Protein AF-A0A924Z6I5-F1 (afdb_monomer_lite)

Secondary structure (DSSP, 8-state):
-EETTEEEEEEEEEE---EEEEEEEE-SSS---EEEEEETT-EEEE--SSSS--EEEEEEEEES--EEE-TTTSSSSTTSS-------HHHHHTTSS--SS-------EEE---EEEEEEE-TTS-EEEEEEESS-EEETTEEEEEEEEESSTTSPPEEEEEE--TTSSSHHHHHHHHHHH-HHHHHHHHHHHHHHHS-TT-TTHHHHHHHHHHHHHHHHHTSS-PPPPHHHHHTTPPPP-SHHHHHHHHHHHHS-GGGHHHHHHHHHHHHHHHHHHHHHHHHHHTTPPPPPSSHHHHHHHHHHHHHHHHHTT---SEEEEEEEEE--EEEEEEEEE-TTHHHHHHHHHHHHHHHHHHHH---EEEEEEEEEPTTS-EEEEEEEEESS--HHHHHHHHHHHHHHHSPPP----

Structure (mmCIF, N/CA/C/O backbone):
data_AF-A0A924Z6I5-F1
#
_entry.id   AF-A0A924Z6I5-F1
#
loop_
_atom_site.group_PDB
_atom_site.id
_atom_site.type_symbol
_atom_site.label_atom_id
_atom_site.label_alt_id
_atom_site.label_comp_id
_atom_site.label_asym_id
_atom_site.label_entity_id
_atom_site.label_seq_id
_atom_site.pdbx_PDB_ins_code
_atom_site.Cartn_x
_atom_site.Cartn_y
_atom_site.Cartn_z
_atom_site.occupancy
_atom_site.B_iso_or_equiv
_atom_site.auth_seq_id
_atom_site.auth_comp_id
_atom_site.auth_asym_id
_atom_site.auth_atom_id
_atom_site.pdbx_PDB_model_num
ATOM 1 N N . ALA A 1 1 ? 23.685 -7.128 -33.670 1.00 73.44 1 ALA A N 1
ATOM 2 C CA . ALA A 1 1 ? 23.838 -7.241 -35.139 1.00 73.44 1 ALA A CA 1
ATOM 3 C C . ALA A 1 1 ? 24.584 -6.020 -35.681 1.00 73.44 1 ALA A C 1
ATOM 5 O O . ALA A 1 1 ? 24.521 -4.968 -35.058 1.00 73.44 1 ALA A O 1
ATOM 6 N N . PHE A 1 2 ? 25.297 -6.132 -36.806 1.00 72.56 2 PHE A N 1
ATOM 7 C CA . PHE A 1 2 ? 25.977 -4.995 -37.443 1.00 72.56 2 PHE A CA 1
ATOM 8 C C . PHE A 1 2 ? 25.561 -4.915 -38.911 1.00 72.56 2 PHE A C 1
ATOM 10 O O . PHE A 1 2 ? 25.704 -5.891 -39.642 1.00 72.56 2 PHE A O 1
ATOM 17 N N . HIS A 1 3 ? 25.015 -3.779 -39.340 1.00 77.31 3 HIS A N 1
ATOM 18 C CA . HIS A 1 3 ? 24.508 -3.602 -40.700 1.00 77.31 3 HIS A CA 1
ATOM 19 C C . HIS A 1 3 ? 24.790 -2.180 -41.191 1.00 77.31 3 HIS A C 1
ATOM 21 O O . HIS A 1 3 ? 24.483 -1.218 -40.497 1.00 77.31 3 HIS A O 1
ATOM 27 N N . ARG A 1 4 ? 25.393 -2.030 -42.380 1.00 79.81 4 ARG A N 1
ATOM 28 C CA . ARG A 1 4 ? 25.682 -0.723 -43.020 1.00 79.81 4 ARG A CA 1
ATOM 29 C C . ARG A 1 4 ? 26.360 0.313 -42.098 1.00 79.81 4 ARG A C 1
ATOM 31 O O . ARG A 1 4 ? 26.013 1.490 -42.103 1.00 79.81 4 ARG A O 1
ATOM 38 N N . GLY A 1 5 ? 27.340 -0.113 -41.297 1.00 73.12 5 GLY A N 1
ATOM 39 C CA . GLY A 1 5 ? 28.074 0.783 -40.387 1.00 73.12 5 GLY A CA 1
ATOM 40 C C . GLY A 1 5 ? 27.320 1.147 -39.102 1.00 73.12 5 GLY A C 1
ATOM 41 O O . GLY A 1 5 ? 27.759 2.024 -38.357 1.00 73.12 5 GLY A O 1
ATOM 42 N N . VAL A 1 6 ? 26.197 0.479 -38.847 1.00 79.69 6 VAL A N 1
ATOM 43 C CA . VAL A 1 6 ? 25.349 0.668 -37.678 1.00 79.69 6 VAL A CA 1
ATOM 44 C C . VAL A 1 6 ? 25.400 -0.586 -36.820 1.00 79.69 6 VAL A C 1
ATOM 46 O O . VAL A 1 6 ? 25.155 -1.698 -37.295 1.00 79.69 6 VAL A O 1
ATOM 49 N N . ALA A 1 7 ? 25.725 -0.399 -35.548 1.00 80.81 7 ALA A N 1
ATOM 50 C CA . ALA A 1 7 ? 25.665 -1.453 -34.560 1.00 80.81 7 ALA A CA 1
ATOM 51 C C . ALA A 1 7 ? 24.296 -1.423 -33.877 1.00 80.81 7 ALA A C 1
ATOM 53 O O . ALA A 1 7 ? 23.889 -0.399 -33.331 1.00 80.81 7 ALA A O 1
ATOM 54 N N . ILE A 1 8 ? 23.588 -2.545 -33.950 1.00 80.94 8 ILE A N 1
ATOM 55 C CA . ILE A 1 8 ? 22.276 -2.749 -33.346 1.00 80.94 8 ILE A CA 1
ATOM 56 C C . ILE A 1 8 ? 22.479 -3.675 -32.155 1.00 80.94 8 ILE A C 1
ATOM 58 O O . ILE A 1 8 ? 22.866 -4.839 -32.330 1.00 80.94 8 ILE A O 1
ATOM 62 N N . TYR A 1 9 ? 22.214 -3.164 -30.963 1.00 79.25 9 TYR A N 1
ATOM 63 C CA . TYR A 1 9 ? 22.251 -3.932 -29.726 1.00 79.25 9 TYR A CA 1
ATOM 64 C C . TYR A 1 9 ? 20.865 -3.915 -29.099 1.00 79.25 9 TYR A C 1
ATOM 66 O O . TYR A 1 9 ? 20.194 -2.886 -29.093 1.00 79.25 9 TYR A O 1
ATOM 74 N N . GLN A 1 10 ? 20.427 -5.057 -28.584 1.00 77.25 10 GLN A N 1
ATOM 75 C CA . GLN A 1 10 ? 19.234 -5.106 -27.754 1.00 77.25 10 GLN A CA 1
ATOM 76 C C . GLN A 1 10 ? 19.618 -4.583 -26.370 1.00 77.25 10 GLN A C 1
ATOM 78 O O . GLN A 1 10 ? 20.437 -5.197 -25.691 1.00 77.25 10 GLN A O 1
ATOM 83 N N . SER A 1 11 ? 19.104 -3.413 -25.997 1.00 69.00 11 SER A N 1
ATOM 84 C CA . SER A 1 11 ? 19.501 -2.735 -24.760 1.00 69.00 11 SER A CA 1
ATOM 85 C C . SER A 1 11 ? 18.684 -3.188 -23.557 1.00 69.00 11 SER A C 1
ATOM 87 O O . SER A 1 11 ? 19.205 -3.231 -22.447 1.00 69.00 11 SER A O 1
ATOM 89 N N . SER A 1 12 ? 17.409 -3.513 -23.769 1.00 68.75 12 SER A N 1
ATOM 90 C CA . SER A 1 12 ? 16.491 -3.927 -22.711 1.00 68.75 12 SER A CA 1
ATOM 91 C C . SER A 1 12 ? 15.272 -4.654 -23.281 1.00 68.75 12 SER A C 1
ATOM 93 O O . SER A 1 12 ? 14.938 -4.530 -24.464 1.00 68.75 12 SER A O 1
ATOM 95 N N . PHE A 1 13 ? 14.611 -5.417 -22.414 1.00 70.25 13 PHE A N 1
ATOM 96 C CA . PHE A 1 13 ? 13.214 -5.795 -22.583 1.00 70.25 13 PHE A CA 1
ATOM 97 C C . PHE A 1 13 ? 12.398 -4.791 -21.782 1.00 70.25 13 PHE A C 1
ATOM 99 O O . PHE A 1 13 ? 12.639 -4.639 -20.584 1.00 70.25 13 PHE A O 1
ATOM 106 N N . ASP A 1 14 ? 11.504 -4.082 -22.452 1.00 76.44 14 ASP A N 1
ATOM 107 C CA . ASP A 1 14 ? 10.554 -3.191 -21.799 1.00 76.44 14 ASP A CA 1
ATOM 108 C C . ASP A 1 14 ? 9.149 -3.779 -21.916 1.00 76.44 14 ASP A C 1
ATOM 110 O O . ASP A 1 14 ? 8.901 -4.708 -22.699 1.00 76.44 14 ASP A O 1
ATOM 114 N N . ASP A 1 15 ? 8.228 -3.259 -21.121 1.00 82.75 15 ASP A N 1
ATOM 115 C CA . ASP A 1 15 ? 6.833 -3.635 -21.254 1.00 82.75 15 ASP A CA 1
ATOM 116 C C . ASP A 1 15 ? 6.262 -3.035 -22.551 1.00 82.75 15 ASP A C 1
ATOM 118 O O . ASP A 1 15 ? 6.289 -1.827 -22.774 1.00 82.75 15 ASP A O 1
ATOM 122 N N . GLY A 1 16 ? 5.789 -3.903 -23.448 1.00 84.06 16 GLY A N 1
ATOM 123 C CA . GLY A 1 16 ? 5.297 -3.536 -24.775 1.00 84.06 16 GLY A CA 1
ATOM 124 C C . GLY A 1 16 ? 3.827 -3.125 -24.807 1.00 84.06 16 GLY A C 1
ATOM 125 O O . GLY A 1 16 ? 3.229 -3.141 -25.882 1.00 84.06 16 GLY A O 1
ATOM 126 N N . GLY A 1 17 ? 3.232 -2.819 -23.654 1.00 91.38 17 GLY A N 1
ATOM 127 C CA . GLY A 1 17 ? 1.804 -2.562 -23.516 1.00 91.38 17 GLY A CA 1
ATOM 128 C C . GLY A 1 17 ? 1.046 -3.790 -23.027 1.00 91.38 17 GLY A C 1
ATOM 129 O O . GLY A 1 17 ? 0.038 -4.174 -23.617 1.00 91.38 17 GLY A O 1
ATOM 130 N N . SER A 1 18 ? 1.532 -4.429 -21.962 1.00 95.19 18 SER A N 1
ATOM 131 C CA . SER A 1 18 ? 0.830 -5.503 -21.265 1.00 95.19 18 SER A CA 1
ATOM 132 C C . SER A 1 18 ? -0.570 -5.050 -20.864 1.00 95.19 18 SER A C 1
ATOM 134 O O . SER A 1 18 ? -0.766 -3.932 -20.382 1.00 95.19 18 SER A O 1
ATOM 136 N N . LYS A 1 19 ? -1.548 -5.940 -21.041 1.00 96.94 19 LYS A N 1
ATOM 137 C CA . LYS A 1 19 ? -2.932 -5.701 -20.622 1.00 96.94 19 LYS A CA 1
ATOM 138 C C . LYS A 1 19 ? -3.089 -6.098 -19.164 1.00 96.94 19 LYS A C 1
ATOM 140 O O . LYS A 1 19 ? -2.648 -7.181 -18.781 1.00 96.94 19 LYS A O 1
ATOM 145 N N . LEU A 1 20 ? -3.719 -5.243 -18.374 1.00 97.12 20 LEU A N 1
ATOM 146 C CA . LEU A 1 20 ? -3.895 -5.380 -16.934 1.00 97.12 20 LEU A CA 1
ATOM 147 C C . LEU A 1 20 ? -5.385 -5.368 -16.598 1.00 97.12 20 LEU A C 1
ATOM 149 O O . LEU A 1 20 ? -6.126 -4.525 -17.102 1.00 97.12 20 LEU A O 1
ATOM 153 N N . GLN A 1 21 ? -5.796 -6.270 -15.713 1.00 97.25 21 GLN A N 1
ATOM 154 C CA . GLN A 1 21 ? -7.085 -6.235 -15.030 1.00 97.25 21 GLN A CA 1
ATOM 155 C C . GLN A 1 21 ? -6.806 -6.045 -13.544 1.00 97.25 21 GLN A C 1
ATOM 157 O O . GLN A 1 21 ? -6.162 -6.891 -12.916 1.00 97.25 21 GLN A O 1
ATOM 162 N N . LEU A 1 22 ? -7.237 -4.913 -13.001 1.00 96.31 22 LEU A N 1
ATOM 163 C CA . LEU A 1 22 ? -7.025 -4.535 -11.613 1.00 96.31 22 LEU A CA 1
ATOM 164 C C . LEU A 1 22 ? -8.347 -4.547 -10.855 1.00 96.31 22 LEU A C 1
ATOM 166 O O . LEU A 1 22 ? -9.340 -4.026 -11.349 1.00 96.31 22 LEU A O 1
ATOM 170 N N . HIS A 1 23 ? -8.326 -5.053 -9.631 1.00 95.81 23 HIS A N 1
ATOM 171 C CA . HIS A 1 23 ? -9.383 -4.853 -8.657 1.00 95.81 23 HIS A CA 1
ATOM 172 C C . HIS A 1 23 ? -9.040 -3.641 -7.787 1.00 95.81 23 HIS A C 1
ATOM 174 O O . HIS A 1 23 ? -7.985 -3.595 -7.144 1.00 95.81 23 HIS A O 1
ATOM 180 N N . ALA A 1 24 ? -9.907 -2.634 -7.796 1.00 94.94 24 ALA A N 1
ATOM 181 C CA . ALA A 1 24 ? -9.766 -1.422 -7.007 1.00 94.94 24 ALA A CA 1
ATOM 182 C C . ALA A 1 24 ? -10.550 -1.549 -5.700 1.00 94.94 24 ALA A C 1
ATOM 184 O O . ALA A 1 24 ? -11.752 -1.803 -5.700 1.00 94.94 24 ALA A O 1
ATOM 185 N N . LEU A 1 25 ? -9.864 -1.319 -4.584 1.00 94.56 25 LEU A N 1
ATOM 186 C CA . LEU A 1 25 ? -10.395 -1.409 -3.229 1.00 94.56 25 LEU A CA 1
ATOM 187 C C . LEU A 1 25 ? -10.446 -0.006 -2.605 1.00 94.56 25 LEU A C 1
ATOM 189 O O . LEU A 1 25 ? -9.405 0.507 -2.182 1.00 94.56 25 LEU A O 1
ATOM 193 N N . PRO A 1 26 ? -11.616 0.658 -2.547 1.00 93.19 26 PRO A N 1
ATOM 194 C CA . PRO A 1 26 ? -11.739 1.982 -1.942 1.00 93.19 26 PRO A CA 1
ATOM 195 C C . PRO A 1 26 ? -11.305 2.012 -0.479 1.00 93.19 26 PRO A C 1
ATOM 197 O O . PRO A 1 26 ? -11.798 1.223 0.326 1.00 93.19 26 PRO A O 1
ATOM 200 N N . LEU A 1 27 ? -10.428 2.960 -0.143 1.00 91.12 27 LEU A N 1
ATOM 201 C CA . LEU A 1 27 ? -9.945 3.219 1.218 1.00 91.12 27 LEU A CA 1
ATOM 202 C C . LEU A 1 27 ? -10.741 4.341 1.916 1.00 91.12 27 LEU A C 1
ATO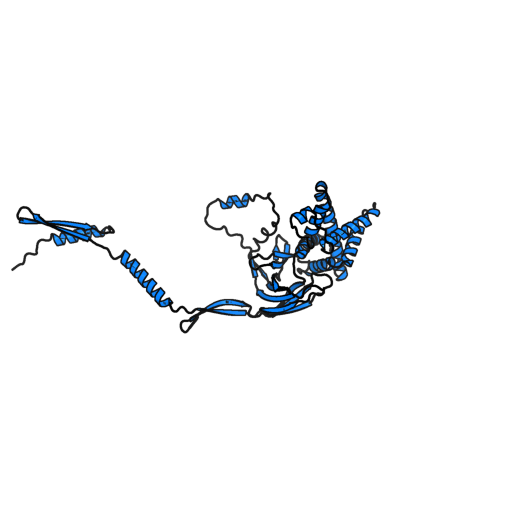M 204 O O . LEU A 1 27 ? -10.632 4.529 3.130 1.00 91.12 27 LEU A O 1
ATOM 208 N N . GLY A 1 28 ? -11.542 5.097 1.161 1.00 83.81 28 GLY A N 1
ATOM 209 C CA . GLY A 1 28 ? -12.485 6.089 1.685 1.00 83.81 28 GLY A CA 1
ATOM 210 C C . GLY A 1 28 ? -13.764 5.469 2.261 1.00 83.81 28 GLY A C 1
ATOM 211 O O . GLY A 1 28 ? -14.001 4.262 2.165 1.00 83.81 28 GLY A O 1
ATOM 212 N N . SER A 1 29 ? -14.616 6.305 2.857 1.00 78.50 29 SER A N 1
ATOM 213 C CA . SER A 1 29 ? -15.954 5.898 3.296 1.00 78.50 29 SER A CA 1
ATOM 214 C C . SER A 1 29 ? -16.892 5.702 2.096 1.00 78.50 29 SER A C 1
ATOM 216 O O . SER A 1 29 ? -16.785 6.389 1.087 1.00 78.50 29 SER A O 1
ATOM 218 N N . GLY A 1 30 ? -17.828 4.755 2.190 1.00 75.56 30 GLY A N 1
ATOM 219 C CA . GLY A 1 30 ? -18.931 4.617 1.224 1.00 75.56 30 GLY A CA 1
ATOM 220 C C . GLY A 1 30 ? -18.621 3.899 -0.099 1.00 75.56 30 GLY A C 1
ATOM 221 O O . GLY A 1 30 ? -19.525 3.275 -0.634 1.00 75.56 30 GLY A O 1
ATOM 222 N N . GLY A 1 31 ? -17.373 3.873 -0.579 1.00 80.94 31 GLY A N 1
ATOM 223 C CA . GLY A 1 31 ? -17.039 3.207 -1.853 1.00 80.94 31 GLY A CA 1
ATOM 224 C C . GLY A 1 31 ? -17.157 1.672 -1.832 1.00 80.94 31 GLY A C 1
ATOM 225 O O . GLY A 1 31 ? -16.856 1.044 -0.814 1.00 80.94 31 GLY A O 1
ATOM 226 N N . THR A 1 32 ? -17.553 1.073 -2.958 1.00 87.50 32 THR A N 1
ATOM 227 C CA . THR A 1 32 ? -17.544 -0.383 -3.196 1.00 87.50 32 THR A CA 1
ATOM 228 C C . THR A 1 32 ? -16.387 -0.780 -4.112 1.00 87.50 32 THR A C 1
ATOM 230 O O . THR A 1 32 ? -16.029 0.015 -4.981 1.00 87.50 32 THR A O 1
ATOM 233 N N . PRO A 1 33 ? -15.810 -1.986 -3.970 1.00 92.38 33 PRO A N 1
ATOM 234 C CA . PRO A 1 33 ? -14.811 -2.474 -4.914 1.00 92.38 33 PRO A CA 1
ATOM 235 C C . PRO A 1 33 ? -15.314 -2.513 -6.361 1.00 92.38 33 PRO A C 1
ATOM 237 O O . PRO A 1 33 ? -16.495 -2.768 -6.600 1.00 92.38 33 PRO A O 1
ATOM 240 N N . PHE A 1 34 ? -14.420 -2.263 -7.316 1.00 94.00 34 PHE A N 1
ATOM 241 C CA . PHE A 1 34 ? -14.724 -2.271 -8.750 1.00 94.00 34 PHE A CA 1
ATOM 242 C C . PHE A 1 34 ? -13.496 -2.666 -9.571 1.00 94.00 34 PHE A C 1
ATOM 244 O O . PHE A 1 34 ? -12.366 -2.533 -9.105 1.00 94.00 34 PHE A O 1
ATOM 251 N N . ASP A 1 35 ? -13.711 -3.125 -10.802 1.00 95.25 35 ASP A N 1
ATOM 252 C CA . ASP A 1 35 ? -12.626 -3.540 -11.690 1.00 95.25 35 ASP A CA 1
ATOM 253 C C . ASP A 1 35 ? -12.215 -2.423 -12.655 1.00 95.25 35 ASP A C 1
ATOM 255 O O . ASP A 1 35 ? -13.033 -1.620 -13.111 1.00 95.25 35 ASP A O 1
ATOM 259 N N . ILE A 1 36 ? -10.923 -2.379 -12.969 1.00 95.25 36 ILE A N 1
ATOM 260 C CA . ILE A 1 36 ? -10.310 -1.444 -13.909 1.00 95.25 36 ILE A CA 1
ATOM 261 C C . ILE A 1 36 ? -9.486 -2.243 -14.908 1.00 95.25 36 ILE A C 1
ATOM 263 O O . ILE A 1 36 ? -8.588 -2.996 -14.530 1.00 95.25 36 ILE A O 1
ATOM 267 N N . GLU A 1 37 ? -9.734 -2.018 -16.191 1.00 96.25 37 GLU A N 1
ATOM 268 C CA . GLU A 1 37 ? -8.877 -2.529 -17.255 1.00 96.25 37 GLU A CA 1
ATOM 269 C C . GLU A 1 37 ? -7.940 -1.434 -17.760 1.00 96.25 37 GLU A C 1
ATOM 271 O O . GLU A 1 37 ? -8.299 -0.257 -17.840 1.00 96.25 37 GLU A O 1
ATOM 276 N N . GLY A 1 38 ? -6.715 -1.824 -18.097 1.00 95.06 38 GLY A N 1
ATOM 277 C CA . GLY A 1 38 ? -5.696 -0.895 -18.551 1.00 95.06 38 GLY A CA 1
ATOM 278 C C . GLY A 1 38 ? -4.619 -1.560 -19.383 1.00 95.06 38 GLY A C 1
ATOM 279 O O . GLY A 1 38 ? -4.462 -2.778 -19.391 1.00 95.06 38 GLY A O 1
ATOM 280 N N . THR A 1 39 ? -3.842 -0.732 -20.064 1.00 97.00 39 THR A N 1
ATOM 281 C CA . THR A 1 39 ? -2.669 -1.163 -20.823 1.00 97.00 39 THR A CA 1
ATOM 282 C C . THR A 1 39 ? -1.474 -0.388 -20.303 1.00 97.00 39 THR A C 1
ATOM 284 O O . THR A 1 39 ? -1.580 0.824 -20.116 1.00 97.00 39 THR A O 1
ATOM 287 N N . VAL A 1 40 ? -0.343 -1.054 -20.070 1.00 95.56 40 VAL A N 1
ATOM 288 C CA . VAL A 1 40 ? 0.906 -0.380 -19.686 1.00 95.56 40 VAL A CA 1
ATOM 289 C C . VAL A 1 40 ? 1.286 0.668 -20.744 1.00 95.56 40 VAL A C 1
ATOM 291 O O . VAL A 1 40 ? 1.178 0.431 -21.943 1.00 95.56 40 VAL A O 1
ATOM 294 N N . GLY A 1 41 ? 1.670 1.862 -20.295 1.00 93.94 41 GLY A N 1
ATOM 295 C CA . GLY A 1 41 ? 1.866 3.055 -21.124 1.00 93.94 41 GLY A CA 1
ATOM 296 C C . GLY A 1 41 ? 0.583 3.855 -21.392 1.00 93.94 41 GLY A C 1
ATOM 297 O O . GLY A 1 41 ? 0.661 4.988 -21.862 1.00 93.94 41 GLY A O 1
ATOM 298 N N . GLY A 1 42 ? -0.590 3.297 -21.084 1.00 95.06 42 GLY A N 1
ATOM 299 C CA . GLY A 1 42 ? -1.885 3.965 -21.177 1.00 95.06 42 GLY A CA 1
ATOM 300 C C . GLY A 1 42 ? -2.299 4.672 -19.885 1.00 95.06 42 GLY A C 1
ATOM 301 O O . GLY A 1 42 ? -1.642 4.578 -18.844 1.00 95.06 42 GLY A O 1
ATOM 302 N N . ASN A 1 43 ? -3.434 5.365 -19.947 1.00 95.88 43 ASN A N 1
ATOM 303 C CA . ASN A 1 43 ? -4.059 5.985 -18.788 1.00 95.88 43 ASN A CA 1
ATOM 304 C C . ASN A 1 43 ? -5.584 5.820 -18.807 1.00 95.88 43 ASN A C 1
ATOM 306 O O . ASN A 1 43 ? -6.178 5.536 -19.845 1.00 95.88 43 ASN A O 1
ATOM 310 N N . THR A 1 44 ? -6.201 5.968 -17.641 1.00 94.31 44 THR A N 1
ATOM 311 C CA . THR A 1 44 ? -7.655 5.987 -17.470 1.00 94.31 44 THR A CA 1
ATOM 312 C C . THR A 1 44 ? -8.043 6.957 -16.360 1.00 94.31 44 THR A C 1
ATOM 314 O O . THR A 1 44 ? -7.246 7.248 -15.465 1.00 94.31 44 THR A O 1
ATOM 317 N N . GLU A 1 45 ? -9.271 7.467 -16.395 1.00 91.69 45 GLU A N 1
ATOM 318 C CA . GLU A 1 45 ? -9.811 8.251 -15.287 1.00 91.69 45 GLU A CA 1
ATOM 319 C C . GLU A 1 45 ? -10.155 7.316 -14.120 1.00 91.69 45 GLU A C 1
ATOM 321 O O . GLU A 1 45 ? -10.847 6.311 -14.286 1.00 91.69 45 GLU A O 1
ATOM 326 N N . LEU A 1 46 ? -9.674 7.658 -12.927 1.00 88.81 46 LEU A N 1
ATOM 327 C CA . LEU A 1 46 ? -10.006 6.981 -11.685 1.00 88.81 46 LEU A CA 1
ATOM 328 C C . LEU A 1 46 ? -11.045 7.810 -10.931 1.00 88.81 46 LEU A C 1
ATOM 330 O O . LEU A 1 46 ? -10.778 8.934 -10.495 1.00 88.81 46 LEU A O 1
ATOM 334 N N . ARG A 1 47 ? -12.230 7.225 -10.752 1.00 76.75 47 ARG A N 1
ATOM 335 C CA . ARG A 1 47 ? -13.336 7.811 -9.992 1.00 76.75 47 ARG A CA 1
ATOM 336 C C . ARG A 1 47 ? -13.545 6.964 -8.745 1.00 76.75 47 ARG A C 1
ATOM 338 O O . ARG A 1 47 ? -14.104 5.879 -8.823 1.00 76.75 47 ARG A O 1
ATOM 345 N N . ALA A 1 48 ? -13.049 7.434 -7.606 1.00 64.06 48 ALA A N 1
ATOM 346 C CA . ALA A 1 48 ? -13.416 6.846 -6.326 1.00 64.06 48 ALA A CA 1
ATOM 347 C C . ALA A 1 48 ? -14.765 7.439 -5.896 1.00 64.06 48 ALA A C 1
ATOM 349 O O . ALA A 1 48 ? -14.907 8.663 -5.839 1.00 64.06 48 ALA A O 1
ATOM 350 N N . ASP A 1 49 ? -15.755 6.589 -5.619 1.00 59.41 49 ASP A N 1
ATOM 351 C CA . ASP A 1 49 ? -17.065 7.007 -5.112 1.00 59.41 49 ASP A CA 1
ATOM 352 C C . ASP A 1 49 ? -16.945 7.562 -3.685 1.00 59.41 49 ASP A C 1
ATOM 354 O O . ASP A 1 49 ? -17.141 6.857 -2.701 1.00 59.41 49 ASP A O 1
ATOM 358 N N . SER A 1 50 ? -16.568 8.840 -3.597 1.00 50.12 50 SER A N 1
ATOM 359 C CA . SER A 1 50 ? -16.893 9.794 -2.531 1.00 50.12 50 SER A CA 1
ATOM 360 C C . SER A 1 50 ? -16.258 11.159 -2.859 1.00 50.12 50 SER A C 1
ATOM 362 O O . SER A 1 50 ? -15.244 11.536 -2.286 1.00 50.12 50 SER A O 1
ATOM 364 N N . GLY A 1 51 ? -16.827 11.907 -3.806 1.00 53.12 51 GLY A N 1
ATOM 365 C CA . GLY A 1 51 ? -16.779 13.381 -3.839 1.00 53.12 51 GLY A CA 1
ATOM 366 C C . GLY A 1 51 ? -15.448 14.150 -3.968 1.00 53.12 51 GLY A C 1
ATOM 367 O O . GLY A 1 51 ? -15.520 15.366 -4.127 1.00 53.12 51 GLY A O 1
ATOM 368 N N . SER A 1 52 ? -14.257 13.551 -3.942 1.00 58.56 52 SER A N 1
ATOM 369 C CA . SER A 1 52 ? -13.007 14.327 -3.936 1.00 58.56 52 SER A CA 1
ATOM 370 C C . SER A 1 52 ? -11.940 13.776 -4.883 1.00 58.56 52 SER A C 1
ATOM 372 O O . SER A 1 52 ? -11.392 12.697 -4.699 1.00 58.56 52 SER A O 1
ATOM 374 N N . GLN A 1 53 ? -11.615 14.624 -5.866 1.00 63.78 53 GLN A N 1
ATOM 375 C CA . GLN A 1 53 ? -10.516 14.537 -6.833 1.00 63.78 53 GLN A CA 1
ATOM 376 C C . GLN A 1 53 ? -10.693 13.547 -7.996 1.00 63.78 53 GLN A C 1
ATOM 378 O O . GLN A 1 53 ? -10.609 12.332 -7.853 1.00 63.78 53 GLN A O 1
ATOM 383 N N . ARG A 1 54 ? -10.855 14.111 -9.204 1.00 80.81 54 ARG A N 1
ATOM 384 C CA . ARG A 1 54 ? -10.593 13.389 -10.455 1.00 80.81 54 ARG A CA 1
ATOM 385 C C . ARG A 1 54 ? -9.102 13.084 -10.506 1.00 80.81 54 ARG A C 1
ATOM 387 O O . ARG A 1 54 ? -8.295 14.017 -10.506 1.00 80.81 54 ARG A O 1
ATOM 394 N N . LEU A 1 55 ? -8.756 11.803 -10.529 1.00 91.38 55 LEU A N 1
ATOM 395 C CA . LEU A 1 55 ? -7.382 11.346 -10.685 1.00 91.38 55 LEU A CA 1
ATOM 396 C C . LEU A 1 55 ? -7.230 10.664 -12.040 1.00 91.38 55 LEU A C 1
ATOM 398 O O . LEU A 1 55 ? -8.123 9.959 -12.499 1.00 91.38 55 LEU A O 1
ATOM 402 N N . THR A 1 56 ? -6.080 10.855 -12.671 1.00 95.38 56 THR A N 1
ATOM 403 C CA . THR A 1 56 ? -5.678 10.075 -13.841 1.00 95.38 56 THR A CA 1
ATOM 404 C C . THR A 1 56 ? -4.769 8.951 -13.367 1.00 95.38 56 THR A C 1
ATOM 406 O O . THR A 1 56 ? -3.724 9.210 -12.769 1.00 95.38 56 THR A O 1
ATOM 409 N N . LEU A 1 57 ? -5.181 7.711 -13.608 1.00 96.31 57 LEU A N 1
ATOM 410 C CA . LEU A 1 57 ? -4.380 6.517 -13.380 1.00 96.31 57 LEU A CA 1
ATOM 411 C C . LEU A 1 57 ? -3.546 6.243 -14.631 1.00 96.31 57 LEU A C 1
ATOM 413 O O . LEU A 1 57 ? -4.096 5.964 -15.690 1.00 96.31 57 LEU A O 1
ATOM 417 N N . GLU A 1 58 ? -2.226 6.318 -14.506 1.00 97.06 58 GLU A N 1
ATOM 418 C CA . GLU A 1 58 ? -1.263 6.014 -15.567 1.00 97.06 58 GLU A CA 1
ATOM 419 C C . GLU A 1 58 ? -0.598 4.667 -15.263 1.00 97.06 58 GLU A C 1
ATOM 421 O O . GLU A 1 58 ? 0.079 4.523 -14.242 1.00 97.06 58 GLU A O 1
ATOM 426 N N . PHE A 1 59 ? -0.761 3.676 -16.136 1.00 96.69 59 PHE A N 1
ATOM 427 C CA . PHE A 1 59 ? -0.130 2.365 -15.968 1.00 96.69 59 PHE A CA 1
ATOM 428 C C . PHE A 1 59 ? 1.306 2.446 -16.482 1.00 96.69 59 PHE A C 1
ATOM 430 O O . PHE A 1 59 ? 1.517 2.716 -17.660 1.00 96.69 59 PHE A O 1
ATOM 437 N N . THR A 1 60 ? 2.308 2.227 -15.631 1.00 94.38 60 THR A N 1
ATOM 438 C CA . THR A 1 60 ? 3.712 2.474 -16.010 1.00 94.38 60 THR A CA 1
ATOM 439 C C . THR A 1 60 ? 4.553 1.224 -16.149 1.00 94.38 60 THR A C 1
ATOM 441 O O . THR A 1 60 ? 5.560 1.262 -16.848 1.00 94.38 60 THR A O 1
ATOM 444 N N . GLY A 1 61 ? 4.159 0.112 -15.535 1.00 92.62 61 GLY A N 1
ATOM 445 C CA . GLY A 1 61 ? 4.903 -1.125 -15.706 1.00 92.62 61 GLY A CA 1
ATOM 446 C C . GLY A 1 61 ? 4.244 -2.335 -15.074 1.00 92.62 61 GLY A C 1
ATOM 447 O O . GLY A 1 61 ? 3.533 -2.233 -14.074 1.00 92.62 61 GLY A O 1
ATOM 448 N N . LEU A 1 62 ? 4.554 -3.492 -15.646 1.00 94.19 62 LEU A N 1
ATOM 449 C CA . LEU A 1 62 ? 4.287 -4.803 -15.080 1.00 94.19 62 LEU A CA 1
ATOM 450 C C . LEU A 1 62 ? 5.614 -5.551 -14.965 1.00 94.19 62 LEU A C 1
ATOM 452 O O . LEU A 1 62 ? 6.352 -5.697 -15.939 1.00 94.19 62 LEU A O 1
ATOM 456 N N . ARG A 1 63 ? 5.908 -6.077 -13.778 1.00 91.88 63 ARG A N 1
ATOM 457 C CA . ARG A 1 63 ? 6.986 -7.052 -13.588 1.00 91.88 63 ARG A CA 1
ATOM 458 C C . ARG A 1 63 ? 6.370 -8.342 -13.102 1.00 91.88 63 ARG A C 1
ATOM 460 O O . ARG A 1 63 ? 5.830 -8.377 -12.010 1.00 91.88 63 ARG A O 1
ATOM 467 N N . VAL A 1 64 ? 6.440 -9.398 -13.904 1.00 89.62 64 VAL A N 1
ATOM 468 C CA . VAL A 1 64 ? 5.832 -10.697 -13.558 1.00 89.62 64 VAL A CA 1
ATOM 469 C C . VAL A 1 64 ? 6.646 -11.443 -12.497 1.00 89.62 64 VAL A C 1
ATOM 471 O O . VAL A 1 64 ? 6.094 -12.195 -11.700 1.00 89.62 64 VAL A O 1
ATOM 474 N N . ILE A 1 65 ? 7.960 -11.221 -12.473 1.00 84.44 65 ILE A N 1
ATOM 475 C CA . ILE A 1 65 ? 8.887 -11.856 -11.538 1.00 84.44 65 ILE A CA 1
ATOM 476 C C . ILE A 1 65 ? 9.709 -10.755 -10.879 1.00 84.44 65 ILE A C 1
ATOM 478 O O . ILE A 1 65 ? 10.345 -9.959 -11.571 1.00 84.44 65 ILE A O 1
ATOM 482 N N . ASN A 1 66 ? 9.726 -10.739 -9.549 1.00 84.12 66 ASN A N 1
ATOM 483 C CA . ASN A 1 66 ? 10.525 -9.810 -8.762 1.00 84.12 66 ASN A CA 1
ATOM 484 C C . ASN A 1 66 ? 11.357 -10.606 -7.763 1.00 84.12 66 ASN A C 1
ATOM 486 O O . ASN A 1 66 ? 10.797 -11.242 -6.880 1.00 84.12 66 ASN A O 1
ATOM 490 N N . VAL A 1 67 ? 12.683 -10.575 -7.894 1.00 82.38 67 VAL A N 1
ATOM 491 C CA . VAL A 1 67 ? 13.602 -11.233 -6.955 1.00 82.38 67 VAL A CA 1
ATOM 492 C C . VAL A 1 67 ? 14.277 -10.157 -6.118 1.00 82.38 67 VAL A C 1
ATOM 494 O O . VAL A 1 67 ? 15.164 -9.453 -6.595 1.00 82.38 67 VAL A O 1
ATOM 497 N N . GLU A 1 68 ? 13.838 -10.017 -4.874 1.00 78.19 68 GLU A N 1
ATOM 498 C CA . GLU A 1 68 ? 14.258 -8.938 -3.982 1.00 78.19 68 GLU A CA 1
ATOM 499 C C . GLU A 1 68 ? 15.061 -9.494 -2.798 1.00 78.19 68 GLU A C 1
ATOM 501 O O . GLU A 1 68 ? 14.788 -10.593 -2.315 1.00 78.19 68 GLU A O 1
ATOM 506 N N . ASN A 1 69 ? 16.042 -8.735 -2.293 1.00 73.56 69 ASN A N 1
ATOM 507 C CA . ASN A 1 69 ? 16.762 -9.111 -1.073 1.00 73.56 69 ASN A CA 1
ATOM 508 C C . ASN A 1 69 ? 15.967 -8.677 0.168 1.00 73.56 69 ASN A C 1
ATOM 510 O O . ASN A 1 69 ? 15.895 -7.487 0.479 1.00 73.56 69 ASN A O 1
ATOM 514 N N . MET A 1 70 ? 15.381 -9.641 0.878 1.00 67.44 70 MET A N 1
ATOM 515 C CA . MET A 1 70 ? 14.543 -9.378 2.055 1.00 67.44 70 MET A CA 1
ATOM 516 C C . MET A 1 70 ? 15.342 -9.194 3.351 1.00 67.44 70 MET A C 1
ATOM 518 O O . MET A 1 70 ? 14.837 -8.580 4.287 1.00 67.44 70 MET A O 1
ATOM 522 N N . ALA A 1 71 ? 16.609 -9.622 3.398 1.00 57.69 71 ALA A N 1
ATOM 523 C CA . ALA A 1 71 ? 17.426 -9.582 4.616 1.00 57.69 71 ALA A CA 1
ATOM 524 C C . ALA A 1 71 ? 17.727 -8.154 5.119 1.00 57.69 71 ALA A C 1
ATOM 526 O O . ALA A 1 71 ? 18.023 -7.956 6.290 1.00 57.69 71 ALA A O 1
ATOM 527 N N . SER A 1 72 ? 17.644 -7.143 4.246 1.00 49.91 72 SER A N 1
ATOM 528 C CA . SER A 1 72 ? 17.970 -5.746 4.578 1.00 49.91 72 SER A CA 1
ATOM 529 C C . SER A 1 72 ? 16.746 -4.854 4.835 1.00 49.91 72 SER A C 1
ATOM 531 O O . SER A 1 72 ? 16.917 -3.691 5.196 1.00 49.91 72 SER A O 1
ATOM 533 N N . ARG A 1 73 ? 15.513 -5.351 4.635 1.00 51.25 73 ARG A N 1
ATOM 534 C CA . ARG A 1 73 ? 14.284 -4.544 4.807 1.00 51.25 73 ARG A CA 1
ATOM 535 C C . ARG A 1 73 ? 13.724 -4.544 6.234 1.00 51.25 73 ARG A C 1
ATOM 537 O O . ARG A 1 73 ? 13.044 -3.579 6.575 1.00 51.25 73 ARG A O 1
ATOM 544 N N . GLY A 1 74 ? 14.039 -5.547 7.060 1.00 43.31 74 GLY A N 1
ATOM 545 C CA . GLY A 1 74 ? 13.613 -5.596 8.472 1.00 43.31 74 GLY A CA 1
ATOM 546 C C . GLY A 1 74 ? 14.250 -4.498 9.336 1.00 43.31 74 GLY A C 1
ATOM 547 O O . GLY A 1 74 ? 13.611 -3.920 10.206 1.00 43.31 74 GLY A O 1
ATOM 548 N N . THR A 1 75 ? 15.492 -4.105 9.036 1.00 36.88 75 THR A N 1
ATOM 549 C CA . THR A 1 75 ? 16.258 -3.150 9.864 1.00 36.88 75 THR A CA 1
ATOM 550 C C . THR A 1 75 ? 16.118 -1.685 9.427 1.00 36.88 75 THR A C 1
ATOM 552 O O . THR A 1 75 ? 16.447 -0.782 10.189 1.00 36.88 75 THR A O 1
ATOM 555 N N . ALA A 1 76 ? 15.636 -1.410 8.210 1.00 38.38 76 ALA A N 1
ATOM 556 C CA . ALA A 1 76 ? 15.688 -0.066 7.618 1.00 38.38 76 ALA A CA 1
ATOM 557 C C . ALA A 1 76 ? 14.441 0.810 7.861 1.00 38.38 76 ALA A C 1
ATOM 559 O O . ALA A 1 76 ? 14.426 1.962 7.436 1.00 38.38 76 ALA A O 1
ATOM 560 N N . ILE A 1 77 ? 13.384 0.284 8.493 1.00 40.66 77 ILE A N 1
ATOM 561 C CA . ILE A 1 77 ? 12.083 0.982 8.599 1.00 40.66 77 ILE A CA 1
ATOM 562 C C . ILE A 1 77 ? 11.644 1.213 10.061 1.00 40.66 77 ILE A C 1
ATOM 564 O O . ILE A 1 77 ? 10.805 2.072 10.308 1.00 40.66 77 ILE A O 1
ATOM 568 N N . SER A 1 78 ? 12.279 0.581 11.053 1.00 32.38 78 SER A N 1
ATOM 569 C CA . SER A 1 78 ? 12.016 0.836 12.485 1.00 32.38 78 SER A CA 1
ATOM 570 C C . SER A 1 78 ? 12.710 2.096 13.037 1.00 32.38 78 SER A C 1
ATOM 572 O O . SER A 1 78 ? 13.064 2.132 14.210 1.00 32.38 78 SER A O 1
ATOM 574 N N . GLY A 1 79 ? 12.954 3.128 12.218 1.00 32.44 79 GLY A N 1
ATOM 575 C CA . GLY A 1 79 ? 13.896 4.196 12.585 1.00 32.44 79 GLY A CA 1
ATOM 576 C C . GLY A 1 79 ? 13.664 5.590 12.002 1.00 32.44 79 GLY A C 1
ATOM 577 O O . GLY A 1 79 ? 14.630 6.334 11.871 1.00 32.44 79 GLY A O 1
ATOM 578 N N . SER A 1 80 ? 12.430 5.996 11.672 1.00 33.38 80 SER A N 1
ATOM 579 C CA . SER A 1 80 ? 12.140 7.415 11.369 1.00 33.38 80 SER A CA 1
ATOM 580 C C . SER A 1 80 ? 11.708 8.223 12.602 1.00 33.38 80 SER A C 1
ATOM 582 O O . SER A 1 80 ? 10.814 9.065 12.524 1.00 33.38 80 SER A O 1
ATOM 584 N N . ALA A 1 81 ? 12.353 7.983 13.740 1.00 33.12 81 ALA A N 1
ATOM 585 C CA . ALA A 1 81 ? 12.352 8.889 14.878 1.00 33.12 81 ALA A CA 1
ATOM 586 C C . ALA A 1 81 ? 13.753 8.863 15.492 1.00 33.12 81 ALA A C 1
ATOM 588 O O . ALA A 1 81 ? 14.350 7.808 15.669 1.00 33.12 81 ALA A O 1
ATOM 589 N N . THR A 1 82 ? 14.290 10.044 15.755 1.00 35.09 82 THR A N 1
ATOM 590 C CA . THR A 1 82 ? 15.556 10.305 16.440 1.00 35.09 82 THR A CA 1
ATOM 591 C C . THR A 1 82 ? 15.674 9.526 17.757 1.00 35.09 82 THR A C 1
ATOM 593 O O . THR A 1 82 ? 15.247 10.027 18.796 1.00 35.09 82 THR A O 1
ATOM 596 N N . ASP A 1 83 ? 16.275 8.335 17.737 1.00 35.34 83 ASP A N 1
ATOM 597 C CA . ASP A 1 83 ? 16.671 7.616 18.950 1.00 35.34 83 ASP A CA 1
ATOM 598 C C . ASP A 1 83 ? 18.197 7.664 19.117 1.00 35.34 83 ASP A C 1
ATOM 600 O O . ASP A 1 83 ? 18.968 7.215 18.269 1.00 35.34 83 ASP A O 1
ATOM 604 N N . VAL A 1 84 ? 18.627 8.271 20.223 1.00 38.78 84 VAL A N 1
ATOM 605 C CA . VAL A 1 84 ? 20.029 8.499 20.605 1.00 38.78 84 VAL A CA 1
ATOM 606 C C . VAL A 1 84 ? 20.533 7.368 21.522 1.00 38.78 84 VAL A C 1
ATOM 608 O O . VAL A 1 84 ? 21.605 7.474 22.115 1.00 38.78 84 VAL A O 1
ATOM 611 N N . ARG A 1 85 ? 19.786 6.265 21.685 1.00 40.28 85 ARG A N 1
ATOM 612 C CA . ARG A 1 85 ? 20.157 5.157 22.581 1.00 40.28 85 ARG A CA 1
ATOM 613 C C . ARG A 1 85 ? 20.074 3.794 21.903 1.00 40.28 85 ARG A C 1
ATOM 615 O O . ARG A 1 85 ? 19.353 2.901 22.324 1.00 40.28 85 ARG A O 1
ATOM 622 N N . GLY A 1 86 ? 20.927 3.615 20.906 1.00 35.03 86 GLY A N 1
ATOM 623 C CA . GLY A 1 86 ? 21.203 2.316 20.303 1.00 35.03 86 GLY A CA 1
ATOM 624 C C . GLY A 1 86 ? 22.565 2.334 19.636 1.00 35.03 86 GLY A C 1
ATOM 625 O O . GLY A 1 86 ? 22.666 2.306 18.416 1.00 35.03 86 GLY A O 1
ATOM 626 N N . VAL A 1 87 ? 23.625 2.475 20.433 1.00 41.38 87 VAL A N 1
ATOM 627 C CA . VAL A 1 87 ? 24.997 2.379 19.933 1.00 41.38 87 VAL A CA 1
ATOM 628 C C . VAL A 1 87 ? 25.218 0.925 19.510 1.00 41.38 87 VAL A C 1
ATOM 630 O O . VAL A 1 87 ? 25.398 0.053 20.357 1.00 41.38 87 VAL A O 1
ATOM 633 N N . ASP A 1 88 ? 25.153 0.652 18.208 1.00 38.94 88 ASP A N 1
ATOM 634 C CA . ASP A 1 88 ? 25.495 -0.649 17.628 1.00 38.94 88 ASP A CA 1
ATOM 635 C C . ASP A 1 88 ? 27.016 -0.879 17.733 1.00 38.94 88 ASP A C 1
ATOM 637 O O . ASP A 1 88 ? 27.786 -0.688 16.788 1.00 38.94 88 ASP A O 1
ATOM 641 N N . LEU A 1 89 ? 27.461 -1.232 18.946 1.00 46.53 89 LEU A N 1
ATOM 642 C CA . LEU A 1 89 ? 28.850 -1.563 19.281 1.00 46.53 89 LEU A CA 1
ATOM 643 C C . LEU A 1 89 ? 29.327 -2.845 18.576 1.00 46.53 89 LEU A C 1
ATOM 645 O O . LEU A 1 89 ? 30.533 -3.047 18.426 1.00 46.53 89 LEU A O 1
ATOM 649 N N . ALA A 1 90 ? 28.406 -3.709 18.135 1.00 44.38 90 ALA A N 1
ATOM 650 C CA . ALA A 1 90 ? 28.737 -4.943 17.430 1.00 44.38 90 ALA A CA 1
ATOM 651 C C . ALA A 1 90 ? 29.034 -4.676 15.945 1.00 44.38 90 ALA A C 1
ATOM 653 O O . ALA A 1 90 ? 30.001 -5.219 15.411 1.00 44.38 90 ALA A O 1
ATOM 654 N N . GLY A 1 91 ? 28.282 -3.777 15.298 1.00 42.75 91 GLY A N 1
ATOM 655 C CA . GLY A 1 91 ? 28.516 -3.365 13.911 1.00 42.75 91 GLY A CA 1
ATOM 656 C C . GLY A 1 91 ? 29.751 -2.475 13.701 1.00 42.75 91 GLY A C 1
ATOM 657 O O . GLY A 1 91 ? 30.326 -2.459 12.606 1.00 42.75 91 GLY A O 1
ATOM 658 N N . SER A 1 92 ? 30.204 -1.740 14.727 1.00 46.06 92 SER A N 1
ATOM 659 C CA . SER A 1 92 ? 31.399 -0.887 14.617 1.00 46.06 92 SER A CA 1
ATOM 660 C C . SER A 1 92 ? 32.718 -1.648 14.792 1.00 46.06 92 SER A C 1
ATOM 662 O O . SER A 1 92 ? 33.735 -1.214 14.251 1.00 46.06 92 SER A O 1
ATOM 664 N N . LEU A 1 93 ? 32.725 -2.785 15.501 1.00 43.69 93 LEU A N 1
ATOM 665 C CA . LEU A 1 93 ? 33.952 -3.546 15.770 1.00 43.69 93 LEU A CA 1
ATOM 666 C C . LEU A 1 93 ? 34.414 -4.373 14.555 1.00 43.69 93 LEU A C 1
ATOM 668 O O . LEU A 1 93 ? 35.611 -4.483 14.296 1.00 43.69 93 LEU A O 1
ATOM 672 N N . THR A 1 94 ? 33.484 -4.864 13.734 1.00 47.78 94 THR A N 1
ATOM 673 C CA . THR A 1 94 ? 33.782 -5.586 12.481 1.00 47.78 94 THR A CA 1
ATOM 674 C C . THR A 1 94 ? 34.260 -4.668 11.354 1.00 47.78 94 THR A C 1
ATOM 676 O O . THR A 1 94 ? 34.914 -5.131 10.424 1.00 47.78 94 THR A O 1
ATOM 679 N N . LYS A 1 95 ? 33.989 -3.357 11.434 1.00 48.12 95 LYS A N 1
ATOM 680 C CA . LYS A 1 95 ? 34.433 -2.366 10.435 1.00 48.12 95 LYS A CA 1
ATOM 681 C C . LYS A 1 95 ? 35.924 -2.020 10.514 1.00 48.12 95 LYS A C 1
ATOM 683 O O . LYS A 1 95 ? 36.451 -1.478 9.547 1.00 48.12 95 LYS A O 1
ATOM 688 N N . HIS A 1 96 ? 36.601 -2.337 11.619 1.00 45.53 96 HIS A N 1
ATOM 689 C CA . HIS A 1 96 ? 38.004 -1.959 11.843 1.00 45.53 96 HIS A CA 1
ATOM 690 C C . HIS A 1 96 ? 39.006 -3.121 11.802 1.00 45.53 96 HIS A C 1
ATOM 692 O O . HIS A 1 96 ? 40.207 -2.890 11.931 1.00 45.53 96 HIS A O 1
ATOM 698 N N . LEU A 1 97 ? 38.557 -4.352 11.547 1.00 48.56 97 LEU A N 1
ATOM 699 C CA . LEU A 1 97 ? 39.453 -5.481 11.301 1.00 48.56 97 LEU A CA 1
ATOM 700 C C . LEU A 1 97 ? 39.625 -5.655 9.790 1.00 48.56 97 LEU A C 1
ATOM 702 O O . LEU A 1 97 ? 38.776 -6.205 9.092 1.00 48.56 97 LEU A O 1
ATOM 706 N N . GLY A 1 98 ? 40.721 -5.087 9.287 1.00 44.56 98 GLY A N 1
ATOM 707 C CA . GLY A 1 98 ? 41.058 -5.000 7.873 1.00 44.56 98 GLY A CA 1
ATOM 708 C C . GLY A 1 98 ? 41.034 -6.344 7.148 1.00 44.56 98 GLY A C 1
ATOM 709 O O . GLY A 1 98 ? 41.968 -7.133 7.228 1.00 44.56 98 GLY A O 1
ATOM 710 N N . SER A 1 99 ? 40.000 -6.542 6.337 1.00 43.81 99 SER A N 1
ATOM 711 C CA . SER A 1 99 ? 40.087 -7.316 5.104 1.00 43.81 99 SER A CA 1
ATOM 712 C C . SER A 1 99 ? 39.222 -6.613 4.057 1.00 43.81 99 SER A C 1
ATOM 714 O O . SER A 1 99 ? 38.061 -6.293 4.292 1.00 43.81 99 SER A O 1
ATOM 716 N N . GLY A 1 100 ? 39.821 -6.269 2.916 1.00 45.84 100 GLY A N 1
ATOM 717 C CA . GLY A 1 100 ? 39.218 -5.462 1.847 1.00 45.84 100 GLY A CA 1
ATOM 718 C C . GLY A 1 100 ? 38.138 -6.175 1.027 1.00 45.84 100 GLY A C 1
ATOM 719 O O . GLY A 1 100 ? 38.027 -5.931 -0.170 1.00 45.84 100 GLY A O 1
ATOM 720 N N . ALA A 1 101 ? 37.343 -7.047 1.642 1.00 40.88 101 ALA A N 1
ATOM 721 C CA . ALA A 1 101 ? 36.156 -7.626 1.039 1.00 40.88 101 ALA A CA 1
ATOM 722 C C . ALA A 1 101 ? 34.939 -7.116 1.812 1.00 40.88 101 ALA A C 1
ATOM 724 O O . ALA A 1 101 ? 34.855 -7.284 3.026 1.00 40.88 101 ALA A O 1
ATOM 725 N N . LYS A 1 102 ? 33.976 -6.496 1.117 1.00 40.94 102 LYS A N 1
ATOM 726 C CA . LYS A 1 102 ? 32.629 -6.312 1.669 1.00 40.94 102 LYS A CA 1
ATOM 727 C C . LYS A 1 102 ? 32.124 -7.705 2.056 1.00 40.94 102 LYS A C 1
ATOM 729 O O . LYS A 1 102 ? 31.766 -8.472 1.164 1.00 40.94 102 LYS A O 1
ATOM 734 N N . GLY A 1 103 ? 32.152 -8.037 3.350 1.00 42.38 103 GLY A N 1
ATOM 735 C CA . GLY A 1 103 ? 31.510 -9.236 3.879 1.00 42.38 103 GLY A CA 1
ATOM 736 C C . GLY A 1 103 ? 30.086 -9.260 3.346 1.00 42.38 103 GLY A C 1
ATOM 737 O O . GLY A 1 103 ? 29.375 -8.258 3.454 1.00 42.38 103 GLY A O 1
ATOM 738 N N . GLY A 1 104 ? 29.735 -10.327 2.629 1.00 45.56 104 GLY A N 1
ATOM 739 C CA . GLY A 1 104 ? 28.462 -10.418 1.933 1.00 45.56 104 GLY A CA 1
ATOM 740 C C . GLY A 1 104 ? 27.331 -10.207 2.927 1.00 45.56 104 GLY A C 1
ATOM 741 O O . GLY A 1 104 ? 27.168 -11.011 3.834 1.00 45.56 104 GLY A O 1
ATOM 742 N N . ALA A 1 105 ? 26.569 -9.124 2.766 1.00 52.50 105 ALA A N 1
ATOM 743 C CA . ALA A 1 105 ? 25.261 -9.035 3.395 1.00 52.50 105 ALA A CA 1
ATOM 744 C C . ALA A 1 105 ? 24.484 -10.289 2.980 1.00 52.50 105 ALA A C 1
ATOM 746 O O . ALA A 1 105 ? 24.433 -10.579 1.777 1.00 52.50 105 ALA A O 1
ATOM 747 N N . ASP A 1 106 ? 23.948 -11.034 3.949 1.00 50.94 106 ASP A N 1
ATOM 748 C CA . ASP A 1 106 ? 23.171 -12.243 3.687 1.00 50.94 106 ASP A CA 1
ATOM 749 C C . ASP A 1 106 ? 22.134 -11.950 2.596 1.00 50.94 106 ASP A C 1
ATOM 751 O O . ASP A 1 106 ? 21.310 -11.038 2.694 1.00 50.94 106 ASP A O 1
ATOM 755 N N . LYS A 1 107 ? 22.243 -12.667 1.476 1.00 55.78 107 LYS A N 1
ATOM 756 C CA . LYS A 1 107 ? 21.376 -12.483 0.311 1.00 55.78 107 LYS A CA 1
ATOM 757 C C . LYS A 1 107 ? 20.158 -13.381 0.474 1.00 55.78 107 LYS A C 1
ATOM 759 O O . LYS A 1 107 ? 20.108 -14.466 -0.096 1.00 55.78 107 LYS A O 1
ATOM 764 N N . GLY A 1 108 ? 19.166 -12.917 1.227 1.00 62.06 108 GLY A N 1
ATOM 765 C CA . GLY A 1 108 ? 17.848 -13.549 1.314 1.00 62.06 108 GLY A CA 1
ATOM 766 C C . GLY A 1 108 ? 16.993 -13.212 0.092 1.00 62.06 108 GLY A C 1
ATOM 767 O O . GLY A 1 108 ? 15.970 -12.541 0.234 1.00 62.06 108 GLY A O 1
ATOM 768 N N . LEU A 1 109 ? 17.442 -13.603 -1.108 1.00 73.38 109 LEU A N 1
ATOM 769 C CA . LEU A 1 109 ? 16.727 -13.354 -2.363 1.00 73.38 109 LEU A CA 1
ATOM 770 C C . LEU A 1 109 ? 15.441 -14.181 -2.406 1.00 73.38 109 LEU A C 1
ATOM 772 O O . LEU A 1 109 ? 15.500 -15.406 -2.451 1.00 73.38 109 LEU A O 1
ATOM 776 N N . HIS A 1 110 ? 14.294 -13.508 -2.427 1.00 75.69 110 HIS A N 1
ATOM 777 C CA . HIS A 1 110 ? 12.989 -14.154 -2.521 1.00 75.69 110 HIS A CA 1
ATOM 778 C C . HIS A 1 110 ? 12.223 -13.616 -3.720 1.00 75.69 110 HIS A C 1
ATOM 780 O O . HIS A 1 110 ? 12.263 -12.418 -4.012 1.00 75.69 110 HIS A O 1
ATOM 786 N N . ASN A 1 111 ? 11.527 -14.515 -4.419 1.00 81.88 111 ASN A N 1
ATOM 787 C CA . ASN A 1 111 ? 10.563 -14.104 -5.424 1.00 81.88 111 ASN A CA 1
ATOM 788 C C . ASN A 1 111 ? 9.323 -13.552 -4.714 1.00 81.88 111 ASN A C 1
ATOM 790 O O . ASN A 1 111 ? 8.629 -14.296 -4.030 1.00 81.88 111 ASN A O 1
ATOM 794 N N . VAL A 1 112 ? 9.053 -12.263 -4.892 1.00 82.75 112 VAL A N 1
ATOM 795 C CA . VAL A 1 112 ? 7.919 -11.550 -4.283 1.00 82.75 112 VAL A CA 1
ATOM 796 C C . VAL A 1 112 ? 6.738 -11.404 -5.254 1.00 82.75 112 VAL A C 1
ATOM 798 O O . VAL A 1 112 ? 5.841 -10.588 -5.053 1.00 82.75 112 VAL A O 1
ATOM 801 N N . GLY A 1 113 ? 6.735 -12.217 -6.315 1.00 87.62 113 GLY A N 1
ATOM 802 C CA . GLY A 1 113 ? 5.641 -12.329 -7.272 1.00 87.62 113 GLY A CA 1
ATOM 803 C C . GLY A 1 113 ? 5.534 -11.159 -8.242 1.00 87.62 113 GLY A C 1
ATOM 804 O O . GLY A 1 113 ? 6.455 -10.340 -8.343 1.00 87.62 113 GLY A O 1
ATOM 805 N N . PRO A 1 114 ? 4.410 -11.077 -8.973 1.00 93.06 114 PRO A N 1
ATOM 806 C CA . PRO A 1 114 ? 4.144 -9.961 -9.858 1.00 93.06 114 PRO A CA 1
ATOM 807 C C . PRO A 1 114 ? 4.053 -8.640 -9.092 1.00 93.06 114 PRO A C 1
ATOM 809 O O . PRO A 1 114 ? 3.567 -8.592 -7.961 1.00 93.06 114 PRO A O 1
ATOM 812 N N . SER A 1 115 ? 4.479 -7.554 -9.725 1.00 94.44 115 SER A N 1
ATOM 813 C CA . SER A 1 115 ? 4.257 -6.198 -9.241 1.00 94.44 115 SER A CA 1
ATOM 814 C C . SER A 1 115 ? 3.742 -5.297 -10.353 1.00 94.44 115 SER A C 1
ATOM 816 O O . SER A 1 115 ? 4.098 -5.458 -11.526 1.00 94.44 115 SER A O 1
ATOM 818 N N . ILE A 1 116 ? 2.917 -4.331 -9.963 1.00 95.62 116 ILE A N 1
ATOM 819 C CA . ILE A 1 116 ? 2.400 -3.292 -10.852 1.00 95.62 116 ILE A CA 1
ATOM 820 C C . ILE A 1 116 ? 2.956 -1.941 -10.430 1.00 95.62 116 ILE A C 1
ATOM 822 O O . ILE A 1 116 ? 2.890 -1.574 -9.257 1.00 95.62 116 ILE A O 1
ATOM 826 N N . SER A 1 117 ? 3.478 -1.198 -11.399 1.00 95.88 117 SER A N 1
ATOM 827 C CA . SER A 1 117 ? 3.845 0.203 -11.240 1.00 95.88 117 SER A CA 1
ATOM 828 C C . SER A 1 117 ? 2.795 1.079 -11.913 1.00 95.88 117 SER A C 1
ATOM 830 O O . SER A 1 117 ? 2.399 0.832 -13.056 1.00 95.88 117 SER A O 1
ATOM 832 N N . TYR A 1 118 ? 2.342 2.109 -11.206 1.00 96.81 118 TYR A N 1
ATOM 833 C CA . TYR A 1 118 ? 1.398 3.087 -11.739 1.00 96.81 118 TYR A CA 1
ATOM 834 C C . TYR A 1 118 ? 1.647 4.473 -11.148 1.00 96.81 118 TYR A C 1
ATOM 836 O O . TYR A 1 118 ? 2.330 4.619 -10.132 1.00 96.81 118 TYR A O 1
ATOM 844 N N . LYS A 1 119 ? 1.102 5.506 -11.790 1.00 96.81 119 LYS A N 1
ATOM 845 C CA . LYS A 1 119 ? 1.054 6.863 -11.239 1.00 96.81 119 LYS A CA 1
ATOM 846 C C . LYS A 1 119 ? -0.385 7.306 -11.074 1.00 96.81 119 LYS A C 1
ATOM 848 O O . LYS A 1 119 ? -1.225 7.003 -11.917 1.00 96.81 119 LYS A O 1
ATOM 853 N N . LEU A 1 120 ? -0.654 8.038 -10.001 1.00 95.44 120 LEU A N 1
ATOM 854 C CA . LEU A 1 120 ? -1.897 8.789 -9.855 1.00 95.44 120 LEU A CA 1
ATOM 855 C C . LEU A 1 120 ? -1.571 10.263 -10.015 1.00 95.44 120 LEU A C 1
ATOM 857 O O . LEU A 1 120 ? -0.774 10.800 -9.243 1.00 95.44 120 LEU A O 1
ATOM 861 N N . ARG A 1 121 ? -2.177 10.895 -11.020 1.00 94.50 121 ARG A N 1
ATOM 862 C CA . ARG A 1 121 ? -2.041 12.323 -11.291 1.00 94.50 121 ARG A CA 1
ATOM 863 C C . ARG A 1 121 ? -3.310 13.066 -10.911 1.00 94.50 121 ARG A C 1
ATOM 865 O O . ARG A 1 121 ? -4.399 12.661 -11.310 1.00 94.50 121 ARG A O 1
ATOM 872 N N . ASP A 1 122 ? -3.168 14.151 -10.165 1.00 91.44 122 ASP A N 1
ATOM 873 C CA . ASP A 1 122 ? -4.286 15.021 -9.814 1.00 91.44 122 ASP A CA 1
ATOM 874 C C . ASP A 1 122 ? -4.595 16.071 -10.898 1.00 91.44 122 ASP A C 1
ATOM 876 O O . ASP A 1 122 ? -3.894 16.207 -11.902 1.00 91.44 122 ASP A O 1
ATOM 880 N N . ALA A 1 123 ? -5.661 16.845 -10.686 1.00 88.00 123 ALA A N 1
ATOM 881 C CA . ALA A 1 123 ? -6.054 17.927 -11.589 1.00 88.00 123 ALA A CA 1
ATOM 882 C C . ALA A 1 123 ? -5.032 19.084 -11.664 1.00 88.00 123 ALA A C 1
ATOM 884 O O . ALA A 1 123 ? -5.082 19.868 -12.609 1.00 88.00 123 ALA A O 1
ATOM 885 N N . ALA A 1 124 ? -4.115 19.198 -10.695 1.00 89.56 124 ALA A N 1
ATOM 886 C CA . ALA A 1 124 ? -3.023 20.172 -10.707 1.00 89.56 124 ALA A CA 1
ATOM 887 C C . ALA A 1 124 ? -1.788 19.659 -11.475 1.00 89.56 124 ALA A C 1
ATOM 889 O O . ALA A 1 124 ? -0.801 20.380 -11.615 1.00 89.56 124 ALA A O 1
ATOM 890 N N . GLY A 1 125 ? -1.834 18.424 -11.984 1.00 89.75 125 GLY A N 1
ATOM 891 C CA . GLY A 1 125 ? -0.748 17.792 -12.721 1.00 89.75 125 GLY A CA 1
ATOM 892 C C . GLY A 1 125 ? 0.318 17.149 -11.832 1.00 89.75 125 GLY A C 1
ATOM 893 O O . GLY A 1 125 ? 1.290 16.613 -12.373 1.00 89.75 125 GLY A O 1
ATOM 894 N N . GLN A 1 126 ? 0.150 17.149 -10.507 1.00 91.50 126 GLN A N 1
ATOM 895 C CA . GLN A 1 126 ? 1.067 16.484 -9.581 1.00 91.50 126 GLN A CA 1
ATOM 896 C C . GLN A 1 126 ? 0.842 14.976 -9.652 1.00 91.50 126 GLN A C 1
ATOM 898 O O . GLN A 1 126 ? -0.297 14.515 -9.592 1.00 91.50 126 GLN A O 1
ATOM 903 N N . ALA A 1 127 ? 1.921 14.207 -9.806 1.00 93.31 127 ALA A N 1
ATOM 904 C CA . ALA A 1 127 ? 1.856 12.755 -9.916 1.00 93.31 127 ALA A CA 1
ATOM 905 C C . ALA A 1 127 ? 2.629 12.084 -8.787 1.00 93.31 127 ALA A C 1
ATOM 907 O O . ALA A 1 127 ? 3.791 12.409 -8.559 1.00 93.31 127 ALA A O 1
ATOM 908 N N . ARG A 1 128 ? 1.991 11.104 -8.150 1.00 94.88 128 ARG A N 1
ATOM 909 C CA . ARG A 1 128 ? 2.617 10.196 -7.184 1.00 94.88 128 ARG A CA 1
ATOM 910 C C . ARG A 1 128 ? 2.822 8.840 -7.820 1.00 94.88 128 ARG A C 1
ATOM 912 O O . ARG A 1 128 ? 1.971 8.394 -8.591 1.00 94.88 128 ARG A O 1
ATOM 919 N N . GLU A 1 129 ? 3.925 8.183 -7.491 1.00 96.31 129 GLU A N 1
ATOM 920 C CA . GLU A 1 129 ? 4.245 6.869 -8.041 1.00 96.31 129 GLU A CA 1
ATOM 921 C C . GLU A 1 129 ? 3.976 5.771 -7.024 1.00 96.31 129 GLU A C 1
ATOM 923 O O . GLU A 1 129 ? 4.313 5.891 -5.845 1.00 96.31 129 GLU A O 1
ATOM 928 N N . PHE A 1 130 ? 3.411 4.676 -7.514 1.00 96.81 130 PHE A N 1
ATOM 929 C CA . PHE A 1 130 ? 3.025 3.528 -6.718 1.00 96.81 130 PHE A CA 1
ATOM 930 C C . PHE A 1 130 ? 3.625 2.253 -7.293 1.00 96.81 130 PHE A C 1
ATOM 932 O O . PHE A 1 130 ? 3.802 2.122 -8.507 1.00 96.81 130 PHE A O 1
ATOM 939 N N . ASN A 1 131 ? 3.940 1.313 -6.406 1.00 95.69 131 ASN A N 1
ATOM 940 C CA . ASN A 1 131 ? 4.417 -0.011 -6.777 1.00 95.69 131 ASN A CA 1
ATOM 941 C C . ASN A 1 131 ? 3.867 -1.050 -5.800 1.00 95.69 131 ASN A C 1
ATOM 943 O O . ASN A 1 131 ? 4.296 -1.097 -4.645 1.00 95.69 131 ASN A O 1
ATOM 947 N N . ASN A 1 132 ? 2.932 -1.875 -6.262 1.00 95.00 132 ASN A N 1
ATOM 948 C CA . ASN A 1 132 ? 2.244 -2.848 -5.415 1.00 95.00 132 ASN A CA 1
ATOM 949 C C . ASN A 1 132 ? 2.700 -4.261 -5.776 1.00 95.00 132 ASN A C 1
ATOM 951 O O . ASN A 1 132 ? 2.743 -4.612 -6.956 1.00 95.00 132 ASN A O 1
ATOM 955 N N . TYR A 1 133 ? 3.014 -5.066 -4.763 1.00 94.00 133 TYR A N 1
ATOM 956 C CA . TYR A 1 133 ? 3.398 -6.471 -4.909 1.00 94.00 133 TYR A CA 1
ATOM 957 C C . TYR A 1 133 ? 2.205 -7.389 -4.665 1.00 94.00 133 TYR A C 1
ATOM 959 O O . TYR A 1 133 ? 1.418 -7.163 -3.747 1.00 94.00 133 TYR A O 1
ATOM 967 N N . MET A 1 134 ? 2.078 -8.419 -5.499 1.00 93.00 134 MET A N 1
ATOM 968 C CA . MET A 1 134 ? 0.890 -9.279 -5.565 1.00 93.00 134 MET A CA 1
ATOM 969 C C . MET A 1 134 ? 1.043 -10.597 -4.812 1.00 93.00 134 MET A C 1
ATOM 971 O O . MET A 1 134 ? 0.108 -11.390 -4.785 1.00 93.00 134 MET A O 1
ATOM 975 N N . LEU A 1 135 ? 2.205 -10.844 -4.205 1.00 91.50 135 LEU A N 1
ATOM 976 C CA . LEU A 1 135 ? 2.398 -11.941 -3.267 1.00 91.50 135 LEU A CA 1
ATOM 977 C C . LEU A 1 135 ? 2.825 -11.395 -1.905 1.00 91.50 135 LEU A C 1
ATOM 979 O O . LEU A 1 135 ? 3.579 -10.418 -1.841 1.00 91.50 135 LEU A O 1
ATOM 983 N N . PRO A 1 136 ? 2.371 -12.032 -0.814 1.00 91.69 136 PRO A N 1
ATOM 984 C CA . PRO A 1 136 ? 2.802 -11.656 0.513 1.00 91.69 136 PRO A CA 1
ATOM 985 C C . PRO A 1 136 ? 4.264 -12.049 0.720 1.00 91.69 136 PRO A C 1
ATOM 987 O O . PRO A 1 136 ? 4.722 -13.089 0.242 1.00 91.69 136 PRO A O 1
ATOM 990 N N . VAL A 1 137 ? 4.975 -11.228 1.482 1.00 88.81 137 VAL A N 1
ATOM 991 C CA . VAL A 1 137 ? 6.377 -11.429 1.846 1.00 88.81 137 VAL A CA 1
ATOM 992 C C . VAL A 1 137 ? 6.513 -11.592 3.351 1.00 88.81 137 VAL A C 1
ATOM 994 O O . VAL A 1 137 ? 5.752 -10.994 4.111 1.00 88.81 137 VAL A O 1
ATOM 997 N N . ASP A 1 138 ? 7.490 -12.387 3.777 1.00 87.00 138 ASP A N 1
ATOM 998 C CA . ASP A 1 138 ? 7.849 -12.528 5.184 1.00 87.00 138 ASP A CA 1
ATOM 999 C C . ASP A 1 138 ? 8.761 -11.369 5.613 1.00 87.00 138 ASP A C 1
ATOM 1001 O O . ASP A 1 138 ? 9.893 -11.241 5.144 1.00 87.00 138 ASP A O 1
ATOM 1005 N N . LEU A 1 139 ? 8.265 -10.520 6.513 1.00 81.94 139 LEU A N 1
ATOM 1006 C CA . LEU A 1 139 ? 9.012 -9.448 7.170 1.00 81.94 139 LEU A CA 1
ATOM 1007 C C . LEU A 1 139 ? 8.883 -9.618 8.681 1.00 81.94 139 LEU A C 1
ATOM 1009 O O . LEU A 1 139 ? 7.774 -9.697 9.197 1.00 81.94 139 LEU A O 1
ATOM 1013 N N . ASP A 1 140 ? 10.011 -9.706 9.386 1.00 77.75 140 ASP A N 1
ATOM 1014 C CA . ASP A 1 140 ? 10.058 -9.805 10.854 1.00 77.75 140 ASP A CA 1
ATOM 1015 C C . ASP A 1 140 ? 9.172 -10.940 11.426 1.00 77.75 140 ASP A C 1
ATOM 1017 O O . ASP A 1 140 ? 8.544 -10.813 12.476 1.00 77.75 140 ASP A O 1
ATOM 1021 N N . GLY A 1 141 ? 9.107 -12.071 10.709 1.00 80.94 141 GLY A N 1
ATOM 1022 C CA . GLY A 1 141 ? 8.297 -13.241 11.077 1.00 80.94 141 GLY A CA 1
ATOM 1023 C C . GLY A 1 141 ? 6.807 -13.120 10.738 1.00 80.94 141 GLY A C 1
ATOM 1024 O O . GLY A 1 141 ? 6.001 -13.902 11.244 1.00 80.94 141 GLY A O 1
ATOM 1025 N N . GLN A 1 142 ? 6.428 -12.145 9.911 1.00 83.19 142 GLN A N 1
ATOM 1026 C CA . GLN A 1 142 ? 5.042 -11.855 9.561 1.00 83.19 142 GLN A CA 1
ATOM 1027 C C . GLN A 1 142 ? 4.851 -11.767 8.056 1.00 83.19 142 GLN A C 1
ATOM 1029 O O . GLN A 1 142 ? 5.626 -11.130 7.346 1.00 83.19 142 GLN A O 1
ATOM 1034 N N . ARG A 1 143 ? 3.762 -12.364 7.576 1.00 90.69 143 ARG A N 1
ATOM 1035 C CA . ARG A 1 143 ? 3.390 -12.323 6.164 1.00 90.69 143 ARG A CA 1
ATOM 1036 C C . ARG A 1 143 ? 2.563 -11.078 5.881 1.00 90.69 143 ARG A C 1
ATOM 1038 O O . ARG A 1 143 ? 1.498 -10.893 6.473 1.00 90.69 143 ARG A O 1
ATOM 1045 N N . VAL A 1 144 ? 3.044 -10.241 4.966 1.00 92.50 144 VAL A N 1
ATOM 1046 C CA . VAL A 1 144 ? 2.384 -8.984 4.593 1.00 92.50 144 VAL A CA 1
ATOM 1047 C C . VAL A 1 144 ? 2.411 -8.752 3.085 1.00 92.50 144 VAL A C 1
ATOM 1049 O O . VAL A 1 144 ? 3.397 -9.062 2.420 1.00 92.50 144 VAL A O 1
ATOM 1052 N N . TYR A 1 145 ? 1.356 -8.155 2.540 1.00 93.75 145 TYR A N 1
ATOM 1053 C CA . TYR A 1 145 ? 1.397 -7.529 1.219 1.00 93.75 145 TYR A CA 1
ATOM 1054 C C . TYR A 1 145 ? 2.038 -6.144 1.317 1.00 93.75 145 TYR A C 1
ATOM 1056 O O . TYR A 1 145 ? 1.929 -5.463 2.339 1.00 93.75 145 TYR A O 1
ATOM 1064 N N . LEU A 1 146 ? 2.701 -5.720 0.242 1.00 93.56 146 LEU A N 1
ATOM 1065 C CA . LEU A 1 146 ? 3.400 -4.440 0.179 1.00 93.56 146 LEU A CA 1
ATOM 1066 C C . LEU A 1 146 ? 2.790 -3.543 -0.897 1.00 93.56 146 LEU A C 1
ATOM 1068 O O . LEU A 1 146 ? 2.862 -3.855 -2.087 1.00 93.56 146 LEU A O 1
ATOM 1072 N N . ALA A 1 147 ? 2.261 -2.396 -0.473 1.00 94.75 147 ALA A N 1
ATOM 1073 C CA . ALA A 1 147 ? 1.794 -1.333 -1.358 1.00 94.75 147 ALA A CA 1
ATOM 1074 C C . ALA A 1 147 ? 2.699 -0.103 -1.214 1.00 94.75 147 ALA A C 1
ATOM 1076 O O . ALA A 1 147 ? 2.697 0.580 -0.189 1.00 94.75 147 ALA A O 1
ATOM 1077 N N . GLY A 1 148 ? 3.538 0.136 -2.218 1.00 93.94 148 GLY A N 1
ATOM 1078 C CA . GLY A 1 148 ? 4.548 1.189 -2.212 1.00 93.94 148 GLY A CA 1
ATOM 1079 C C . GLY A 1 148 ? 4.010 2.519 -2.721 1.00 93.94 148 GLY A C 1
ATOM 1080 O O . GLY A 1 148 ? 3.245 2.544 -3.680 1.00 93.94 148 GLY A O 1
ATOM 1081 N N . VAL A 1 149 ? 4.467 3.620 -2.126 1.00 94.44 149 VAL A N 1
ATOM 1082 C CA . VAL A 1 149 ? 4.248 4.992 -2.597 1.00 94.44 149 VAL A CA 1
ATOM 1083 C C . VAL A 1 149 ? 5.529 5.820 -2.490 1.00 94.44 149 VAL A C 1
ATOM 1085 O O . VAL A 1 149 ? 6.310 5.656 -1.550 1.00 94.44 149 VAL A O 1
ATOM 1088 N N . ARG A 1 150 ? 5.744 6.722 -3.447 1.00 93.25 150 ARG A N 1
ATOM 1089 C CA . ARG A 1 150 ? 6.723 7.813 -3.362 1.00 93.25 150 ARG A CA 1
ATOM 1090 C C . ARG A 1 150 ? 6.173 9.074 -4.018 1.00 93.25 150 ARG A C 1
ATOM 1092 O O . ARG A 1 150 ? 5.463 8.994 -5.022 1.00 93.25 150 ARG A O 1
ATOM 1099 N N . GLU A 1 151 ? 6.516 10.227 -3.457 1.00 90.56 151 GLU A N 1
ATOM 1100 C CA . GLU A 1 151 ? 6.099 11.526 -3.994 1.00 90.56 151 GLU A CA 1
ATOM 1101 C C . GLU A 1 151 ? 6.981 11.929 -5.179 1.00 90.56 151 GLU A C 1
ATOM 1103 O O . GLU A 1 151 ? 6.486 12.437 -6.182 1.00 90.56 151 GLU A O 1
ATOM 1108 N N . THR A 1 152 ? 8.288 11.654 -5.096 1.00 89.50 152 THR A N 1
ATOM 1109 C CA . THR A 1 152 ? 9.253 12.003 -6.145 1.00 89.50 152 THR A CA 1
ATOM 1110 C C . THR A 1 152 ? 10.061 10.789 -6.625 1.00 89.50 152 THR A C 1
ATOM 1112 O O . THR A 1 152 ? 10.313 9.862 -5.853 1.00 89.50 152 THR A O 1
ATOM 1115 N N . PRO A 1 153 ? 10.532 10.766 -7.890 1.00 88.81 153 PRO A N 1
ATOM 1116 C CA . PRO A 1 153 ? 11.338 9.653 -8.405 1.00 88.81 153 PRO A CA 1
ATOM 1117 C C . PRO A 1 153 ? 12.689 9.461 -7.702 1.00 88.81 153 PRO A C 1
ATOM 1119 O O . PRO A 1 153 ? 13.278 8.382 -7.790 1.00 88.81 153 PRO A O 1
ATOM 1122 N N . THR A 1 154 ? 13.190 10.509 -7.043 1.00 88.81 154 THR A N 1
ATOM 1123 C CA . THR A 1 154 ? 14.450 10.510 -6.289 1.00 88.81 154 THR A CA 1
ATOM 1124 C C . THR A 1 154 ? 14.312 9.909 -4.895 1.00 88.81 154 THR A C 1
ATOM 1126 O O . THR A 1 154 ? 15.315 9.513 -4.306 1.00 88.81 154 THR A O 1
ATOM 1129 N N . GLU A 1 155 ? 13.093 9.827 -4.366 1.00 88.06 155 GLU A N 1
ATOM 1130 C CA . GLU A 1 155 ? 12.824 9.246 -3.055 1.00 88.06 155 GLU A CA 1
ATOM 1131 C C . GLU A 1 155 ? 12.678 7.716 -3.121 1.00 88.06 155 GLU A C 1
ATOM 1133 O O . GLU A 1 155 ? 12.199 7.158 -4.123 1.00 88.06 155 GLU A O 1
ATOM 1138 N N . PRO A 1 156 ? 13.068 7.006 -2.045 1.00 89.25 156 PRO A N 1
ATOM 1139 C CA . PRO A 1 156 ? 12.751 5.594 -1.899 1.00 89.25 156 PRO A CA 1
ATOM 1140 C C . PRO A 1 156 ? 11.243 5.395 -1.688 1.00 89.25 156 PRO A C 1
ATOM 1142 O O . PRO A 1 156 ? 10.565 6.229 -1.093 1.00 89.25 156 PRO A O 1
ATOM 1145 N N . PHE A 1 157 ? 10.720 4.248 -2.130 1.00 88.25 157 PHE A N 1
ATOM 1146 C CA . PHE A 1 157 ? 9.339 3.865 -1.834 1.00 88.25 157 PHE A CA 1
ATOM 1147 C C . PHE A 1 157 ? 9.134 3.656 -0.329 1.00 88.25 157 PHE A C 1
ATOM 1149 O O . PHE A 1 157 ? 9.856 2.877 0.300 1.00 88.25 157 PHE A O 1
ATOM 1156 N N . ARG A 1 158 ? 8.091 4.282 0.220 1.00 91.06 158 ARG A N 1
ATOM 1157 C CA . ARG A 1 158 ? 7.498 3.924 1.512 1.00 91.06 158 ARG A CA 1
ATOM 1158 C C . ARG A 1 158 ? 6.426 2.867 1.275 1.00 91.06 158 ARG A C 1
ATOM 1160 O O . ARG A 1 158 ? 5.600 3.030 0.383 1.00 91.06 158 ARG A O 1
ATOM 1167 N N . TYR A 1 159 ? 6.423 1.802 2.068 1.00 91.81 159 TYR A N 1
ATOM 1168 C CA . TYR A 1 159 ? 5.496 0.687 1.886 1.00 91.81 159 TYR A CA 1
ATOM 1169 C C . TYR A 1 159 ? 4.460 0.629 3.000 1.00 91.81 159 TYR A C 1
ATOM 1171 O O . TYR A 1 159 ? 4.824 0.526 4.169 1.00 91.81 159 TYR A O 1
ATOM 1179 N N . LEU A 1 160 ? 3.186 0.615 2.615 1.00 94.12 160 LEU A N 1
ATOM 1180 C CA . LEU A 1 160 ? 2.107 0.129 3.462 1.00 94.12 160 LEU A CA 1
ATOM 1181 C C . LEU A 1 160 ? 2.217 -1.398 3.547 1.00 94.12 160 LEU A C 1
ATOM 1183 O O . LEU A 1 160 ? 2.229 -2.083 2.520 1.00 94.12 160 LEU A O 1
ATOM 1187 N N . ARG A 1 161 ? 2.319 -1.912 4.774 1.00 93.88 161 ARG A N 1
ATOM 1188 C CA . ARG A 1 161 ? 2.403 -3.344 5.079 1.00 93.88 161 ARG A CA 1
ATOM 1189 C C . ARG A 1 161 ? 1.019 -3.835 5.461 1.00 93.88 161 ARG A C 1
ATOM 1191 O O . ARG A 1 161 ? 0.503 -3.436 6.499 1.00 93.88 161 ARG A O 1
ATOM 1198 N N . ILE A 1 162 ? 0.408 -4.665 4.630 1.00 95.75 162 ILE A N 1
ATOM 1199 C CA . ILE A 1 162 ? -0.955 -5.156 4.845 1.00 95.75 162 ILE A CA 1
ATOM 1200 C C . ILE A 1 162 ? -0.865 -6.595 5.358 1.00 95.75 162 ILE A C 1
ATOM 1202 O O . ILE A 1 162 ? -0.400 -7.452 4.605 1.00 95.75 162 ILE A O 1
ATOM 1206 N N . PRO A 1 163 ? -1.253 -6.886 6.612 1.00 95.62 163 PRO A N 1
ATOM 1207 C CA . PRO A 1 163 ? -1.171 -8.237 7.152 1.00 95.62 163 PRO A CA 1
ATOM 1208 C C . PRO A 1 163 ? -2.088 -9.186 6.390 1.00 95.62 163 PRO A C 1
ATOM 1210 O O . PRO A 1 163 ? -3.214 -8.826 6.040 1.00 95.62 163 PRO A O 1
ATOM 1213 N N . VAL A 1 164 ? -1.600 -10.404 6.162 1.00 93.56 164 VAL A N 1
ATOM 1214 C CA . VAL A 1 164 ? -2.436 -11.464 5.597 1.00 93.56 164 VAL A CA 1
ATOM 1215 C C . VAL A 1 164 ? -3.415 -11.991 6.639 1.00 93.56 164 VAL A C 1
ATOM 1217 O O . VAL A 1 164 ? -3.070 -12.127 7.814 1.00 93.56 164 VAL A O 1
ATOM 1220 N N . ASP A 1 165 ? -4.631 -12.302 6.210 1.00 90.94 165 ASP A N 1
ATOM 1221 C CA . ASP A 1 165 ? -5.611 -13.008 7.032 1.00 90.94 165 ASP A CA 1
ATOM 1222 C C . ASP A 1 165 ? -5.364 -14.530 7.054 1.00 90.94 165 ASP A C 1
ATOM 1224 O O . ASP A 1 165 ? -4.388 -15.043 6.497 1.00 90.94 165 ASP A O 1
ATOM 1228 N N . ALA A 1 166 ? -6.256 -15.274 7.716 1.00 85.31 166 ALA A N 1
ATOM 1229 C CA . ALA A 1 166 ? -6.173 -16.732 7.821 1.00 85.31 166 ALA A CA 1
ATOM 1230 C C . ALA A 1 166 ? -6.259 -17.449 6.458 1.00 85.31 166 ALA A C 1
ATOM 1232 O O . ALA A 1 166 ? -5.804 -18.584 6.331 1.00 85.31 166 ALA A O 1
ATOM 1233 N N . GLN A 1 167 ? -6.825 -16.794 5.441 1.00 86.06 167 GLN A N 1
ATOM 1234 C CA . GLN A 1 167 ? -6.921 -17.281 4.067 1.00 86.06 167 GLN A CA 1
ATOM 1235 C C . GLN A 1 167 ? -5.689 -16.900 3.224 1.00 86.06 167 GLN A C 1
ATOM 1237 O O . GLN A 1 167 ? -5.567 -17.338 2.082 1.00 86.06 167 GLN A O 1
ATOM 1242 N N . GLY A 1 168 ? -4.755 -16.117 3.775 1.00 87.75 168 GLY A N 1
ATOM 1243 C CA . GLY A 1 168 ? -3.573 -15.624 3.068 1.00 87.75 168 GLY A CA 1
ATOM 1244 C C . GLY A 1 168 ? -3.844 -14.409 2.171 1.00 87.75 168 GLY A C 1
ATOM 1245 O O . GLY A 1 168 ? -2.980 -14.040 1.368 1.00 87.75 168 GLY A O 1
ATOM 1246 N N . GLY A 1 169 ? -5.026 -13.799 2.285 1.00 91.94 169 GLY A N 1
ATOM 1247 C CA . GLY A 1 169 ? -5.454 -12.632 1.519 1.00 91.94 169 GLY A CA 1
ATOM 1248 C C . GLY A 1 169 ? -5.395 -11.339 2.331 1.00 91.94 169 GLY A C 1
ATOM 1249 O O . GLY A 1 169 ? -4.998 -11.326 3.494 1.00 91.94 169 GLY A O 1
ATOM 1250 N N . ILE A 1 170 ? -5.798 -10.233 1.704 1.00 94.62 170 ILE A N 1
ATOM 1251 C CA . ILE A 1 170 ? -5.932 -8.924 2.366 1.00 94.62 170 ILE A CA 1
ATOM 1252 C C . ILE A 1 170 ? -7.355 -8.656 2.869 1.00 94.62 170 ILE A C 1
ATOM 1254 O O . ILE A 1 170 ? -7.600 -7.619 3.487 1.00 94.62 170 ILE A O 1
ATOM 1258 N N . ASP A 1 171 ? -8.301 -9.563 2.613 1.00 93.81 171 ASP A N 1
ATOM 1259 C CA . ASP A 1 171 ? -9.732 -9.324 2.809 1.00 93.81 171 ASP A CA 1
ATOM 1260 C C . ASP A 1 171 ? -10.085 -9.062 4.274 1.00 93.81 171 ASP A C 1
ATOM 1262 O O . ASP A 1 171 ? -10.912 -8.198 4.571 1.00 93.81 171 ASP A O 1
ATOM 1266 N N . GLY A 1 172 ? -9.450 -9.777 5.208 1.00 94.06 172 GLY A N 1
ATOM 1267 C CA . GLY A 1 172 ? -9.612 -9.539 6.643 1.00 94.06 172 GLY A CA 1
ATOM 1268 C C . GLY A 1 172 ? -9.222 -8.121 7.051 1.00 94.06 172 GLY A C 1
ATOM 1269 O O . GLY A 1 172 ? -9.989 -7.442 7.737 1.00 94.06 172 GLY A O 1
ATOM 1270 N N . TRP A 1 173 ? -8.065 -7.648 6.583 1.00 96.12 173 TRP A N 1
ATOM 1271 C CA . TRP A 1 173 ? -7.614 -6.282 6.838 1.00 96.12 173 TRP A CA 1
ATOM 1272 C C . TRP A 1 173 ? -8.521 -5.259 6.152 1.00 96.12 173 TRP A C 1
ATOM 1274 O O . TRP A 1 173 ? -8.925 -4.278 6.776 1.00 96.12 173 TRP A O 1
ATOM 1284 N N . TYR A 1 174 ? -8.901 -5.509 4.896 1.00 96.00 174 TYR A N 1
ATOM 1285 C CA . TYR A 1 174 ? -9.739 -4.598 4.125 1.00 96.00 174 TYR A CA 1
ATOM 1286 C C . TYR A 1 174 ? -11.140 -4.443 4.734 1.00 96.00 174 TYR A C 1
ATOM 1288 O O . TYR A 1 174 ? -11.636 -3.324 4.860 1.00 96.00 174 TYR A O 1
ATOM 1296 N N . ARG A 1 175 ? -11.758 -5.533 5.213 1.00 95.25 175 ARG A N 1
ATOM 1297 C CA . ARG A 1 175 ? -13.026 -5.471 5.964 1.00 95.25 175 ARG A CA 1
ATOM 1298 C C . ARG A 1 175 ? -12.908 -4.602 7.212 1.00 95.25 175 ARG A C 1
ATOM 1300 O O . ARG A 1 175 ? -13.782 -3.771 7.450 1.00 95.25 175 ARG A O 1
ATOM 1307 N N . LEU A 1 176 ? -11.839 -4.768 7.991 1.00 96.31 176 LEU A N 1
ATOM 1308 C CA . LEU A 1 176 ? -11.611 -3.959 9.188 1.00 96.31 176 LEU A CA 1
ATOM 1309 C C . LEU A 1 176 ? -11.380 -2.480 8.836 1.00 96.31 176 LEU A C 1
ATOM 1311 O O . LEU A 1 176 ? -11.943 -1.600 9.481 1.00 96.31 176 LEU A O 1
ATOM 1315 N N . GLN A 1 177 ? -10.612 -2.202 7.781 1.00 95.75 177 GLN A N 1
ATOM 1316 C CA . GLN A 1 177 ? -10.381 -0.853 7.258 1.00 95.75 177 GLN A CA 1
ATOM 1317 C C . GLN A 1 177 ? -11.701 -0.175 6.855 1.00 95.75 177 GLN A C 1
ATOM 1319 O O . GLN A 1 177 ? -11.961 0.969 7.237 1.00 95.75 177 GLN A O 1
ATOM 1324 N N . ARG A 1 178 ? -12.572 -0.907 6.156 1.00 94.81 178 ARG A N 1
ATOM 1325 C CA . ARG A 1 178 ? -13.911 -0.463 5.758 1.00 94.81 178 ARG A CA 1
ATOM 1326 C C . ARG A 1 178 ? -14.814 -0.191 6.955 1.00 94.81 178 ARG A C 1
ATOM 1328 O O . ARG A 1 178 ? -15.426 0.874 7.019 1.00 94.81 178 ARG A O 1
ATOM 1335 N N . ALA A 1 179 ? -14.857 -1.116 7.912 1.00 95.44 179 ALA A N 1
ATOM 1336 C CA . ALA A 1 179 ? -15.608 -0.957 9.154 1.00 95.44 179 ALA A CA 1
ATOM 1337 C C . ALA A 1 179 ? -15.120 0.266 9.949 1.00 95.44 179 ALA A C 1
ATOM 1339 O O . ALA A 1 179 ? -15.922 1.020 10.492 1.00 95.44 179 ALA A O 1
ATOM 1340 N N . LEU A 1 180 ? -13.809 0.534 9.948 1.00 95.81 180 LEU A N 1
ATOM 1341 C CA . LEU A 1 180 ? -13.222 1.691 10.626 1.00 95.81 180 LEU A CA 1
ATOM 1342 C C . LEU A 1 180 ? -13.672 3.014 10.001 1.00 95.81 180 LEU A C 1
ATOM 1344 O O . LEU A 1 180 ? -13.855 4.002 10.714 1.00 95.81 180 LEU A O 1
ATOM 1348 N N . LYS A 1 181 ? -13.883 3.055 8.684 1.00 93.31 181 LYS A N 1
ATOM 1349 C CA . LYS A 1 181 ? -14.375 4.251 7.986 1.00 93.31 181 LYS A CA 1
ATOM 1350 C C . LYS A 1 181 ? -15.886 4.458 8.114 1.00 93.31 181 LYS A C 1
ATOM 1352 O O . LYS A 1 181 ? -16.344 5.573 7.868 1.00 93.31 181 LYS A O 1
ATOM 1357 N N . ASP A 1 182 ? -16.639 3.465 8.577 1.00 94.19 182 ASP A N 1
ATOM 1358 C CA . ASP A 1 182 ? -18.086 3.543 8.794 1.00 94.19 182 ASP A CA 1
ATOM 1359 C C . ASP A 1 182 ? -18.430 4.057 10.214 1.00 94.19 182 ASP A C 1
ATOM 1361 O O . ASP A 1 182 ? -18.140 3.378 11.204 1.00 94.19 182 ASP A O 1
ATOM 1365 N N . PRO A 1 183 ? -19.059 5.245 10.354 1.00 94.62 183 PRO A N 1
ATOM 1366 C CA . PRO A 1 183 ? -19.444 5.786 11.658 1.00 94.62 183 PRO A CA 1
ATOM 1367 C C . PRO A 1 183 ? -20.376 4.876 12.464 1.00 94.62 183 PRO A C 1
ATOM 1369 O O . PRO A 1 183 ? -20.180 4.730 13.668 1.00 94.62 183 PRO A O 1
ATOM 1372 N N . ALA A 1 184 ? -21.346 4.222 11.818 1.00 95.12 184 ALA A N 1
ATOM 1373 C CA . ALA A 1 184 ? -22.314 3.381 12.516 1.00 95.12 184 ALA A CA 1
ATOM 1374 C C . ALA A 1 184 ? -21.641 2.132 13.103 1.00 95.12 184 ALA A C 1
ATOM 1376 O O . ALA A 1 184 ? -21.947 1.721 14.225 1.00 95.12 184 ALA A O 1
ATOM 1377 N N . GLN A 1 185 ? -20.678 1.560 12.375 1.00 96.00 185 GLN A N 1
ATOM 1378 C CA . GLN A 1 185 ? -19.908 0.414 12.859 1.00 96.00 185 GLN A CA 1
ATOM 1379 C C . GLN A 1 185 ? -18.948 0.805 13.988 1.00 96.00 185 GLN A C 1
ATOM 1381 O O . GLN A 1 185 ? -18.836 0.057 14.960 1.00 96.00 185 GLN A O 1
ATOM 1386 N N . ARG A 1 186 ? -18.316 1.989 13.930 1.00 96.31 186 ARG A N 1
ATOM 1387 C CA . ARG A 1 186 ? -17.509 2.514 15.050 1.00 96.31 186 ARG A CA 1
ATOM 1388 C C . ARG A 1 186 ? -18.340 2.696 16.323 1.00 96.31 186 ARG A C 1
ATOM 1390 O O . ARG A 1 186 ? -17.922 2.265 17.400 1.00 96.31 186 ARG A O 1
ATOM 1397 N N . ASP A 1 187 ? -19.529 3.278 16.206 1.00 96.12 187 ASP A N 1
ATOM 1398 C CA . ASP A 1 187 ? -20.436 3.471 17.342 1.00 96.12 187 ASP A CA 1
ATOM 1399 C C . ASP A 1 187 ? -20.889 2.132 17.935 1.00 96.12 187 ASP A C 1
ATOM 1401 O O . ASP A 1 187 ? -20.914 1.949 19.153 1.00 96.12 187 ASP A O 1
ATOM 1405 N N . GLN A 1 188 ? -21.208 1.155 17.086 1.00 96.75 188 GLN A N 1
ATOM 1406 C CA . GLN A 1 188 ? -21.574 -0.184 17.538 1.00 96.75 188 GLN A CA 1
ATOM 1407 C C . GLN A 1 188 ? -20.402 -0.901 18.229 1.00 96.75 188 GLN A C 1
ATOM 1409 O O . GLN A 1 188 ? -20.608 -1.527 19.272 1.00 96.75 188 GLN A O 1
ATOM 1414 N N . ALA A 1 189 ? -19.183 -0.791 17.693 1.00 97.31 189 ALA A N 1
ATOM 1415 C CA . ALA A 1 189 ? -17.985 -1.405 18.266 1.00 97.31 189 ALA A CA 1
ATOM 1416 C C . ALA A 1 189 ? -17.678 -0.857 19.665 1.00 97.31 189 ALA A C 1
ATOM 1418 O O . ALA A 1 189 ? -17.431 -1.617 20.598 1.00 97.31 189 ALA A O 1
ATOM 1419 N N . THR A 1 190 ? -17.763 0.462 19.835 1.00 96.94 190 THR A N 1
ATOM 1420 C CA . THR A 1 190 ? -17.463 1.129 21.112 1.00 96.94 190 THR A CA 1
ATOM 1421 C C . THR A 1 190 ? -18.510 0.824 22.182 1.00 96.94 190 THR A C 1
ATOM 1423 O O . THR A 1 190 ? -18.150 0.627 23.342 1.00 96.94 190 THR A O 1
ATOM 1426 N N . ARG A 1 191 ? -19.790 0.679 21.804 1.00 95.62 191 ARG A N 1
ATOM 1427 C CA . ARG A 1 191 ? -20.850 0.181 22.702 1.00 95.62 191 ARG A CA 1
ATOM 1428 C C . ARG A 1 191 ? -20.595 -1.255 23.154 1.00 95.62 191 ARG A C 1
ATOM 1430 O O . ARG A 1 191 ? -20.713 -1.540 24.343 1.00 95.62 191 ARG A O 1
ATOM 1437 N N . ARG A 1 192 ? -20.231 -2.155 22.229 1.00 95.62 192 ARG A N 1
ATOM 1438 C CA . ARG A 1 192 ? -19.899 -3.552 22.565 1.00 95.62 192 ARG A CA 1
ATOM 1439 C C . ARG A 1 192 ? -18.690 -3.631 23.490 1.00 95.62 192 ARG A C 1
ATOM 1441 O O . ARG A 1 192 ? -18.756 -4.314 24.508 1.00 95.62 192 ARG A O 1
ATOM 1448 N N . TYR A 1 193 ? -17.641 -2.871 23.183 1.00 95.75 193 TYR A N 1
ATOM 1449 C CA . TYR A 1 193 ? -16.455 -2.779 24.026 1.00 95.75 193 TYR A CA 1
ATOM 1450 C C . TYR A 1 193 ? -16.799 -2.264 25.428 1.00 95.75 193 TYR A C 1
ATOM 1452 O O . TYR A 1 193 ? -16.425 -2.893 26.413 1.00 95.75 193 TYR A O 1
ATOM 1460 N N . ALA A 1 194 ? -17.555 -1.166 25.542 1.00 94.88 194 ALA A N 1
ATOM 1461 C CA . ALA A 1 194 ? -17.944 -0.610 26.836 1.00 94.88 194 ALA A CA 1
ATOM 1462 C C . ALA A 1 194 ? -18.764 -1.607 27.666 1.00 94.88 194 ALA A C 1
ATOM 1464 O O . ALA A 1 194 ? -18.501 -1.766 28.853 1.00 94.88 194 ALA A O 1
ATOM 1465 N N . ALA A 1 195 ? -19.702 -2.331 27.053 1.00 92.62 195 ALA A N 1
ATOM 1466 C CA . ALA A 1 195 ? -20.493 -3.347 27.744 1.00 92.62 195 ALA A CA 1
ATOM 1467 C C . ALA A 1 195 ? -19.639 -4.510 28.286 1.00 92.62 195 ALA A C 1
ATOM 1469 O O . ALA A 1 195 ? -19.919 -5.011 29.370 1.00 92.62 195 ALA A O 1
ATOM 1470 N N . GLN A 1 196 ? -18.590 -4.918 27.564 1.00 91.19 196 GLN A N 1
ATOM 1471 C CA . GLN A 1 196 ? -17.682 -5.985 28.001 1.00 91.19 196 GLN A CA 1
ATOM 1472 C C . GLN A 1 196 ? -16.625 -5.508 29.007 1.00 91.19 196 GLN A C 1
ATOM 1474 O O . GLN A 1 196 ? -16.255 -6.243 29.918 1.00 91.19 196 GLN A O 1
ATOM 1479 N N . ALA A 1 197 ? -16.117 -4.286 28.838 1.00 91.44 197 ALA A N 1
ATOM 1480 C CA . ALA A 1 197 ? -15.039 -3.731 29.652 1.00 91.44 197 ALA A CA 1
ATOM 1481 C C . ALA A 1 197 ? -15.532 -3.131 30.978 1.00 91.44 197 ALA A C 1
ATOM 1483 O O . ALA A 1 197 ? -14.719 -2.873 31.868 1.00 91.44 197 ALA A O 1
ATOM 1484 N N . THR A 1 198 ? -16.840 -2.887 31.112 1.00 90.62 198 THR A N 1
ATOM 1485 C CA . THR A 1 198 ? -17.439 -2.323 32.326 1.00 90.62 198 THR A CA 1
ATOM 1486 C C . THR A 1 198 ? -17.480 -3.379 33.434 1.00 90.62 198 THR A C 1
ATOM 1488 O O . THR A 1 198 ? -18.144 -4.406 33.279 1.00 90.62 198 THR A O 1
ATOM 1491 N N . PRO A 1 199 ? -16.819 -3.147 34.582 1.00 88.06 199 PRO A N 1
ATOM 1492 C CA . PRO A 1 199 ? -16.911 -4.042 35.727 1.00 88.06 199 PRO A CA 1
ATOM 1493 C C . PRO A 1 199 ? -18.355 -4.157 36.231 1.00 88.06 199 PRO A C 1
ATOM 1495 O O . PRO A 1 199 ? -19.040 -3.147 36.392 1.00 88.06 199 PRO A O 1
ATOM 1498 N N . ALA A 1 200 ? -18.803 -5.370 36.570 1.00 85.75 200 ALA A N 1
ATOM 1499 C CA . ALA A 1 200 ? -20.174 -5.621 37.040 1.00 85.75 200 ALA A CA 1
ATOM 1500 C C . ALA A 1 200 ? -20.566 -4.814 38.297 1.00 85.75 200 ALA A C 1
ATOM 1502 O O . ALA A 1 200 ? -21.746 -4.640 38.586 1.00 85.75 200 ALA A O 1
ATOM 1503 N N . ASN A 1 201 ? -19.580 -4.318 39.046 1.00 87.94 201 ASN A N 1
ATOM 1504 C CA . ASN A 1 201 ? -19.765 -3.512 40.248 1.00 87.94 201 ASN A CA 1
ATOM 1505 C C . ASN A 1 201 ? -19.819 -1.991 39.999 1.00 87.94 201 ASN A C 1
ATOM 1507 O O . ASN A 1 201 ? -19.991 -1.264 40.973 1.00 87.94 201 ASN A O 1
ATOM 1511 N N . LYS A 1 202 ? -19.639 -1.510 38.757 1.00 87.94 202 LYS A N 1
ATOM 1512 C CA . LYS A 1 202 ? -19.632 -0.074 38.404 1.00 87.94 202 LYS A CA 1
ATOM 1513 C C . LYS A 1 202 ? -20.301 0.211 37.049 1.00 87.94 202 LYS A C 1
ATOM 1515 O O . LYS A 1 202 ? -19.625 0.649 36.112 1.00 87.94 202 LYS A O 1
ATOM 1520 N N . PRO A 1 203 ? -21.614 -0.044 36.908 1.00 86.69 203 PRO A N 1
ATOM 1521 C CA . PRO A 1 203 ? -22.336 0.170 35.652 1.00 86.69 203 PRO A CA 1
ATOM 1522 C C . PRO A 1 203 ? -22.309 1.632 35.176 1.00 86.69 203 PRO A C 1
ATOM 1524 O O . PRO A 1 203 ? -22.357 1.885 33.976 1.00 86.69 203 PRO A O 1
ATOM 1527 N N . GLU A 1 204 ? -22.164 2.594 36.089 1.00 87.81 204 GLU A N 1
ATOM 1528 C CA . GLU A 1 204 ? -22.045 4.021 35.781 1.00 87.81 204 GLU A CA 1
ATOM 1529 C C . GLU A 1 204 ? -20.816 4.367 34.921 1.00 87.81 204 GLU A C 1
ATOM 1531 O O . GLU A 1 204 ? -20.814 5.378 34.222 1.00 87.81 204 GLU A O 1
ATOM 1536 N N . MET A 1 205 ? -19.778 3.520 34.916 1.00 88.31 205 MET A N 1
ATOM 1537 C CA . MET A 1 205 ? -18.580 3.738 34.096 1.00 88.31 205 MET A CA 1
ATOM 1538 C C . MET A 1 205 ? -18.797 3.418 32.614 1.00 88.31 205 MET A C 1
ATOM 1540 O O . MET A 1 205 ? -17.986 3.842 31.788 1.00 88.31 205 MET A O 1
ATOM 1544 N N . ALA A 1 206 ? -19.870 2.703 32.259 1.00 90.12 206 ALA A N 1
ATOM 1545 C CA . ALA A 1 206 ? -20.113 2.260 30.888 1.00 90.12 206 ALA A CA 1
ATOM 1546 C C . ALA A 1 206 ? -20.207 3.430 29.902 1.00 90.12 206 ALA A C 1
ATOM 1548 O O . ALA A 1 206 ? -19.573 3.402 28.848 1.00 90.12 206 ALA A O 1
ATOM 1549 N N . GLU A 1 207 ? -20.944 4.482 30.263 1.00 91.94 207 GLU A N 1
ATOM 1550 C CA . GLU A 1 207 ? -21.131 5.654 29.404 1.00 91.94 207 GLU A CA 1
ATOM 1551 C C . GLU A 1 207 ? -19.811 6.410 29.193 1.00 91.94 207 GLU A C 1
ATOM 1553 O O . GLU A 1 207 ? -19.444 6.740 28.062 1.00 91.94 207 GLU A O 1
ATOM 1558 N N . GLN A 1 208 ? -19.035 6.608 30.263 1.00 91.12 208 GLN A N 1
ATOM 1559 C CA . GLN A 1 208 ? -17.738 7.280 30.187 1.00 91.12 208 GLN A CA 1
ATOM 1560 C C . GLN A 1 208 ? -16.715 6.470 29.369 1.00 91.12 208 GLN A C 1
ATOM 1562 O O . GLN A 1 208 ? -15.946 7.044 28.587 1.00 91.12 208 GLN A O 1
ATOM 1567 N N . LEU A 1 209 ? -16.713 5.140 29.520 1.00 92.62 209 LEU A N 1
ATOM 1568 C CA . LEU A 1 209 ? -15.870 4.238 28.736 1.00 92.62 209 LEU A CA 1
ATOM 1569 C C . LEU A 1 209 ? -16.253 4.266 27.257 1.00 92.62 209 LEU A C 1
ATOM 1571 O O . LEU A 1 209 ? -15.361 4.363 26.415 1.00 92.62 209 LEU A O 1
ATOM 1575 N N . GLN A 1 210 ? -17.550 4.236 26.939 1.00 94.50 210 GLN A N 1
ATOM 1576 C CA . GLN A 1 210 ? -18.036 4.324 25.564 1.00 94.50 210 GLN A CA 1
ATOM 1577 C C . GLN A 1 210 ? -17.623 5.648 24.919 1.00 94.50 210 GLN A C 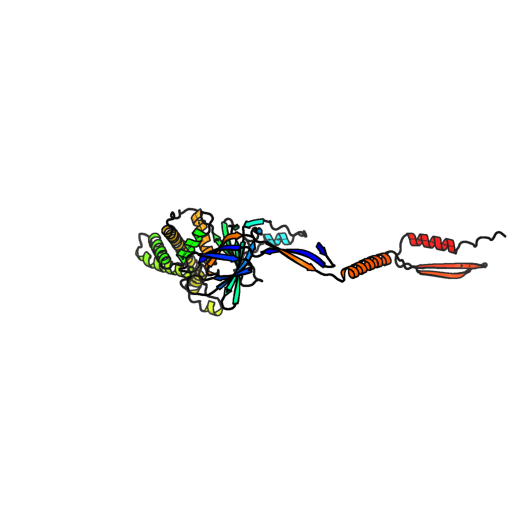1
ATOM 1579 O O . GLN A 1 210 ? -17.072 5.632 23.822 1.00 94.50 210 GLN A O 1
ATOM 1584 N N . LEU A 1 211 ? -17.847 6.784 25.588 1.00 94.44 211 LEU A N 1
ATOM 1585 C CA . LEU A 1 211 ? -17.523 8.103 25.040 1.00 94.44 211 LEU A CA 1
ATOM 1586 C C . LEU A 1 211 ? -16.020 8.246 24.766 1.00 94.44 211 LEU A C 1
ATOM 1588 O O . LEU A 1 211 ? -15.610 8.724 23.708 1.00 94.44 211 LEU A O 1
ATOM 1592 N N . THR A 1 212 ? -15.193 7.782 25.705 1.00 94.25 212 THR A N 1
ATOM 1593 C CA . THR A 1 212 ? -13.734 7.816 25.556 1.00 94.25 212 THR A CA 1
ATOM 1594 C C . THR A 1 212 ? -13.282 6.886 24.428 1.00 94.25 212 THR A C 1
ATOM 1596 O O . THR A 1 212 ? -12.510 7.309 23.572 1.00 94.25 212 THR A O 1
ATOM 1599 N N . ALA A 1 213 ? -13.807 5.656 24.368 1.00 95.69 213 ALA A N 1
ATOM 1600 C CA . ALA A 1 213 ? -13.490 4.693 23.314 1.00 95.69 213 ALA A CA 1
ATOM 1601 C C . ALA A 1 213 ? -13.917 5.198 21.929 1.00 95.69 213 ALA A C 1
ATOM 1603 O O . ALA A 1 213 ? -13.157 5.067 20.971 1.00 95.69 213 ALA A O 1
ATOM 1604 N N . ALA A 1 214 ? -15.096 5.818 21.829 1.00 96.19 214 ALA A N 1
ATOM 1605 C CA . ALA A 1 214 ? -15.605 6.412 20.597 1.00 96.19 214 ALA A CA 1
ATOM 1606 C C . ALA A 1 214 ? -14.682 7.516 20.088 1.00 96.19 214 ALA A C 1
ATOM 1608 O O . ALA A 1 214 ? -14.275 7.478 18.927 1.00 96.19 214 ALA A O 1
ATOM 1609 N N . ARG A 1 215 ? -14.258 8.428 20.970 1.00 94.50 215 ARG A N 1
ATOM 1610 C CA . ARG A 1 215 ? -13.307 9.482 20.613 1.00 94.50 215 ARG A CA 1
ATOM 1611 C C . ARG A 1 215 ? -11.949 8.917 20.194 1.00 94.50 215 ARG A C 1
ATOM 1613 O O . ARG A 1 215 ? -11.398 9.332 19.179 1.00 94.50 215 ARG A O 1
ATOM 1620 N N . THR A 1 216 ? -11.413 7.942 20.931 1.00 95.12 216 THR A N 1
ATOM 1621 C CA . THR A 1 216 ? -10.150 7.273 20.574 1.00 95.12 216 THR A CA 1
ATOM 1622 C C . THR A 1 216 ? -10.228 6.615 19.199 1.00 95.12 216 THR A C 1
ATOM 1624 O O . THR A 1 216 ? -9.336 6.807 18.373 1.00 95.12 216 THR A O 1
ATOM 1627 N N . LEU A 1 217 ? -11.303 5.871 18.929 1.00 96.44 217 LEU A N 1
ATOM 1628 C CA . LEU A 1 217 ? -11.501 5.190 17.654 1.00 96.44 217 LEU A CA 1
ATOM 1629 C C . LEU A 1 217 ? -11.742 6.184 16.506 1.00 96.44 217 LEU A C 1
ATOM 1631 O O . LEU A 1 217 ? -11.258 5.955 15.401 1.00 96.44 217 LEU A O 1
ATOM 1635 N N . ALA A 1 218 ? -12.438 7.298 16.753 1.00 95.81 218 ALA A N 1
ATOM 1636 C CA . ALA A 1 218 ? -12.672 8.353 15.766 1.00 95.81 218 ALA A CA 1
ATOM 1637 C C . ALA A 1 218 ? -11.388 9.114 15.392 1.00 95.81 218 ALA A C 1
ATOM 1639 O O . ALA A 1 218 ? -11.147 9.337 14.202 1.00 95.81 218 ALA A O 1
ATOM 1640 N N . LEU A 1 219 ? -10.540 9.446 16.375 1.00 94.62 219 LEU A N 1
ATOM 1641 C CA . LEU A 1 219 ? -9.206 10.019 16.150 1.00 94.62 219 LEU A CA 1
ATOM 1642 C C . LEU A 1 219 ? -8.325 9.058 15.342 1.00 94.62 219 LEU A C 1
ATOM 1644 O O . LEU A 1 219 ? -7.719 9.450 14.347 1.00 94.62 219 LEU A O 1
ATOM 1648 N N . PHE A 1 220 ? -8.301 7.776 15.722 1.00 95.88 220 PHE A N 1
ATOM 1649 C CA . PHE A 1 220 ? -7.549 6.754 14.993 1.00 95.88 220 PHE A CA 1
ATOM 1650 C C . PHE A 1 220 ? -8.060 6.574 13.554 1.00 95.88 220 PHE A C 1
ATOM 1652 O O . PHE A 1 220 ? -7.268 6.458 12.620 1.00 95.88 220 PHE A O 1
ATOM 1659 N N . ALA A 1 221 ? -9.379 6.610 13.344 1.00 95.19 221 ALA A N 1
ATOM 1660 C CA . ALA A 1 221 ? -9.994 6.511 12.021 1.00 95.19 221 ALA A CA 1
ATOM 1661 C C . ALA A 1 221 ? -9.731 7.732 11.118 1.00 95.19 221 ALA A C 1
ATOM 1663 O O . ALA A 1 221 ? -10.012 7.659 9.915 1.00 95.19 221 ALA A O 1
ATOM 1664 N N . GLY A 1 222 ? -9.241 8.847 11.675 1.00 92.38 222 GLY A N 1
ATOM 1665 C CA . GLY A 1 222 ? -9.157 10.133 10.979 1.00 92.38 222 GLY A CA 1
ATOM 1666 C C . GLY A 1 222 ? -10.521 10.793 10.753 1.00 92.38 222 GLY A C 1
ATOM 1667 O O . GLY A 1 222 ? -10.659 11.633 9.870 1.00 92.38 222 GLY A O 1
ATOM 1668 N N . ALA A 1 223 ? -11.551 10.365 11.492 1.00 90.31 223 ALA A N 1
ATOM 1669 C CA . ALA A 1 223 ? -12.894 10.943 11.425 1.00 90.31 223 ALA A CA 1
ATOM 1670 C C . ALA A 1 223 ? -13.015 12.206 12.291 1.00 90.31 223 ALA A C 1
ATOM 1672 O O . ALA A 1 223 ? -13.810 13.091 11.988 1.00 90.31 223 ALA A O 1
ATOM 1673 N N . GLU A 1 224 ? -12.204 12.291 13.346 1.00 86.81 224 GLU A N 1
ATOM 1674 C CA . GLU A 1 224 ? -12.010 13.489 14.153 1.00 86.81 224 GLU A CA 1
ATOM 1675 C C . GLU A 1 224 ? -10.559 13.956 14.035 1.00 86.81 224 GLU A C 1
ATOM 1677 O O . GLU A 1 224 ? -9.631 13.148 14.067 1.00 86.81 224 GLU A O 1
ATOM 1682 N N . SER A 1 225 ? -10.356 15.267 13.934 1.00 78.19 225 SER A N 1
ATOM 1683 C CA . SER A 1 225 ? -9.032 15.888 13.988 1.00 78.19 225 SER A CA 1
ATOM 1684 C C . SER A 1 225 ? -8.845 16.589 15.327 1.00 78.19 225 SER A C 1
ATOM 1686 O O . SER A 1 225 ? -9.697 17.389 15.722 1.00 78.19 225 SER A O 1
ATOM 1688 N N . ASN A 1 226 ? -7.719 16.356 16.001 1.00 75.25 226 ASN A N 1
ATOM 1689 C CA . ASN A 1 226 ? -7.372 17.141 17.180 1.00 75.25 226 ASN A CA 1
ATOM 1690 C C . ASN A 1 226 ? -6.735 18.476 16.752 1.00 75.25 226 ASN A C 1
ATOM 1692 O O . ASN A 1 226 ? -5.789 18.457 15.959 1.00 75.25 226 ASN A O 1
ATOM 1696 N N . PRO A 1 227 ? -7.201 19.636 17.249 1.00 71.56 227 PRO A N 1
ATOM 1697 C CA . PRO A 1 227 ? -6.509 20.895 17.010 1.00 71.56 227 PRO A CA 1
ATOM 1698 C C . PRO A 1 227 ? -5.073 20.829 17.544 1.00 71.56 227 PRO A C 1
ATOM 1700 O O . PRO A 1 227 ? -4.835 20.442 18.687 1.00 71.56 227 PRO A O 1
ATOM 1703 N N . LEU A 1 228 ? -4.117 21.218 16.697 1.00 75.12 228 LEU A N 1
ATOM 1704 C CA . LEU A 1 228 ? -2.694 21.241 17.034 1.00 75.12 228 LEU A CA 1
ATOM 1705 C C . LEU A 1 228 ? -2.426 22.142 18.244 1.00 75.12 228 LEU A C 1
ATOM 1707 O O . LEU A 1 228 ? -2.977 23.249 18.346 1.00 75.12 228 LEU A O 1
ATOM 1711 N N . SER A 1 229 ? -1.519 21.710 19.124 1.00 76.50 229 SER A N 1
ATOM 1712 C CA . SER A 1 229 ? -1.081 22.543 20.241 1.00 76.50 229 SER A CA 1
ATOM 1713 C C . SER A 1 229 ? -0.417 23.833 19.730 1.00 76.50 229 SER A C 1
ATOM 1715 O O . SER A 1 229 ? 0.035 23.934 18.584 1.00 76.50 229 SER A O 1
ATOM 1717 N N . ALA A 1 230 ? -0.349 24.871 20.569 1.00 76.19 230 ALA A N 1
ATOM 1718 C CA . ALA A 1 230 ? 0.367 26.098 20.208 1.00 76.19 230 ALA A CA 1
ATOM 1719 C C . ALA A 1 230 ? 1.852 25.826 19.888 1.00 76.19 230 ALA A C 1
ATOM 1721 O O . ALA A 1 230 ? 2.404 26.445 18.980 1.00 76.19 230 ALA A O 1
ATOM 1722 N N . ALA A 1 231 ? 2.465 24.862 20.583 1.00 77.06 231 ALA A N 1
ATOM 1723 C CA . ALA A 1 231 ? 3.842 24.442 20.350 1.00 77.06 231 ALA A CA 1
ATOM 1724 C C . ALA A 1 231 ? 4.016 23.745 18.990 1.00 77.06 231 ALA A C 1
ATOM 1726 O O . ALA A 1 231 ? 4.971 24.038 18.275 1.00 77.06 231 ALA A O 1
ATOM 1727 N N . ASP A 1 232 ? 3.078 22.879 18.603 1.00 80.00 232 ASP A N 1
ATOM 1728 C CA . ASP A 1 232 ? 3.120 22.171 17.317 1.00 80.00 232 ASP A CA 1
ATOM 1729 C C . ASP A 1 232 ? 2.940 23.124 16.140 1.00 80.00 232 ASP A C 1
ATOM 1731 O O . ASP A 1 232 ? 3.672 23.049 15.152 1.00 80.00 232 ASP A O 1
ATOM 1735 N N . ARG A 1 233 ? 2.030 24.094 16.285 1.00 80.12 233 ARG A N 1
ATOM 1736 C CA . ARG A 1 233 ? 1.851 25.165 15.296 1.00 80.12 233 ARG A CA 1
ATOM 1737 C C . ARG A 1 233 ? 3.110 26.013 15.149 1.00 80.12 233 ARG A C 1
ATOM 1739 O O . ARG A 1 233 ? 3.506 26.309 14.027 1.00 80.12 233 ARG A O 1
ATOM 1746 N N . ALA A 1 234 ? 3.769 26.356 16.257 1.00 80.88 234 ALA A N 1
ATOM 1747 C CA . ALA A 1 234 ? 5.029 27.100 16.229 1.00 80.88 234 ALA A CA 1
ATOM 1748 C C . ALA A 1 234 ? 6.177 26.310 15.570 1.00 80.88 234 ALA A C 1
ATOM 1750 O O . ALA A 1 234 ? 7.069 26.910 14.977 1.00 80.88 234 ALA A O 1
ATOM 1751 N N . LYS A 1 235 ? 6.144 24.973 15.639 1.00 83.31 235 LYS A N 1
ATOM 1752 C CA . LYS A 1 235 ? 7.120 24.070 15.006 1.00 83.31 235 LYS A CA 1
ATOM 1753 C C . LYS A 1 235 ? 6.765 23.676 13.565 1.00 83.31 235 LYS A C 1
ATOM 1755 O O . LYS A 1 235 ? 7.511 22.915 12.957 1.00 83.31 235 LYS A O 1
ATOM 1760 N N . GLY A 1 236 ? 5.647 24.159 13.019 1.00 80.94 236 GLY A N 1
ATOM 1761 C CA . GLY A 1 236 ? 5.190 23.800 11.672 1.00 80.94 236 GLY A CA 1
ATOM 1762 C C . GLY A 1 236 ? 4.776 22.330 11.523 1.00 80.94 236 GLY A C 1
ATOM 1763 O O . GLY A 1 236 ? 4.814 21.795 10.418 1.00 80.94 236 GLY A O 1
ATOM 1764 N N . VAL A 1 237 ? 4.403 21.662 12.619 1.00 81.25 237 VAL A N 1
ATOM 1765 C CA . VAL A 1 237 ? 3.955 20.262 12.597 1.00 81.25 237 VAL A CA 1
ATOM 1766 C C . VAL A 1 237 ? 2.578 20.186 11.936 1.00 81.25 237 VAL A C 1
ATOM 1768 O O . VAL A 1 237 ? 1.657 20.907 12.319 1.00 81.25 237 VAL A O 1
ATOM 1771 N N . ALA A 1 238 ? 2.423 19.306 10.946 1.00 82.62 238 ALA A N 1
ATOM 1772 C CA . ALA A 1 238 ? 1.135 19.051 10.308 1.00 82.62 238 ALA A CA 1
ATOM 1773 C C . ALA A 1 238 ? 0.230 18.173 11.194 1.00 82.62 238 ALA A C 1
ATOM 1775 O O . ALA A 1 238 ? 0.701 17.275 11.901 1.00 82.62 238 ALA A O 1
ATOM 1776 N N . ALA A 1 239 ? -1.083 18.410 11.127 1.00 84.44 239 ALA A N 1
ATOM 1777 C CA . ALA A 1 239 ? -2.068 17.554 11.781 1.00 84.44 239 ALA A CA 1
ATOM 1778 C C . ALA A 1 239 ? -2.029 16.150 11.167 1.00 84.44 239 ALA A C 1
ATOM 1780 O O . ALA A 1 239 ? -2.030 16.002 9.943 1.00 84.44 239 ALA A O 1
ATOM 1781 N N . ALA A 1 240 ? -1.984 15.124 12.016 1.00 85.94 240 ALA A N 1
ATOM 1782 C CA . ALA A 1 240 ? -2.009 13.752 11.544 1.00 85.94 240 ALA A CA 1
ATOM 1783 C C . ALA A 1 240 ? -3.378 13.433 10.909 1.00 85.94 240 ALA A C 1
ATOM 1785 O O . ALA A 1 240 ? -4.411 13.732 11.512 1.00 85.94 240 ALA A O 1
ATOM 1786 N N . PRO A 1 241 ? -3.412 12.791 9.727 1.00 87.44 241 PRO A N 1
ATOM 1787 C CA . PRO A 1 241 ? -4.660 12.398 9.072 1.00 87.44 241 PRO A CA 1
ATOM 1788 C C . PRO A 1 241 ? -5.402 11.266 9.805 1.00 87.44 241 PRO A C 1
ATOM 1790 O O . PRO A 1 241 ? -6.552 10.989 9.479 1.00 87.44 241 PRO A O 1
ATOM 1793 N N . GLY A 1 242 ? -4.758 10.592 10.764 1.00 92.25 242 GLY A N 1
ATOM 1794 C CA . GLY A 1 242 ? -5.315 9.491 11.550 1.00 92.25 242 GLY A CA 1
ATOM 1795 C C . GLY A 1 242 ? -4.219 8.622 12.174 1.00 92.25 242 GLY A C 1
ATOM 1796 O O . GLY A 1 242 ? -3.059 9.032 12.274 1.00 92.25 242 GLY A O 1
ATOM 1797 N N . GLY A 1 243 ? -4.588 7.408 12.579 1.00 93.31 243 GLY A N 1
ATOM 1798 C CA . GLY A 1 243 ? -3.671 6.400 13.103 1.00 93.31 243 GLY A CA 1
ATOM 1799 C C . GLY A 1 243 ? -3.173 6.666 14.526 1.00 93.31 243 GLY A C 1
ATOM 1800 O O . GLY A 1 243 ? -3.712 7.489 15.269 1.00 93.31 243 GLY A O 1
ATOM 1801 N N . LEU A 1 244 ? -2.110 5.958 14.914 1.00 92.75 244 LEU A N 1
ATOM 1802 C CA . LEU A 1 244 ? -1.463 6.107 16.222 1.00 92.75 244 LEU A CA 1
ATOM 1803 C C . LEU A 1 244 ? -0.838 7.498 16.394 1.00 92.75 244 LEU A C 1
ATOM 1805 O O . LEU A 1 244 ? -0.811 8.021 17.505 1.00 92.75 244 LEU A O 1
ATOM 1809 N N . GLN A 1 245 ? -0.407 8.133 15.299 1.00 91.19 245 GLN A N 1
ATOM 1810 C CA . GLN A 1 245 ? 0.142 9.489 15.331 1.00 91.19 245 GLN A CA 1
ATOM 1811 C C . GLN A 1 245 ? -0.909 10.528 15.750 1.00 91.19 245 GLN A C 1
ATOM 1813 O O . GLN A 1 245 ? -0.597 11.429 16.526 1.00 91.19 245 GLN A O 1
ATOM 1818 N N . ALA A 1 246 ? -2.159 10.398 15.286 1.00 91.00 246 ALA A N 1
ATOM 1819 C CA . ALA A 1 246 ? -3.249 11.276 15.718 1.00 91.00 246 ALA A CA 1
ATOM 1820 C C . ALA A 1 246 ? -3.553 11.108 17.215 1.00 91.00 246 ALA A C 1
ATOM 1822 O O . ALA A 1 246 ? -3.799 12.090 17.917 1.00 91.00 246 ALA A O 1
ATOM 1823 N N . LEU A 1 247 ? -3.472 9.874 17.723 1.00 91.62 247 LEU A N 1
ATOM 1824 C CA . LEU A 1 247 ? -3.629 9.593 19.148 1.00 91.62 247 LEU A CA 1
ATOM 1825 C C . LEU A 1 247 ? -2.475 10.178 19.980 1.00 91.62 247 LEU A C 1
ATOM 1827 O O . LEU A 1 247 ? -2.724 10.779 21.023 1.00 91.62 247 LEU A O 1
ATOM 1831 N N . ALA A 1 248 ? -1.233 10.060 19.504 1.00 90.31 248 ALA A N 1
ATOM 1832 C CA . ALA A 1 248 ? -0.062 10.646 20.154 1.00 90.31 248 ALA A CA 1
ATOM 1833 C C . ALA A 1 248 ? -0.168 12.178 20.237 1.00 90.31 248 ALA A C 1
ATOM 1835 O O . ALA A 1 248 ? -0.053 12.739 21.326 1.00 90.31 248 ALA A O 1
ATOM 1836 N N . GLN A 1 249 ? -0.510 12.842 19.124 1.00 88.81 249 GLN A N 1
ATOM 1837 C CA . GLN A 1 249 ? -0.751 14.293 19.092 1.00 88.81 249 GLN A CA 1
ATOM 1838 C C .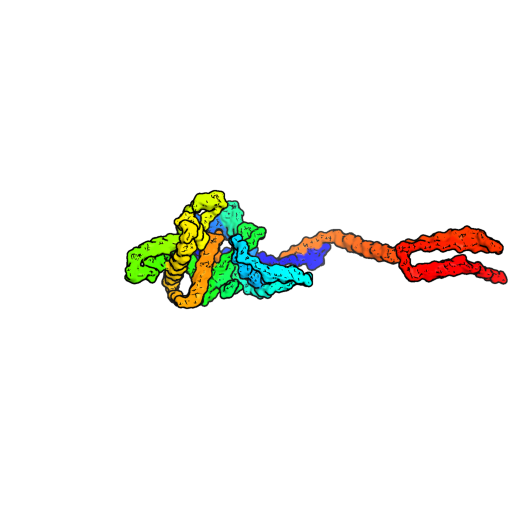 GLN A 1 249 ? -1.881 14.713 20.048 1.00 88.81 249 GLN A C 1
ATOM 1840 O O . GLN A 1 249 ? -1.814 15.771 20.677 1.00 88.81 249 GLN A O 1
ATOM 1845 N N . PHE A 1 250 ? -2.922 13.887 20.193 1.00 89.00 250 PHE A N 1
ATOM 1846 C CA . PHE A 1 250 ? -3.991 14.132 21.159 1.00 89.00 250 PHE A CA 1
ATOM 1847 C C . PHE A 1 250 ? -3.506 14.075 22.611 1.00 89.00 250 PHE A C 1
ATOM 1849 O O . PHE A 1 250 ? -3.811 14.985 23.388 1.00 89.00 250 PHE A O 1
ATOM 1856 N N . VAL A 1 251 ? -2.739 13.043 22.972 1.00 89.62 251 VAL A N 1
ATOM 1857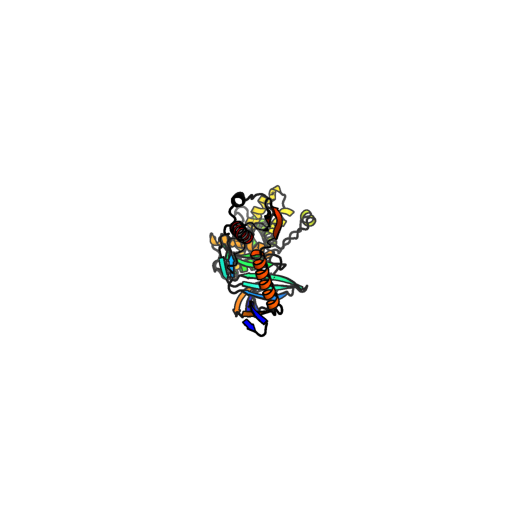 C CA . VAL A 1 251 ? -2.193 12.884 24.327 1.00 89.62 251 VAL A CA 1
ATOM 1858 C C . VAL A 1 251 ? -1.211 14.007 24.655 1.00 89.62 251 VAL A C 1
ATOM 1860 O O . VAL A 1 251 ? -1.304 14.605 25.723 1.00 89.62 251 VAL A O 1
ATOM 1863 N N . GLU A 1 252 ? -0.310 14.351 23.738 1.00 88.12 252 GLU A N 1
ATOM 1864 C CA . GLU A 1 252 ? 0.677 15.416 23.949 1.00 88.12 252 GLU A CA 1
ATOM 1865 C C . GLU A 1 252 ? 0.030 16.785 24.191 1.00 88.12 252 GLU A C 1
ATOM 1867 O O . GLU A 1 252 ? 0.482 17.526 25.071 1.00 88.12 252 GLU A O 1
ATOM 1872 N N . GLY A 1 253 ? -1.040 17.094 23.448 1.00 86.44 253 GLY A N 1
ATOM 1873 C CA . GLY A 1 253 ? -1.756 18.365 23.537 1.00 86.44 253 GLY A CA 1
ATOM 1874 C C . GLY A 1 253 ? -2.778 18.462 24.674 1.00 86.44 253 GLY A C 1
ATOM 1875 O O . GLY A 1 253 ? -3.059 19.570 25.127 1.00 86.44 253 GLY A O 1
ATOM 1876 N N . SER A 1 254 ? -3.331 17.336 25.138 1.00 86.50 254 SER A N 1
ATOM 1877 C CA . SER A 1 254 ? -4.457 17.327 26.093 1.00 86.50 254 SER A CA 1
ATOM 1878 C C . SER A 1 254 ? -4.098 16.800 27.483 1.00 86.50 254 SER A C 1
ATOM 1880 O O . SER A 1 254 ? -4.859 17.019 28.424 1.00 86.50 254 SER A O 1
ATOM 1882 N N . VAL A 1 255 ? -2.971 16.093 27.628 1.00 88.56 255 VAL A N 1
ATOM 1883 C CA . VAL A 1 255 ? -2.584 15.406 28.869 1.00 88.56 255 VAL A CA 1
ATOM 1884 C C . VAL A 1 255 ? -1.258 15.969 29.405 1.00 88.56 255 VAL A C 1
ATOM 1886 O O . VAL A 1 255 ? -0.279 16.058 28.651 1.00 88.56 255 VAL A O 1
ATOM 1889 N N . PRO A 1 256 ? -1.179 16.319 30.707 1.00 92.00 256 PRO A N 1
ATOM 1890 C CA . PRO A 1 256 ? 0.069 16.729 31.352 1.00 92.00 256 PRO A CA 1
ATOM 1891 C C . PRO A 1 256 ? 1.165 15.664 31.237 1.00 92.00 256 PRO A C 1
ATOM 1893 O O . PRO A 1 256 ? 0.887 14.472 31.348 1.00 92.00 256 PRO A O 1
ATOM 1896 N N . GLU A 1 257 ? 2.423 16.088 31.081 1.00 90.00 257 GLU A N 1
ATOM 1897 C CA . GLU A 1 257 ? 3.568 15.202 30.800 1.00 90.00 257 GLU A CA 1
ATOM 1898 C C . GLU A 1 257 ? 3.711 14.031 31.784 1.00 90.00 257 GLU A C 1
ATOM 1900 O O . GLU A 1 257 ? 3.948 12.902 31.358 1.00 90.00 257 GLU A O 1
ATOM 1905 N N . ALA A 1 258 ? 3.463 14.277 33.074 1.00 94.31 258 ALA A N 1
ATOM 1906 C CA . ALA A 1 258 ? 3.536 13.267 34.129 1.00 94.31 258 ALA A CA 1
ATOM 1907 C C . ALA A 1 258 ? 2.518 12.119 33.972 1.00 94.31 258 ALA A C 1
ATOM 1909 O O . ALA A 1 258 ? 2.747 11.019 34.471 1.00 94.31 258 ALA A O 1
ATOM 1910 N N . GLU A 1 259 ? 1.399 12.355 33.281 1.00 93.81 259 GLU A N 1
ATOM 1911 C CA . GLU A 1 259 ? 0.315 11.380 33.121 1.00 93.81 259 GLU A CA 1
ATOM 1912 C C . GLU A 1 259 ? 0.282 10.740 31.726 1.00 93.81 259 GLU A C 1
ATOM 1914 O O . GLU A 1 259 ? -0.407 9.735 31.534 1.00 93.81 259 GLU A O 1
ATOM 1919 N N . ARG A 1 260 ? 1.051 11.263 30.758 1.00 91.19 260 ARG A N 1
ATOM 1920 C CA . ARG A 1 260 ? 0.994 10.840 29.345 1.00 91.19 260 ARG A CA 1
ATOM 1921 C C . ARG A 1 260 ? 1.178 9.341 29.161 1.00 91.19 260 ARG A C 1
ATOM 1923 O O . ARG A 1 260 ? 0.363 8.731 28.485 1.00 91.19 260 ARG A O 1
ATOM 1930 N N . ALA A 1 261 ? 2.190 8.736 29.788 1.00 92.50 261 ALA A N 1
ATOM 1931 C CA . ALA A 1 261 ? 2.452 7.300 29.647 1.00 92.50 261 ALA A CA 1
ATOM 1932 C C . ALA A 1 261 ? 1.254 6.452 30.108 1.00 92.50 261 ALA A C 1
ATOM 1934 O O . ALA A 1 261 ? 0.766 5.595 29.374 1.00 92.50 261 ALA A O 1
ATOM 1935 N N . ARG A 1 262 ? 0.708 6.763 31.291 1.00 94.06 262 ARG A N 1
ATOM 1936 C CA . ARG A 1 262 ? -0.445 6.055 31.858 1.00 94.06 262 ARG A CA 1
ATOM 1937 C C . ARG A 1 262 ? -1.694 6.218 30.992 1.00 94.06 262 ARG A C 1
ATOM 1939 O O . ARG A 1 262 ? -2.423 5.249 30.793 1.00 94.06 262 ARG A O 1
ATOM 1946 N N . ILE A 1 263 ? -1.967 7.432 30.512 1.00 92.06 263 ILE A N 1
ATOM 1947 C CA . ILE A 1 263 ? -3.138 7.693 29.671 1.00 92.06 263 ILE A CA 1
ATOM 1948 C C . ILE A 1 263 ? -2.979 7.025 28.302 1.00 92.06 263 ILE A C 1
ATOM 1950 O O . ILE A 1 263 ? -3.919 6.374 27.855 1.00 92.06 263 ILE A O 1
ATOM 1954 N N . SER A 1 264 ? -1.798 7.083 27.682 1.00 92.19 264 SER A N 1
ATOM 1955 C CA . SER A 1 264 ? -1.503 6.370 26.433 1.00 92.19 264 SER A CA 1
ATOM 1956 C C . SER A 1 264 ? -1.774 4.872 26.550 1.00 92.19 264 SER A C 1
ATOM 1958 O O . SER A 1 264 ? -2.475 4.324 25.704 1.00 92.19 264 SER A O 1
ATOM 1960 N N . ASP A 1 265 ? -1.318 4.219 27.623 1.00 93.06 265 ASP A N 1
ATOM 1961 C CA . ASP A 1 265 ? -1.568 2.788 27.844 1.00 93.06 265 ASP A CA 1
ATOM 1962 C C . ASP A 1 265 ? -3.064 2.461 27.946 1.00 93.06 265 ASP A C 1
ATOM 1964 O O . ASP A 1 265 ? -3.531 1.436 27.440 1.00 93.06 265 ASP A O 1
ATOM 1968 N N . VAL A 1 266 ? -3.842 3.330 28.600 1.00 93.12 266 VAL A N 1
ATOM 1969 C CA . VAL A 1 266 ? -5.299 3.172 28.700 1.00 93.12 266 VAL A CA 1
ATOM 1970 C C . VAL A 1 266 ? -5.951 3.342 27.330 1.00 93.12 266 VAL A C 1
ATOM 1972 O O . VAL A 1 266 ? -6.734 2.481 26.931 1.00 93.12 266 VAL A O 1
ATOM 1975 N N . LEU A 1 267 ? -5.605 4.397 26.587 1.00 93.06 267 LEU A N 1
ATOM 1976 C CA . LEU A 1 267 ? -6.176 4.664 25.265 1.00 93.06 267 LEU A CA 1
ATOM 1977 C C . LEU A 1 267 ? -5.819 3.565 24.259 1.00 93.06 267 LEU A C 1
ATOM 1979 O O . LEU A 1 267 ? -6.690 3.135 23.510 1.00 93.06 267 LEU A O 1
ATOM 1983 N N . LEU A 1 268 ? -4.587 3.050 24.275 1.00 93.31 268 LEU A N 1
ATOM 1984 C CA . LEU A 1 268 ? -4.171 1.935 23.419 1.00 93.31 268 LEU A CA 1
ATOM 1985 C C . LEU A 1 268 ? -4.933 0.647 23.745 1.00 93.31 268 LEU A C 1
ATOM 1987 O O . LEU A 1 268 ? -5.351 -0.070 22.836 1.00 93.31 268 LEU A O 1
ATOM 1991 N N . ARG A 1 269 ? -5.181 0.363 25.030 1.00 93.12 269 ARG A N 1
ATOM 1992 C CA . ARG A 1 269 ? -6.005 -0.786 25.433 1.00 93.12 269 ARG A CA 1
ATOM 1993 C C . ARG A 1 269 ? -7.446 -0.645 24.938 1.00 93.12 269 ARG A C 1
ATOM 1995 O O . ARG A 1 269 ? -8.000 -1.603 24.404 1.00 93.12 269 ARG A O 1
ATOM 2002 N N . MET A 1 270 ? -8.029 0.547 25.082 1.00 94.25 270 MET A N 1
ATOM 2003 C CA . MET A 1 270 ? -9.385 0.848 24.608 1.00 94.25 270 MET A CA 1
ATOM 2004 C C . MET A 1 270 ? -9.485 0.787 23.083 1.00 94.25 270 MET A C 1
ATOM 2006 O O . MET A 1 270 ? -10.462 0.257 22.556 1.00 94.25 270 MET A O 1
ATOM 2010 N N . LEU A 1 271 ? -8.462 1.280 22.382 1.00 95.56 271 LEU A N 1
ATOM 2011 C CA . LEU A 1 271 ? -8.347 1.204 20.932 1.00 95.56 271 LEU A CA 1
ATOM 2012 C C . LEU A 1 271 ? -8.315 -0.253 20.466 1.00 95.56 271 LEU A C 1
ATOM 2014 O O . LEU A 1 271 ? -9.138 -0.634 19.641 1.00 95.56 271 LEU A O 1
ATOM 2018 N N . ASN A 1 272 ? -7.420 -1.074 21.022 1.00 94.81 272 ASN A N 1
ATOM 2019 C CA . ASN A 1 272 ? -7.294 -2.484 20.646 1.00 94.81 272 ASN A CA 1
ATOM 2020 C C . ASN A 1 272 ? -8.584 -3.270 20.923 1.00 94.81 272 ASN A C 1
ATOM 2022 O O . ASN A 1 272 ? -9.022 -4.036 20.068 1.00 94.81 272 ASN A O 1
ATOM 2026 N N . GLY A 1 273 ? -9.229 -3.042 22.073 1.00 94.69 273 GLY A N 1
ATOM 2027 C CA . GLY A 1 273 ? -10.517 -3.665 22.390 1.00 94.69 273 GLY A CA 1
ATOM 2028 C C . GLY A 1 273 ? -11.642 -3.228 21.446 1.00 94.69 273 GLY A C 1
ATOM 2029 O O . GLY A 1 273 ? -12.399 -4.061 20.955 1.00 94.69 273 GLY A O 1
ATOM 2030 N N . SER A 1 274 ? -11.714 -1.936 21.118 1.00 96.81 274 SER A N 1
ATOM 2031 C CA . SER A 1 274 ? -12.720 -1.414 20.182 1.00 96.81 274 SER A CA 1
ATOM 2032 C C . SER A 1 274 ? -12.481 -1.892 18.747 1.00 96.81 274 SER A C 1
ATOM 2034 O O . SER A 1 274 ? -13.435 -2.211 18.044 1.00 96.81 274 SER A O 1
ATOM 2036 N N . LEU A 1 275 ? -11.223 -1.985 18.305 1.00 96.62 275 LEU A N 1
ATOM 2037 C CA . LEU A 1 275 ? -10.862 -2.529 16.992 1.00 96.62 275 LEU A CA 1
ATOM 2038 C C . LEU A 1 275 ? -11.158 -4.027 16.888 1.00 96.62 275 LEU A C 1
ATOM 2040 O O . LEU A 1 275 ? -11.564 -4.485 15.822 1.00 96.62 275 LEU A O 1
ATOM 2044 N N . PHE A 1 276 ? -10.991 -4.786 17.973 1.00 95.88 276 PHE A N 1
ATOM 2045 C CA . PHE A 1 276 ? -11.387 -6.192 18.011 1.00 95.88 276 PHE A CA 1
ATOM 2046 C C . PHE A 1 276 ? -12.901 -6.347 17.822 1.00 95.88 276 PHE A C 1
ATOM 2048 O O . PHE A 1 276 ? -13.336 -7.085 16.940 1.00 95.88 276 PHE A O 1
ATOM 2055 N N . GLU A 1 277 ? -13.712 -5.587 18.562 1.00 96.44 277 GLU A N 1
ATOM 2056 C CA . GLU A 1 277 ? -15.170 -5.585 18.380 1.00 96.44 277 GLU A CA 1
ATOM 2057 C C . GLU A 1 277 ? -15.587 -5.130 16.979 1.00 96.44 277 GLU A C 1
ATOM 2059 O O . GLU A 1 277 ? -16.519 -5.677 16.386 1.00 96.44 277 GLU A O 1
ATOM 2064 N N . LEU A 1 278 ? -14.865 -4.166 16.411 1.00 97.00 278 LEU A N 1
ATOM 2065 C CA . LEU A 1 278 ? -15.080 -3.709 15.045 1.00 97.00 278 LEU A CA 1
ATOM 2066 C C . LEU A 1 278 ? -14.772 -4.807 14.013 1.00 97.00 278 LEU A C 1
ATOM 2068 O O . LEU A 1 278 ? -15.536 -4.984 13.065 1.00 97.00 278 LEU A O 1
ATOM 2072 N N . ALA A 1 279 ? -13.706 -5.587 14.215 1.00 95.88 279 ALA A N 1
ATOM 2073 C CA . ALA A 1 279 ? -13.394 -6.746 13.381 1.00 95.88 279 ALA A CA 1
ATOM 2074 C C . ALA A 1 279 ? -14.499 -7.814 13.467 1.00 95.88 279 ALA A C 1
ATOM 2076 O O . ALA A 1 279 ? -14.930 -8.335 12.436 1.00 95.88 279 ALA A O 1
ATOM 2077 N N . GLN A 1 280 ? -15.022 -8.076 14.671 1.00 95.12 280 GLN A N 1
ATOM 2078 C CA . GLN A 1 280 ? -16.149 -8.994 14.877 1.00 95.12 280 GLN A CA 1
ATOM 2079 C C . GLN A 1 280 ? -17.423 -8.519 14.163 1.00 95.12 280 GLN A C 1
ATOM 2081 O O . GLN A 1 280 ? -18.137 -9.328 13.571 1.00 95.12 280 GLN A O 1
ATOM 2086 N N . ILE A 1 281 ? -17.712 -7.212 14.179 1.00 95.69 281 ILE A N 1
ATOM 2087 C CA . ILE A 1 281 ? -18.831 -6.621 13.426 1.00 95.69 281 ILE A CA 1
ATOM 2088 C C . ILE A 1 281 ? -18.629 -6.816 11.920 1.00 95.69 281 ILE A C 1
ATOM 2090 O O . ILE A 1 281 ? -19.548 -7.268 11.239 1.00 95.69 281 ILE A O 1
ATOM 2094 N N . GLY A 1 282 ? -17.427 -6.537 11.409 1.00 94.12 282 GLY A N 1
ATOM 2095 C CA . GLY A 1 282 ? -17.099 -6.724 9.996 1.00 94.12 282 GLY A CA 1
ATOM 2096 C C . GLY A 1 282 ? -17.279 -8.172 9.526 1.00 94.12 282 GLY A C 1
ATOM 2097 O O . GLY A 1 282 ? -17.800 -8.402 8.435 1.00 94.12 282 GLY A O 1
ATOM 2098 N N . LEU A 1 283 ? -16.907 -9.153 10.355 1.00 93.88 283 LEU A N 1
ATOM 2099 C CA . LEU A 1 283 ? -17.119 -10.577 10.069 1.00 93.88 283 LEU A CA 1
ATOM 2100 C C . LEU A 1 283 ? -18.596 -10.965 10.110 1.00 93.88 283 LEU A C 1
ATOM 2102 O O . LEU A 1 283 ? -19.068 -11.626 9.187 1.00 93.88 283 LEU A O 1
ATOM 2106 N N . ALA A 1 284 ? -19.336 -10.508 11.123 1.00 95.19 284 ALA A N 1
ATOM 2107 C CA . ALA A 1 284 ? -20.768 -10.768 11.237 1.00 95.19 284 ALA A CA 1
ATOM 2108 C C . ALA A 1 284 ? -21.548 -10.208 10.035 1.00 95.19 284 ALA A C 1
ATOM 2110 O O . ALA A 1 284 ? -22.391 -10.902 9.471 1.00 95.19 284 ALA A O 1
ATOM 2111 N N . ASN A 1 285 ? -21.217 -8.991 9.591 1.00 92.75 285 ASN A N 1
ATOM 2112 C CA . ASN A 1 285 ? -21.817 -8.366 8.408 1.00 92.75 285 ASN A CA 1
ATOM 2113 C C . ASN A 1 285 ? -21.489 -9.122 7.109 1.00 92.75 285 ASN A C 1
ATOM 2115 O O . ASN A 1 285 ? -22.278 -9.096 6.168 1.00 92.75 285 ASN A O 1
ATOM 2119 N N . ALA A 1 286 ? -20.341 -9.803 7.058 1.00 90.62 286 ALA A N 1
ATOM 2120 C CA . ALA A 1 286 ? -19.922 -10.633 5.932 1.00 90.62 286 ALA A CA 1
ATOM 2121 C C . ALA A 1 286 ? -20.422 -12.091 6.017 1.00 90.62 286 ALA A C 1
ATOM 2123 O O . ALA A 1 286 ? -20.096 -12.891 5.143 1.00 90.62 286 ALA A O 1
ATOM 2124 N N . GLY A 1 287 ? -21.175 -12.463 7.061 1.00 93.94 287 GLY A N 1
ATOM 2125 C CA . GLY A 1 287 ? -21.621 -13.844 7.282 1.00 93.94 287 GLY A CA 1
ATOM 2126 C C . GLY A 1 287 ? -20.479 -14.825 7.578 1.00 93.94 287 GLY A C 1
ATOM 2127 O O . GLY A 1 287 ? -20.619 -16.023 7.337 1.00 93.94 287 GLY A O 1
ATOM 2128 N N . LEU A 1 288 ? -19.341 -14.325 8.068 1.00 92.94 288 LEU A N 1
ATOM 2129 C CA . LEU A 1 288 ? -18.155 -15.119 8.377 1.00 92.94 288 LEU A CA 1
ATOM 2130 C C . LEU A 1 288 ? -18.116 -15.520 9.863 1.00 92.94 288 LEU A C 1
ATOM 2132 O O . LEU A 1 288 ? -18.692 -14.825 10.705 1.00 92.94 288 LEU A O 1
ATOM 2136 N N . PRO A 1 289 ? -17.418 -16.619 10.213 1.00 91.75 289 PRO A N 1
ATOM 2137 C CA . PRO A 1 289 ? -17.229 -17.018 11.604 1.00 91.75 289 PRO A CA 1
ATOM 2138 C C . PRO A 1 289 ? -16.549 -15.923 12.431 1.00 91.75 289 PRO A C 1
ATOM 2140 O O . PRO A 1 289 ? -15.658 -15.227 11.941 1.00 91.75 289 PRO A O 1
ATOM 2143 N N . ALA A 1 290 ? -16.949 -15.803 13.697 1.00 91.38 290 ALA A N 1
ATOM 2144 C CA . ALA A 1 290 ? -16.306 -14.897 14.642 1.00 91.38 290 ALA A CA 1
ATOM 2145 C C . ALA A 1 290 ? -14.836 -15.287 14.867 1.00 91.38 290 ALA A C 1
ATOM 2147 O O . ALA A 1 290 ? -14.489 -16.472 14.862 1.00 91.38 290 ALA A O 1
ATOM 2148 N N . LEU A 1 291 ? -13.985 -14.289 15.113 1.00 89.06 291 LEU A N 1
ATOM 2149 C CA . LEU A 1 291 ? -12.602 -14.516 15.515 1.00 89.06 291 LEU A CA 1
ATOM 2150 C C . LEU A 1 291 ? -12.561 -15.280 16.833 1.00 89.06 291 LEU A C 1
ATOM 2152 O O . LEU A 1 291 ? -13.276 -14.954 17.787 1.00 89.06 291 LEU A O 1
ATOM 2156 N N . VAL A 1 292 ? -11.674 -16.267 16.882 1.00 88.62 292 VAL A N 1
ATOM 2157 C CA . VAL A 1 292 ? -11.318 -16.973 18.109 1.00 88.62 292 VAL A CA 1
ATOM 2158 C C . VAL A 1 292 ? -10.236 -16.163 18.818 1.00 88.62 292 VAL A C 1
ATOM 2160 O O . VAL A 1 292 ? -9.333 -15.632 18.180 1.00 88.62 292 VAL A O 1
ATOM 2163 N N . ALA A 1 293 ? -10.312 -16.054 20.142 1.00 85.62 293 ALA A N 1
ATOM 2164 C CA . ALA A 1 293 ? -9.286 -15.385 20.938 1.00 85.62 293 ALA A CA 1
ATOM 2165 C C . ALA A 1 293 ? -8.041 -16.281 21.086 1.00 85.62 293 ALA A C 1
ATOM 2167 O O . ALA A 1 293 ? -7.787 -16.841 22.151 1.00 85.62 293 ALA A O 1
ATOM 2168 N N . ASP A 1 294 ? -7.292 -16.449 19.997 1.00 90.44 294 ASP A N 1
ATOM 2169 C CA . ASP A 1 294 ? -6.057 -17.227 19.934 1.00 90.44 294 ASP A CA 1
ATOM 2170 C C . ASP A 1 294 ? -4.828 -16.354 19.617 1.00 90.44 294 ASP A C 1
ATOM 2172 O O . ASP A 1 294 ? -4.913 -15.145 19.369 1.00 90.44 294 ASP A O 1
ATOM 2176 N N . GLU A 1 295 ? -3.644 -16.969 19.655 1.00 89.88 295 GLU A N 1
ATOM 2177 C CA . GLU A 1 295 ? -2.386 -16.268 19.393 1.00 89.88 295 GLU A CA 1
ATOM 2178 C C . GLU A 1 295 ? -2.312 -15.731 17.953 1.00 89.88 295 GLU A C 1
ATOM 2180 O O . GLU A 1 295 ? -1.815 -14.625 17.728 1.00 89.88 295 GLU A O 1
ATOM 2185 N N . THR A 1 296 ? -2.855 -16.470 16.983 1.00 89.12 296 THR A N 1
ATOM 2186 C CA . THR A 1 296 ? -2.913 -16.068 15.570 1.00 89.12 296 THR A CA 1
ATOM 2187 C C . THR A 1 296 ? -3.701 -14.773 15.396 1.00 89.12 296 THR A C 1
ATOM 2189 O O . THR A 1 296 ? -3.216 -13.828 14.770 1.00 89.12 296 THR A O 1
ATOM 2192 N N . THR A 1 297 ? -4.883 -14.697 16.005 1.00 90.69 297 THR A N 1
ATOM 2193 C CA . THR A 1 297 ? -5.748 -13.518 15.973 1.00 90.69 297 THR A CA 1
ATOM 2194 C C . THR A 1 297 ? -5.092 -12.337 16.675 1.00 90.69 297 THR A C 1
ATOM 2196 O O . THR A 1 297 ? -5.101 -11.230 16.144 1.00 90.69 297 THR A O 1
ATOM 2199 N N . SER A 1 298 ? -4.459 -12.558 17.829 1.00 90.94 298 SER A N 1
ATOM 2200 C CA . SER A 1 298 ? -3.732 -11.504 18.548 1.00 90.94 298 SER A CA 1
ATOM 2201 C C . SER A 1 298 ? -2.594 -10.905 17.707 1.00 90.94 298 SER A C 1
ATOM 2203 O O . SER A 1 298 ? -2.458 -9.679 17.603 1.00 90.94 298 SER A O 1
ATOM 2205 N N . ARG A 1 299 ? -1.812 -11.757 17.026 1.00 90.25 299 ARG A N 1
ATOM 2206 C CA . ARG A 1 299 ? -0.749 -11.323 16.105 1.00 90.25 299 ARG A CA 1
ATOM 2207 C C . ARG A 1 299 ? -1.321 -10.549 14.916 1.00 90.25 299 ARG A C 1
ATOM 2209 O O . ARG A 1 299 ? -0.833 -9.455 14.632 1.00 90.25 299 ARG A O 1
ATOM 2216 N N . PHE A 1 300 ? -2.371 -11.065 14.271 1.00 92.31 300 PHE A N 1
ATOM 2217 C CA . PHE A 1 300 ? -3.047 -10.381 13.165 1.00 92.31 300 PHE A CA 1
ATOM 2218 C C . PHE A 1 300 ? -3.568 -9.005 13.588 1.00 92.31 300 PHE A C 1
ATOM 2220 O O . PHE A 1 300 ? -3.280 -8.017 12.920 1.00 92.31 300 PHE A O 1
ATOM 2227 N N . MET A 1 301 ? -4.268 -8.912 14.722 1.00 93.94 301 MET A N 1
ATOM 2228 C CA . MET A 1 301 ? -4.835 -7.654 15.214 1.00 93.94 301 MET A CA 1
ATOM 2229 C C . MET A 1 301 ? -3.757 -6.625 15.552 1.00 93.94 301 MET A C 1
ATOM 2231 O O . MET A 1 301 ? -3.894 -5.461 15.183 1.00 93.94 301 MET A O 1
ATOM 2235 N N . THR A 1 302 ? -2.659 -7.050 16.185 1.00 92.06 302 THR A N 1
ATOM 2236 C CA . THR A 1 302 ? -1.514 -6.169 16.470 1.00 92.06 302 THR A CA 1
ATOM 2237 C C . THR A 1 302 ? -0.955 -5.566 15.179 1.00 92.06 302 THR A C 1
ATOM 2239 O O . THR A 1 302 ? -0.713 -4.363 15.105 1.00 92.06 302 THR A O 1
ATOM 2242 N N . GLN A 1 303 ? -0.811 -6.380 14.130 1.00 91.94 303 GLN A N 1
ATOM 2243 C CA . GLN A 1 303 ? -0.338 -5.902 12.830 1.00 91.94 303 GLN A CA 1
ATOM 2244 C C . GLN A 1 303 ? -1.367 -5.075 12.076 1.00 91.94 303 GLN A C 1
ATOM 2246 O O . GLN A 1 303 ? -1.010 -4.096 11.424 1.00 91.94 303 GLN A O 1
ATOM 2251 N N . ALA A 1 304 ? -2.647 -5.413 12.195 1.00 95.19 304 ALA A N 1
ATOM 2252 C CA . ALA A 1 304 ? -3.719 -4.643 11.595 1.00 95.19 304 ALA A CA 1
ATOM 2253 C C . ALA A 1 304 ? -3.760 -3.225 12.175 1.00 95.19 304 ALA A C 1
ATOM 2255 O O . ALA A 1 304 ? -3.919 -2.281 11.412 1.00 95.19 304 ALA A O 1
ATOM 2256 N N . VAL A 1 305 ? -3.535 -3.044 13.481 1.00 94.50 305 VAL A N 1
ATOM 2257 C CA . VAL A 1 305 ? -3.470 -1.711 14.110 1.00 94.50 305 VAL A CA 1
ATOM 2258 C C . VAL A 1 305 ? -2.338 -0.869 13.514 1.00 94.50 305 VAL A C 1
ATOM 2260 O O . VAL A 1 305 ? -2.572 0.273 13.116 1.00 94.50 305 VAL A O 1
ATOM 2263 N N . LEU A 1 306 ? -1.127 -1.428 13.406 1.00 93.50 306 LEU A N 1
ATOM 2264 C CA . LEU A 1 306 ? 0.018 -0.732 12.803 1.00 93.50 306 LEU A CA 1
ATOM 2265 C C . LEU A 1 306 ? -0.247 -0.404 11.328 1.00 93.50 306 LEU A C 1
ATOM 2267 O O . LEU A 1 306 ? -0.096 0.737 10.900 1.00 93.50 306 LEU A O 1
ATOM 2271 N N . SER A 1 307 ? -0.751 -1.379 10.575 1.00 95.50 307 SER A N 1
ATOM 2272 C CA . SER A 1 307 ? -1.091 -1.229 9.161 1.00 95.50 307 SER A CA 1
ATOM 2273 C C . SER A 1 307 ? -2.175 -0.175 8.912 1.00 95.50 307 SER A C 1
ATOM 2275 O O . SER A 1 307 ? -2.046 0.652 8.015 1.00 95.50 307 SER A O 1
ATOM 2277 N N . LEU A 1 308 ? -3.242 -0.154 9.717 1.00 95.75 308 LEU A N 1
ATOM 2278 C CA . LEU A 1 308 ? -4.307 0.852 9.627 1.00 95.75 308 LEU A CA 1
ATOM 2279 C C . LEU A 1 308 ? -3.798 2.251 9.983 1.00 95.75 308 LEU A C 1
ATOM 2281 O O . LEU A 1 308 ? -4.243 3.230 9.383 1.00 95.75 308 LEU A O 1
ATOM 2285 N N . SER A 1 309 ? -2.852 2.344 10.923 1.00 93.62 309 SER A N 1
ATOM 2286 C CA . SER A 1 309 ? -2.165 3.597 11.229 1.00 93.62 309 SER A CA 1
ATOM 2287 C C . SER A 1 309 ? -1.372 4.102 10.023 1.00 93.62 309 SER A C 1
ATOM 2289 O O . SER A 1 309 ? -1.521 5.262 9.642 1.00 93.62 309 SER A O 1
ATOM 2291 N N . ASP A 1 310 ? -0.594 3.234 9.375 1.00 91.31 310 ASP A N 1
ATOM 2292 C CA . ASP A 1 310 ? 0.174 3.580 8.173 1.00 91.31 310 ASP A CA 1
ATOM 2293 C C . ASP A 1 310 ? -0.732 3.912 6.977 1.00 91.31 310 ASP A C 1
ATOM 2295 O O . ASP A 1 310 ? -0.419 4.797 6.177 1.00 91.31 310 ASP A O 1
ATOM 2299 N N . ALA A 1 311 ? -1.890 3.254 6.872 1.00 92.88 311 ALA A N 1
ATOM 2300 C CA . ALA A 1 311 ? -2.863 3.489 5.809 1.00 92.88 311 ALA A CA 1
ATOM 2301 C C . ALA A 1 311 ? -3.442 4.910 5.835 1.00 92.88 311 ALA A C 1
ATOM 2303 O O . ALA A 1 311 ? -3.802 5.433 4.781 1.00 92.88 311 ALA A O 1
ATOM 2304 N N . ALA A 1 312 ? -3.476 5.577 6.996 1.00 89.38 312 ALA A N 1
ATOM 2305 C CA . ALA A 1 312 ? -3.855 6.989 7.085 1.00 89.38 312 ALA A CA 1
ATOM 2306 C C . ALA A 1 312 ? -2.886 7.915 6.320 1.00 89.38 312 ALA A C 1
ATOM 2308 O O . ALA A 1 312 ? -3.273 9.006 5.908 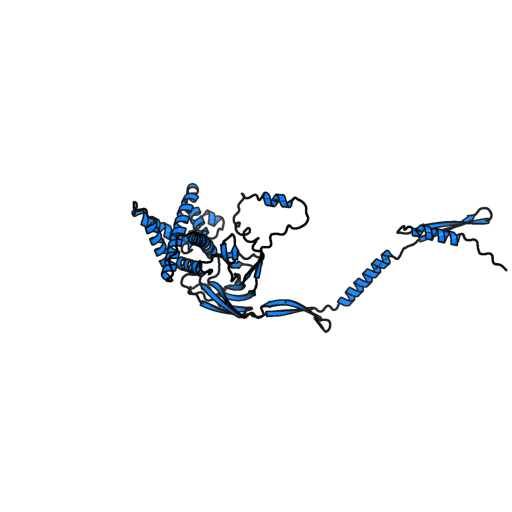1.00 89.38 312 ALA A O 1
ATOM 2309 N N . PHE A 1 313 ? -1.645 7.470 6.095 1.00 89.75 313 PHE A N 1
ATOM 2310 C CA . PHE A 1 313 ? -0.607 8.188 5.352 1.00 89.75 313 PHE A CA 1
ATOM 2311 C C . PHE A 1 313 ? -0.426 7.670 3.918 1.00 89.75 313 PHE A C 1
ATOM 2313 O O . PHE A 1 313 ? 0.525 8.070 3.238 1.00 89.75 313 PHE A O 1
ATOM 2320 N N . TYR A 1 314 ? -1.294 6.773 3.445 1.00 91.94 314 TYR A N 1
ATOM 2321 C CA . TYR A 1 314 ? -1.294 6.306 2.063 1.00 91.94 314 TYR A CA 1
ATOM 2322 C C . TYR A 1 314 ? -2.197 7.224 1.216 1.00 91.94 314 TYR A C 1
ATOM 2324 O O . TYR A 1 314 ? -3.416 7.194 1.371 1.00 91.94 314 TYR A O 1
ATOM 2332 N N . PRO A 1 315 ? -1.641 8.067 0.324 1.00 89.69 315 PRO A N 1
ATOM 2333 C CA . PRO A 1 315 ? -2.361 9.191 -0.281 1.00 89.69 315 PRO A CA 1
ATOM 2334 C C . PRO A 1 315 ? -3.209 8.800 -1.505 1.00 89.69 315 PRO A C 1
ATOM 2336 O O . PRO A 1 315 ? -3.445 9.634 -2.382 1.00 89.69 315 PRO A O 1
ATOM 2339 N N . ALA A 1 316 ? -3.630 7.537 -1.608 1.00 91.06 316 ALA A N 1
ATOM 2340 C CA . ALA A 1 316 ? -4.469 7.051 -2.699 1.00 91.06 316 ALA A CA 1
ATOM 2341 C C . ALA A 1 316 ? -5.897 6.770 -2.205 1.00 91.06 316 ALA A C 1
ATOM 2343 O O . ALA A 1 316 ? -6.071 6.213 -1.121 1.00 91.06 316 ALA A O 1
ATOM 2344 N N . PRO A 1 317 ? -6.932 7.091 -3.001 1.00 91.00 317 PRO A N 1
ATOM 2345 C CA . PRO A 1 317 ? -8.317 6.832 -2.611 1.00 91.00 317 PRO A CA 1
ATOM 2346 C C . PRO A 1 317 ? -8.706 5.351 -2.731 1.00 91.00 317 PRO A C 1
ATOM 2348 O O . PRO A 1 317 ? -9.678 4.914 -2.112 1.00 91.00 317 PRO A O 1
ATOM 2351 N N . VAL A 1 318 ? -7.957 4.580 -3.522 1.00 93.25 318 VAL A N 1
ATOM 2352 C CA . VAL A 1 318 ? -8.139 3.140 -3.720 1.00 93.25 318 VAL A CA 1
ATOM 2353 C C . VAL A 1 318 ? -6.791 2.433 -3.618 1.00 93.25 318 VAL A C 1
ATOM 2355 O O . VAL A 1 318 ? -5.761 2.979 -4.024 1.00 93.25 318 VAL A O 1
ATOM 2358 N N . LEU A 1 319 ? -6.805 1.202 -3.122 1.00 94.81 319 LEU A N 1
ATOM 2359 C CA . LEU A 1 319 ? -5.711 0.255 -3.280 1.00 94.81 319 LEU A CA 1
ATOM 2360 C C . LEU A 1 319 ? -5.954 -0.558 -4.558 1.00 94.81 319 LEU A C 1
ATOM 2362 O O . LEU A 1 319 ? -7.047 -1.082 -4.751 1.00 94.81 319 LEU A O 1
ATOM 2366 N N . LEU A 1 320 ? -4.953 -0.649 -5.434 1.00 95.56 320 LEU A N 1
ATOM 2367 C CA . LEU A 1 320 ? -5.047 -1.418 -6.677 1.00 95.56 320 LEU A CA 1
ATOM 2368 C C . LEU A 1 320 ? -4.345 -2.767 -6.526 1.00 95.56 320 LEU A C 1
ATOM 2370 O O . LEU A 1 320 ? -3.147 -2.813 -6.228 1.00 95.56 320 LEU A O 1
ATOM 2374 N N . GLN A 1 321 ? -5.085 -3.842 -6.783 1.00 94.88 321 GLN A N 1
ATOM 2375 C CA . GLN A 1 321 ? -4.583 -5.210 -6.824 1.00 94.88 321 GLN A CA 1
ATOM 2376 C C . GLN A 1 321 ? -4.689 -5.755 -8.248 1.00 94.88 321 GLN A C 1
ATOM 2378 O O . GLN A 1 321 ? -5.693 -5.562 -8.919 1.00 94.88 321 GLN A O 1
ATOM 2383 N N . LEU A 1 322 ? -3.651 -6.435 -8.726 1.00 95.56 322 LEU A N 1
ATOM 2384 C CA . LEU A 1 322 ? -3.668 -7.124 -10.011 1.00 95.56 322 LEU A CA 1
ATOM 2385 C C . LEU A 1 322 ? -4.482 -8.413 -9.886 1.00 95.56 322 LEU A C 1
ATOM 2387 O O . LEU A 1 322 ? -4.093 -9.321 -9.153 1.00 95.56 322 LEU A O 1
ATOM 2391 N N . SER A 1 323 ? -5.577 -8.493 -10.630 1.00 94.12 323 SER A N 1
ATOM 2392 C CA . SER A 1 323 ? -6.410 -9.695 -10.723 1.00 94.12 323 SER A CA 1
ATOM 2393 C C . SER A 1 323 ? -5.923 -10.607 -11.841 1.00 94.12 323 SER A C 1
ATOM 2395 O O . SER A 1 323 ? -5.854 -11.822 -11.675 1.00 94.12 323 SER A O 1
ATOM 2397 N N . ASN A 1 324 ? -5.574 -10.024 -12.992 1.00 95.81 324 ASN A N 1
ATOM 2398 C CA . ASN A 1 324 ? -5.123 -10.765 -14.165 1.00 95.81 324 ASN A CA 1
ATOM 2399 C C . ASN A 1 324 ? -4.262 -9.885 -15.083 1.00 95.81 324 ASN A C 1
ATOM 2401 O O . ASN A 1 324 ? -4.332 -8.655 -15.033 1.00 95.81 324 ASN A O 1
ATOM 2405 N N . PHE A 1 325 ? -3.459 -10.505 -15.947 1.00 95.75 325 PHE A N 1
ATOM 2406 C CA . PHE A 1 325 ? -2.666 -9.792 -16.942 1.00 95.75 325 PHE A CA 1
ATOM 2407 C C . PHE A 1 325 ? -2.395 -10.629 -18.192 1.00 95.75 325 PHE A C 1
ATOM 2409 O O . PHE A 1 325 ? -2.311 -11.852 -18.156 1.00 95.75 325 PHE A O 1
ATOM 2416 N N . THR A 1 326 ? -2.184 -9.944 -19.314 1.00 95.75 326 THR A N 1
ATOM 2417 C CA . THR A 1 326 ? -1.573 -10.516 -20.517 1.00 95.75 326 THR A CA 1
ATOM 2418 C C . THR A 1 326 ? -0.258 -9.798 -20.761 1.00 95.75 326 THR A C 1
ATOM 2420 O O . THR A 1 326 ? -0.256 -8.632 -21.161 1.00 95.75 326 THR A O 1
ATOM 2423 N N . GLN A 1 327 ? 0.854 -10.485 -20.493 1.00 92.56 327 GLN A N 1
ATOM 2424 C CA . GLN A 1 327 ? 2.183 -9.905 -20.653 1.00 92.56 327 GLN A CA 1
ATOM 2425 C C . GLN A 1 327 ? 2.508 -9.722 -22.138 1.00 92.56 327 GLN A C 1
ATOM 2427 O O . GLN A 1 327 ? 2.458 -10.674 -22.916 1.00 92.56 327 GLN A O 1
ATOM 2432 N N . ILE A 1 328 ? 2.891 -8.504 -22.512 1.00 90.94 328 ILE A N 1
ATOM 2433 C CA . ILE A 1 328 ? 3.380 -8.165 -23.846 1.00 90.94 328 ILE A CA 1
ATOM 2434 C C . ILE A 1 328 ? 4.761 -7.542 -23.665 1.00 90.94 328 ILE A C 1
ATOM 2436 O O . ILE A 1 328 ? 4.916 -6.549 -22.963 1.00 90.94 328 ILE A O 1
ATOM 2440 N N . GLN A 1 329 ? 5.784 -8.138 -24.274 1.00 85.94 329 GLN A N 1
ATOM 2441 C CA . GLN A 1 329 ? 7.161 -7.653 -24.173 1.00 85.94 329 GLN A CA 1
ATOM 2442 C C . GLN A 1 329 ? 7.566 -6.926 -25.451 1.00 85.94 329 GLN A C 1
ATOM 2444 O O . GLN A 1 329 ? 7.345 -7.427 -26.555 1.00 85.94 329 GLN A O 1
ATOM 2449 N N . ALA A 1 330 ? 8.213 -5.774 -25.298 1.00 80.00 330 ALA A N 1
ATOM 2450 C CA . ALA A 1 330 ? 8.876 -5.070 -26.383 1.00 80.00 330 ALA A CA 1
ATOM 2451 C C . ALA A 1 330 ? 10.397 -5.208 -26.247 1.00 80.00 330 ALA A C 1
ATOM 2453 O O . ALA A 1 330 ? 10.973 -5.052 -25.170 1.00 80.00 330 ALA A O 1
ATOM 2454 N N . SER A 1 331 ? 11.072 -5.493 -27.361 1.00 78.94 331 SER A N 1
ATOM 2455 C CA . SER A 1 331 ? 12.536 -5.467 -27.421 1.00 78.94 331 SER A CA 1
ATOM 2456 C C . SER A 1 331 ? 12.996 -4.076 -27.837 1.00 78.94 331 SER A C 1
ATOM 2458 O O . SER A 1 331 ? 12.736 -3.647 -28.961 1.00 78.94 331 SER A O 1
ATOM 2460 N N . VAL A 1 332 ? 13.694 -3.375 -26.943 1.00 74.50 332 VAL A N 1
ATOM 2461 C CA . VAL A 1 332 ? 14.272 -2.066 -27.256 1.00 74.50 332 VAL A CA 1
ATOM 2462 C C . VAL A 1 332 ? 15.627 -2.282 -27.921 1.00 74.50 332 VAL A C 1
ATOM 2464 O O . VAL A 1 332 ? 16.554 -2.844 -27.329 1.00 74.50 332 VAL A O 1
ATOM 2467 N N . PHE A 1 333 ? 15.745 -1.835 -29.170 1.00 78.44 333 PHE A N 1
ATOM 2468 C CA . PHE A 1 333 ? 16.995 -1.870 -29.922 1.00 78.44 333 PHE A CA 1
ATOM 2469 C C . PHE A 1 333 ? 17.661 -0.497 -29.896 1.00 78.44 333 PHE A C 1
ATOM 2471 O O . PHE A 1 333 ? 17.125 0.478 -30.419 1.00 78.44 333 PHE A O 1
ATOM 2478 N N . GLN A 1 334 ? 18.862 -0.427 -29.329 1.00 77.44 334 GLN A N 1
ATOM 2479 C CA . GLN A 1 334 ? 19.727 0.734 -29.456 1.00 77.44 334 GLN A CA 1
ATOM 2480 C C . GLN A 1 334 ? 20.570 0.620 -30.718 1.00 77.44 334 GLN A C 1
ATOM 2482 O O . GLN A 1 334 ? 21.206 -0.400 -31.002 1.00 77.44 334 GLN A O 1
ATOM 2487 N N . VAL A 1 335 ? 20.565 1.709 -31.476 1.00 81.06 335 VAL A N 1
ATOM 2488 C CA . VAL A 1 335 ? 21.162 1.800 -32.799 1.00 81.06 335 VAL A CA 1
ATOM 2489 C C . VAL A 1 335 ? 22.248 2.866 -32.737 1.00 81.06 335 VAL A C 1
ATOM 2491 O O . VAL A 1 335 ? 21.955 4.054 -32.634 1.00 81.06 335 VAL A O 1
ATOM 2494 N N . ALA A 1 336 ? 23.512 2.446 -32.774 1.00 80.50 336 ALA A N 1
ATOM 2495 C CA . ALA A 1 336 ? 24.655 3.347 -32.669 1.00 80.50 336 ALA A CA 1
ATOM 2496 C C . ALA A 1 336 ? 25.490 3.327 -33.952 1.00 80.50 336 ALA A C 1
ATOM 2498 O O . ALA A 1 336 ? 25.914 2.270 -34.433 1.00 80.50 336 ALA A O 1
ATOM 2499 N N . ARG A 1 337 ? 25.768 4.515 -34.495 1.00 79.94 337 ARG A N 1
ATOM 2500 C CA . ARG A 1 337 ? 26.679 4.708 -35.628 1.00 79.94 337 ARG A CA 1
ATOM 2501 C C . ARG A 1 337 ? 27.974 5.330 -35.117 1.00 79.94 337 ARG A C 1
ATOM 2503 O O . ARG A 1 337 ? 27.954 6.421 -34.563 1.00 79.94 337 ARG A O 1
ATOM 2510 N N . ALA A 1 338 ? 29.098 4.647 -35.322 1.00 77.06 338 ALA A N 1
ATOM 2511 C CA . ALA A 1 338 ? 30.412 5.093 -34.853 1.00 77.06 338 ALA A CA 1
ATOM 2512 C C . ALA A 1 338 ? 31.360 5.358 -36.042 1.00 77.06 338 ALA A C 1
ATOM 2514 O O . ALA A 1 338 ? 32.206 4.513 -36.346 1.00 77.06 338 ALA A O 1
ATOM 2515 N N . PRO A 1 339 ? 31.238 6.509 -36.736 1.00 75.69 339 PRO A N 1
ATOM 2516 C CA . PRO A 1 339 ? 31.997 6.790 -37.960 1.00 75.69 339 PRO A CA 1
ATOM 2517 C C . PRO A 1 339 ? 33.512 6.990 -37.745 1.00 75.69 339 PRO A C 1
ATOM 2519 O O . PRO A 1 339 ? 34.254 6.990 -38.717 1.00 75.69 339 PRO A O 1
ATOM 2522 N N . GLY A 1 340 ? 33.988 7.113 -36.498 1.00 78.25 340 GLY A N 1
ATOM 2523 C CA . GLY A 1 340 ? 35.412 7.283 -36.159 1.00 78.25 340 GLY A CA 1
ATOM 2524 C C . GLY A 1 340 ? 36.107 6.043 -35.584 1.00 78.25 340 GLY A C 1
ATOM 2525 O O . GLY A 1 340 ? 37.276 6.117 -35.215 1.00 78.25 340 GLY A O 1
ATOM 2526 N N . LYS A 1 341 ? 35.418 4.898 -35.484 1.00 79.81 341 LYS A N 1
ATOM 2527 C CA . LYS A 1 341 ? 35.950 3.686 -34.830 1.00 79.81 341 LYS A CA 1
ATOM 2528 C C . LYS A 1 341 ? 37.270 3.205 -35.449 1.00 79.81 341 LYS A C 1
ATOM 2530 O O . LYS A 1 341 ? 38.177 2.803 -34.726 1.00 79.81 341 LYS A O 1
ATOM 2535 N N . THR A 1 342 ? 37.390 3.269 -36.774 1.00 82.50 342 THR A N 1
ATOM 2536 C CA . THR A 1 342 ? 38.607 2.878 -37.503 1.00 82.50 342 THR A CA 1
ATOM 2537 C C . THR A 1 342 ? 39.788 3.789 -37.183 1.00 82.50 342 THR A C 1
ATOM 2539 O O . THR A 1 342 ? 40.891 3.290 -36.985 1.00 82.50 342 THR A O 1
ATOM 2542 N N . LEU A 1 343 ? 39.559 5.100 -37.062 1.00 86.12 343 LEU A N 1
ATOM 2543 C CA . LEU A 1 343 ? 40.597 6.071 -36.716 1.00 86.12 343 LEU A CA 1
ATOM 2544 C C . LEU A 1 343 ? 41.103 5.869 -35.282 1.00 86.12 343 LEU A C 1
ATOM 2546 O O . LEU A 1 343 ? 42.307 5.900 -35.047 1.00 86.12 343 LEU A O 1
ATOM 2550 N N . VAL A 1 344 ? 40.197 5.596 -34.337 1.00 87.69 344 VAL A N 1
ATOM 2551 C CA . VAL A 1 344 ? 40.562 5.297 -32.942 1.00 87.69 344 VAL A CA 1
ATOM 2552 C C . VAL A 1 344 ? 41.388 4.014 -32.854 1.00 87.69 344 VAL A C 1
ATOM 2554 O O . VAL A 1 344 ? 42.403 3.990 -32.163 1.00 87.69 344 VAL A O 1
ATOM 2557 N N . TYR A 1 345 ? 41.006 2.957 -33.577 1.00 88.81 345 TYR A N 1
ATOM 2558 C CA . TYR A 1 345 ? 41.794 1.723 -33.612 1.00 88.81 345 TYR A CA 1
ATOM 2559 C C . TYR A 1 345 ? 43.149 1.897 -34.292 1.00 88.81 345 TYR A C 1
ATOM 2561 O O . TYR A 1 345 ? 44.136 1.369 -33.788 1.00 88.81 345 TYR A O 1
ATOM 2569 N N . LEU A 1 346 ? 43.226 2.675 -35.373 1.00 92.12 346 LEU A N 1
ATOM 2570 C CA . LEU A 1 346 ? 44.502 3.029 -35.990 1.00 92.12 346 LEU A CA 1
ATOM 2571 C C . LEU A 1 346 ? 45.401 3.776 -34.993 1.00 92.12 346 LEU A C 1
ATOM 2573 O O . LEU A 1 346 ? 46.565 3.423 -34.835 1.00 92.12 346 LEU A O 1
ATOM 2577 N N . GLY A 1 347 ? 44.846 4.753 -34.269 1.00 91.56 347 GLY A N 1
ATOM 2578 C CA . GLY A 1 347 ? 45.553 5.476 -33.213 1.00 91.56 347 GLY A CA 1
ATOM 2579 C C . GLY A 1 347 ? 46.030 4.560 -32.084 1.00 91.56 347 GLY A C 1
ATOM 2580 O O . GLY A 1 347 ? 47.176 4.668 -31.660 1.00 91.56 347 GLY A O 1
ATOM 2581 N N . ALA A 1 348 ? 45.198 3.613 -31.642 1.00 92.50 348 ALA A N 1
ATOM 2582 C CA . ALA A 1 348 ? 45.574 2.631 -30.625 1.00 92.50 348 ALA A CA 1
ATOM 2583 C C . ALA A 1 348 ? 46.726 1.724 -31.092 1.00 92.50 348 ALA A C 1
ATOM 2585 O O . ALA A 1 348 ? 47.664 1.492 -30.334 1.00 92.50 348 ALA A O 1
ATOM 2586 N N . VAL A 1 349 ? 46.702 1.261 -32.347 1.00 94.56 349 VAL A N 1
ATOM 2587 C CA . VAL A 1 349 ? 47.797 0.471 -32.936 1.00 94.56 349 VAL A CA 1
ATOM 2588 C C . VAL A 1 349 ? 49.082 1.294 -33.029 1.00 94.56 349 VAL A C 1
ATOM 2590 O O . VAL A 1 349 ? 50.138 0.816 -32.620 1.00 94.56 349 VAL A O 1
ATOM 2593 N N . LEU A 1 350 ? 49.009 2.539 -33.507 1.00 93.75 350 LEU A N 1
ATOM 2594 C CA . LEU A 1 350 ? 50.171 3.429 -33.578 1.00 93.75 350 LEU A CA 1
ATOM 2595 C C . LEU A 1 350 ? 50.748 3.736 -32.190 1.00 93.75 350 LEU A C 1
ATOM 2597 O O . LEU A 1 350 ? 51.965 3.787 -32.039 1.00 93.75 350 LEU A O 1
ATOM 2601 N N . LEU A 1 351 ? 49.898 3.882 -31.170 1.00 94.19 351 LEU A N 1
ATOM 2602 C CA . LEU A 1 351 ? 50.329 4.075 -29.787 1.00 94.19 351 LEU A CA 1
ATOM 2603 C C . LEU A 1 351 ? 51.059 2.837 -29.260 1.00 94.19 351 LEU A C 1
ATOM 2605 O O . LEU A 1 351 ? 52.142 2.974 -28.695 1.00 94.19 351 LEU A O 1
ATOM 2609 N N . ILE A 1 352 ? 50.517 1.636 -29.492 1.00 92.56 352 ILE A N 1
ATOM 2610 C CA . ILE A 1 352 ? 51.186 0.374 -29.146 1.00 92.56 352 ILE A CA 1
ATOM 2611 C C . ILE A 1 352 ? 52.566 0.323 -29.814 1.00 92.56 352 ILE A C 1
ATOM 2613 O O . ILE A 1 352 ? 53.565 0.120 -29.127 1.00 92.56 352 ILE A O 1
ATOM 2617 N N . ILE A 1 353 ? 52.643 0.589 -31.122 1.00 93.62 353 ILE A N 1
ATOM 2618 C CA . ILE A 1 353 ? 53.912 0.627 -31.862 1.00 93.62 353 ILE A CA 1
ATOM 2619 C C . ILE A 1 353 ? 54.873 1.659 -31.259 1.00 93.62 353 ILE A C 1
ATOM 2621 O O . ILE A 1 353 ? 56.042 1.344 -31.074 1.00 93.62 353 ILE A O 1
ATOM 2625 N N . GLY A 1 354 ? 54.403 2.858 -30.910 1.00 90.50 354 GLY A N 1
ATOM 2626 C CA . GLY A 1 354 ? 55.223 3.901 -30.291 1.00 90.50 354 GLY A CA 1
ATOM 2627 C C . GLY A 1 354 ? 55.796 3.488 -28.933 1.00 90.50 354 GLY A C 1
ATOM 2628 O O . GLY A 1 354 ? 56.980 3.702 -28.676 1.00 90.50 354 GLY A O 1
ATOM 2629 N N . VAL A 1 355 ? 54.995 2.832 -28.088 1.00 88.19 355 VAL A N 1
ATOM 2630 C CA . VAL A 1 355 ? 55.457 2.288 -26.799 1.00 88.19 355 VAL A CA 1
ATOM 2631 C C . VAL A 1 355 ? 56.501 1.190 -27.015 1.00 88.19 355 VAL A C 1
ATOM 2633 O O . VAL A 1 355 ? 57.546 1.207 -26.365 1.00 88.19 355 VAL A O 1
ATOM 2636 N N . PHE A 1 356 ? 56.273 0.271 -27.959 1.00 87.00 356 PHE A N 1
ATOM 2637 C CA . PHE A 1 356 ? 57.264 -0.749 -28.315 1.00 87.00 356 PHE A CA 1
ATOM 2638 C C . PHE A 1 356 ? 58.548 -0.120 -28.874 1.00 87.00 356 PHE A C 1
ATOM 2640 O O . PHE A 1 356 ? 59.643 -0.465 -28.436 1.00 87.00 356 PHE A O 1
ATOM 2647 N N . ALA A 1 357 ? 58.443 0.856 -29.772 1.00 84.19 357 ALA A N 1
ATOM 2648 C CA . ALA A 1 357 ? 59.587 1.582 -30.307 1.00 84.19 357 ALA A CA 1
ATOM 2649 C C . ALA A 1 357 ? 60.389 2.270 -29.190 1.00 84.19 357 ALA A C 1
ATOM 2651 O O . ALA A 1 357 ? 61.606 2.143 -29.155 1.00 84.19 357 ALA A O 1
ATOM 2652 N N . MET A 1 358 ? 59.728 2.906 -28.219 1.00 80.75 358 MET A N 1
ATOM 2653 C CA . MET A 1 358 ? 60.392 3.514 -27.059 1.00 80.75 358 MET A CA 1
ATOM 2654 C C . MET A 1 358 ? 61.112 2.487 -26.166 1.00 80.75 358 MET A C 1
ATOM 2656 O O . MET A 1 358 ? 62.112 2.813 -25.525 1.00 80.75 358 MET A O 1
ATOM 2660 N N . LEU A 1 359 ? 60.614 1.251 -26.083 1.00 77.56 359 LEU A N 1
ATOM 2661 C CA . LEU A 1 359 ? 61.261 0.192 -25.304 1.00 77.56 359 LEU A CA 1
ATOM 2662 C C . LEU A 1 359 ? 62.474 -0.417 -26.019 1.00 77.56 359 LEU A C 1
ATOM 2664 O O . LEU A 1 359 ? 63.450 -0.749 -25.347 1.00 77.56 359 LEU A O 1
ATOM 2668 N N . TYR A 1 360 ? 62.421 -0.552 -27.347 1.00 75.75 360 TYR A N 1
ATOM 2669 C CA . TYR A 1 360 ? 63.424 -1.286 -28.127 1.00 75.75 360 TYR A CA 1
ATOM 2670 C C . TYR A 1 360 ? 64.444 -0.396 -28.859 1.00 75.75 360 TYR A C 1
ATOM 2672 O O . TYR A 1 360 ? 65.579 -0.829 -29.074 1.00 75.75 360 TYR A O 1
ATOM 2680 N N . ILE A 1 361 ? 64.093 0.842 -29.221 1.00 76.38 361 ILE A N 1
ATOM 2681 C CA . ILE A 1 361 ? 65.020 1.796 -29.842 1.00 76.38 361 ILE A CA 1
ATOM 2682 C C . ILE A 1 361 ? 65.874 2.423 -28.742 1.00 76.38 361 ILE A C 1
ATOM 2684 O O . ILE A 1 361 ? 65.386 3.131 -27.863 1.00 76.38 361 ILE A O 1
ATOM 2688 N N . ARG A 1 362 ? 67.177 2.143 -28.795 1.00 72.62 362 ARG A N 1
ATOM 2689 C CA . ARG A 1 362 ? 68.163 2.626 -27.827 1.00 72.62 362 ARG A CA 1
ATOM 2690 C C . ARG A 1 362 ? 68.960 3.769 -28.440 1.00 72.62 362 ARG A C 1
ATOM 2692 O O . ARG A 1 362 ? 69.593 3.585 -29.476 1.00 72.62 362 ARG A O 1
ATOM 2699 N N . GLU A 1 363 ? 68.976 4.922 -27.780 1.00 73.88 363 GLU A N 1
ATOM 2700 C CA . GLU A 1 363 ? 69.921 5.984 -28.123 1.00 73.88 363 GLU A CA 1
ATOM 2701 C C . GLU A 1 363 ? 71.304 5.610 -27.576 1.00 73.88 363 GLU A C 1
ATOM 2703 O O . GLU A 1 363 ? 71.474 5.389 -26.374 1.00 73.88 363 GLU A O 1
ATOM 2708 N N . ARG A 1 364 ? 72.291 5.514 -28.469 1.00 78.75 364 ARG A N 1
ATOM 2709 C CA . ARG A 1 364 ? 73.684 5.208 -28.134 1.00 78.75 364 ARG A CA 1
ATOM 2710 C C . ARG A 1 364 ? 74.560 6.349 -28.626 1.00 78.75 364 ARG A C 1
ATOM 2712 O O . ARG A 1 364 ? 74.483 6.715 -29.797 1.00 78.75 364 ARG A O 1
ATOM 2719 N N . ARG A 1 365 ? 75.398 6.897 -27.747 1.00 81.19 365 ARG A N 1
ATOM 2720 C CA . ARG A 1 365 ? 76.366 7.945 -28.095 1.00 81.19 365 ARG A CA 1
ATOM 2721 C C . ARG A 1 365 ? 77.771 7.420 -27.865 1.00 81.19 365 ARG A C 1
ATOM 2723 O O . ARG A 1 365 ? 78.118 7.070 -26.741 1.00 81.19 365 ARG A O 1
ATOM 2730 N N . LEU A 1 366 ? 78.556 7.356 -28.934 1.00 80.75 366 LEU A N 1
ATOM 2731 C CA . LEU A 1 366 ? 79.953 6.947 -28.899 1.00 80.75 366 LEU A CA 1
ATOM 2732 C C . LEU A 1 366 ? 80.826 8.159 -29.218 1.00 80.75 366 LEU A C 1
ATOM 2734 O O . LEU A 1 366 ? 80.677 8.772 -30.273 1.00 80.75 366 LEU A O 1
ATOM 2738 N N . TRP A 1 367 ? 81.750 8.473 -28.320 1.00 83.19 367 TRP A N 1
ATOM 2739 C CA . TRP A 1 367 ? 82.793 9.465 -28.545 1.00 83.19 367 TRP A CA 1
ATOM 2740 C C . TRP A 1 367 ? 84.124 8.753 -28.733 1.00 83.19 367 TRP A C 1
ATOM 2742 O O . TRP A 1 367 ? 84.472 7.871 -27.949 1.00 83.19 367 TRP A O 1
ATOM 2752 N N . ILE A 1 368 ? 84.866 9.145 -29.765 1.00 82.12 368 ILE A N 1
ATOM 2753 C CA . ILE A 1 368 ? 86.195 8.618 -30.073 1.00 82.12 368 ILE A CA 1
ATOM 2754 C C . ILE A 1 368 ? 87.150 9.803 -30.151 1.00 82.12 368 ILE A C 1
ATOM 2756 O O . ILE A 1 368 ? 86.903 10.764 -30.876 1.00 82.12 368 ILE A O 1
ATOM 2760 N N . TRP A 1 369 ? 88.238 9.725 -29.397 1.00 81.75 369 TRP A N 1
ATOM 2761 C CA . TRP A 1 369 ? 89.296 10.718 -29.343 1.00 81.75 369 TRP A CA 1
ATOM 2762 C C . TRP A 1 369 ? 90.618 10.073 -29.753 1.00 81.75 369 TRP A C 1
ATOM 2764 O O . TRP A 1 369 ? 91.003 9.034 -29.215 1.00 81.75 369 TRP A O 1
ATOM 2774 N N . ILE A 1 370 ? 91.301 10.671 -30.726 1.00 82.38 370 ILE A N 1
ATOM 2775 C CA . ILE A 1 370 ? 92.484 10.096 -31.373 1.00 82.38 370 ILE A CA 1
ATOM 2776 C C . ILE A 1 370 ? 93.669 11.034 -31.148 1.00 82.38 370 ILE A C 1
ATOM 2778 O O . ILE A 1 370 ? 93.569 12.234 -31.396 1.00 82.38 370 ILE A O 1
ATOM 2782 N N . GLN A 1 371 ? 94.787 10.493 -30.668 1.00 84.00 371 GLN A N 1
ATOM 2783 C CA . GLN A 1 371 ? 96.013 11.235 -30.374 1.00 84.00 371 GLN A CA 1
ATOM 2784 C C . GLN A 1 371 ? 97.245 10.496 -30.910 1.00 84.00 371 GLN A C 1
ATOM 2786 O O . GLN A 1 371 ? 97.240 9.267 -30.964 1.00 84.00 371 GLN A O 1
ATOM 2791 N N . PRO A 1 372 ? 98.329 11.202 -31.267 1.00 76.00 372 PRO A N 1
ATOM 2792 C CA . PRO A 1 372 ? 99.606 10.557 -31.560 1.00 76.00 372 PRO A CA 1
ATOM 2793 C C . PRO A 1 372 ? 100.175 9.903 -30.288 1.00 76.00 372 PRO A C 1
ATOM 2795 O O . PRO A 1 372 ? 100.182 10.507 -29.216 1.00 76.00 372 PRO A O 1
ATOM 2798 N N . GLY A 1 373 ? 100.603 8.646 -30.394 1.00 73.81 373 GLY A N 1
ATOM 2799 C CA . GLY A 1 373 ? 101.234 7.869 -29.326 1.00 73.81 373 GLY A CA 1
ATOM 2800 C C . GLY A 1 373 ? 102.762 7.923 -29.397 1.00 73.81 373 GLY A C 1
ATOM 2801 O O . GLY A 1 373 ? 103.342 8.150 -30.460 1.00 73.81 373 GLY A O 1
ATOM 2802 N N . GLU A 1 374 ? 103.432 7.704 -28.265 1.00 66.19 374 GLU A N 1
ATOM 2803 C CA . GLU A 1 374 ? 104.897 7.655 -28.224 1.00 66.19 374 GLU A CA 1
ATOM 2804 C C . GLU A 1 374 ? 105.431 6.444 -29.010 1.00 66.19 374 GLU A C 1
ATOM 2806 O O . GLU A 1 374 ? 104.827 5.372 -29.006 1.00 66.19 374 GLU A O 1
ATOM 2811 N N . ALA A 1 375 ? 106.549 6.649 -29.717 1.00 60.12 375 ALA A N 1
ATOM 2812 C CA . ALA A 1 375 ? 107.145 5.727 -30.696 1.00 60.12 375 ALA A CA 1
ATOM 2813 C C . ALA A 1 375 ? 106.326 5.480 -31.990 1.00 60.12 375 ALA A C 1
ATOM 2815 O O . ALA A 1 375 ? 106.379 4.395 -32.564 1.00 60.12 375 ALA A O 1
ATOM 2816 N N . GLY A 1 376 ? 105.602 6.493 -32.491 1.00 66.69 376 GLY A N 1
ATOM 2817 C CA . GLY A 1 376 ? 104.999 6.473 -33.838 1.00 66.69 376 GLY A CA 1
ATOM 2818 C C . GLY A 1 376 ? 103.662 5.729 -33.954 1.00 66.69 376 GLY A C 1
ATOM 2819 O O . GLY A 1 376 ? 103.186 5.498 -35.064 1.00 66.69 376 GLY A O 1
ATOM 2820 N N . GLY A 1 377 ? 103.046 5.360 -32.827 1.00 74.00 377 GLY A N 1
ATOM 2821 C CA . GLY A 1 377 ? 101.707 4.764 -32.784 1.00 74.00 377 GLY A CA 1
ATOM 2822 C C . GLY A 1 377 ? 100.578 5.802 -32.753 1.00 74.00 377 GLY A C 1
ATOM 2823 O O . GLY A 1 377 ? 100.810 6.997 -32.595 1.00 74.00 377 GLY A O 1
ATOM 2824 N N . THR A 1 378 ? 99.326 5.353 -32.862 1.00 76.69 378 THR A N 1
ATOM 2825 C CA . THR A 1 378 ? 98.127 6.177 -32.613 1.00 76.69 378 THR A CA 1
ATOM 2826 C C . THR A 1 378 ? 97.429 5.684 -31.349 1.00 76.69 378 THR A C 1
ATOM 2828 O O . THR A 1 378 ? 97.129 4.499 -31.221 1.00 76.69 378 THR A O 1
ATOM 2831 N N . LYS A 1 379 ? 97.168 6.584 -30.399 1.00 77.56 379 LYS A N 1
ATOM 2832 C CA . LYS A 1 379 ? 96.421 6.315 -29.169 1.00 77.56 379 LYS A CA 1
ATOM 2833 C C . LYS A 1 379 ? 94.953 6.678 -29.376 1.00 77.56 379 LYS A C 1
ATOM 2835 O O . LYS A 1 379 ? 94.633 7.821 -29.689 1.00 77.56 379 LYS A O 1
ATOM 2840 N N . LEU A 1 380 ? 94.064 5.712 -29.160 1.00 79.62 380 LEU A N 1
ATOM 2841 C CA . LEU A 1 380 ? 92.617 5.892 -29.260 1.00 79.62 380 LEU A CA 1
ATOM 2842 C C . LEU A 1 380 ? 91.984 5.793 -27.869 1.00 79.62 380 LEU A C 1
ATOM 2844 O O . LEU A 1 380 ? 92.221 4.837 -27.130 1.00 79.62 380 LEU A O 1
ATOM 2848 N N . GLN A 1 381 ? 91.180 6.788 -27.509 1.00 79.62 381 GLN A N 1
ATOM 2849 C CA . GLN A 1 381 ? 90.337 6.790 -26.317 1.00 79.62 381 GLN A CA 1
ATOM 2850 C C . GLN A 1 381 ? 88.877 6.815 -26.762 1.00 79.62 381 GLN A C 1
ATOM 2852 O O . GLN A 1 381 ? 88.482 7.681 -27.534 1.00 79.62 381 GLN A O 1
ATOM 2857 N N . ALA A 1 382 ? 88.073 5.866 -26.288 1.00 80.94 382 ALA A N 1
ATOM 2858 C CA . ALA A 1 382 ? 86.652 5.794 -26.607 1.00 80.94 382 ALA A CA 1
ATOM 2859 C C . ALA A 1 382 ? 85.812 5.835 -25.328 1.00 80.94 382 ALA A C 1
ATOM 2861 O O . ALA A 1 382 ? 86.175 5.223 -24.324 1.00 80.94 382 ALA A O 1
ATOM 2862 N N . ALA A 1 383 ? 84.682 6.534 -25.384 1.00 81.44 383 ALA A N 1
ATOM 2863 C CA . ALA A 1 383 ? 83.677 6.562 -24.330 1.00 81.44 383 ALA A CA 1
ATOM 2864 C C . ALA A 1 383 ? 82.296 6.300 -24.940 1.00 81.44 383 ALA A C 1
ATOM 2866 O O . ALA A 1 383 ? 81.936 6.901 -25.951 1.00 81.44 383 ALA A O 1
ATOM 2867 N N . LEU A 1 384 ? 81.517 5.415 -24.321 1.00 80.50 384 LEU A N 1
ATOM 2868 C CA . LEU A 1 384 ? 80.157 5.079 -24.737 1.00 80.50 384 LEU A CA 1
ATOM 2869 C C . LEU A 1 384 ? 79.172 5.508 -23.645 1.00 80.50 384 LEU A C 1
ATOM 2871 O O . LEU A 1 384 ? 79.362 5.192 -22.473 1.00 80.50 384 LEU A O 1
ATOM 2875 N N . SER A 1 385 ? 78.100 6.199 -24.030 1.00 80.44 385 SER A N 1
ATOM 2876 C CA . SER A 1 385 ? 76.957 6.478 -23.162 1.00 80.44 385 SER A CA 1
ATOM 2877 C C . SER A 1 385 ? 75.682 5.885 -23.749 1.00 80.44 385 SER A C 1
ATOM 2879 O O . SER A 1 385 ? 75.403 5.991 -24.946 1.00 80.44 385 SER A O 1
ATOM 2881 N N . THR A 1 386 ? 74.905 5.258 -22.872 1.00 77.31 386 THR A N 1
ATOM 2882 C CA . THR A 1 386 ? 73.565 4.733 -23.135 1.00 77.31 386 THR A CA 1
ATOM 2883 C C . THR A 1 386 ? 72.640 5.205 -22.021 1.00 77.31 386 THR A C 1
ATOM 2885 O O . THR A 1 386 ? 73.040 5.285 -20.859 1.00 77.31 386 THR A O 1
ATOM 2888 N N . THR A 1 387 ? 71.389 5.505 -22.360 1.00 69.12 387 THR A N 1
ATOM 2889 C CA . THR A 1 387 ? 70.366 5.924 -21.390 1.00 69.12 387 THR A CA 1
ATOM 2890 C C . THR A 1 387 ? 69.887 4.778 -20.492 1.00 69.12 387 THR A C 1
ATOM 2892 O O . THR A 1 387 ? 69.334 5.030 -19.423 1.00 69.12 387 THR A O 1
ATOM 2895 N N . ARG A 1 388 ? 70.118 3.513 -20.882 1.00 67.94 388 ARG A N 1
ATOM 2896 C CA . ARG A 1 388 ? 69.829 2.310 -20.079 1.00 67.94 388 ARG A CA 1
ATOM 2897 C C . ARG A 1 388 ? 71.017 1.347 -20.134 1.00 67.94 388 ARG A C 1
ATOM 2899 O O . ARG A 1 388 ? 71.415 0.922 -21.219 1.00 67.94 388 ARG A O 1
ATOM 2906 N N . ARG A 1 389 ? 71.588 1.010 -18.972 1.00 62.31 389 ARG A N 1
ATOM 2907 C CA . ARG A 1 389 ? 72.734 0.093 -18.848 1.00 62.31 389 ARG A CA 1
ATOM 2908 C C . ARG A 1 389 ? 72.229 -1.351 -18.768 1.00 62.31 389 ARG A C 1
ATOM 2910 O O . ARG A 1 389 ? 71.505 -1.691 -17.839 1.00 62.31 389 ARG A O 1
ATOM 2917 N N . THR A 1 390 ? 72.587 -2.182 -19.742 1.00 65.75 390 THR A N 1
ATOM 2918 C CA . THR A 1 390 ? 72.278 -3.624 -19.781 1.00 65.75 390 THR A CA 1
ATOM 2919 C C . THR A 1 390 ? 73.574 -4.425 -19.888 1.00 65.75 390 THR A C 1
ATOM 2921 O O . THR A 1 390 ? 74.562 -3.891 -20.385 1.00 65.75 390 THR A O 1
ATOM 2924 N N . LEU A 1 391 ? 73.570 -5.692 -19.455 1.00 62.84 391 LEU A N 1
ATOM 2925 C CA . LEU A 1 391 ? 74.757 -6.568 -19.441 1.00 62.84 391 LEU A CA 1
ATOM 2926 C C . LEU A 1 391 ? 75.437 -6.701 -20.820 1.00 62.84 391 LEU A C 1
ATOM 2928 O O . LEU A 1 391 ? 76.659 -6.751 -20.890 1.00 62.84 391 LEU A O 1
ATOM 2932 N N . ASP A 1 392 ? 74.670 -6.653 -21.915 1.00 69.62 392 ASP A N 1
ATOM 2933 C CA . ASP A 1 392 ? 75.212 -6.769 -23.280 1.00 69.62 392 ASP A CA 1
ATOM 2934 C C . ASP A 1 392 ? 75.991 -5.533 -23.764 1.00 69.62 392 ASP A C 1
ATOM 2936 O O . ASP A 1 392 ? 76.716 -5.615 -24.751 1.00 69.62 392 ASP A O 1
ATOM 2940 N N . VAL A 1 393 ? 75.853 -4.374 -23.103 1.00 73.12 393 VAL A N 1
ATOM 2941 C CA . VAL A 1 393 ? 76.509 -3.127 -23.549 1.00 73.12 393 VAL A CA 1
ATOM 2942 C C . VAL A 1 393 ? 78.022 -3.214 -23.384 1.00 73.12 393 VAL A C 1
ATOM 2944 O O . VAL A 1 393 ? 78.754 -2.722 -24.240 1.00 73.12 393 VAL A O 1
ATOM 2947 N N . ASP A 1 394 ? 78.484 -3.859 -22.313 1.00 73.38 394 ASP A N 1
ATOM 2948 C CA . ASP A 1 394 ? 79.912 -4.024 -22.051 1.00 73.38 394 ASP A CA 1
ATOM 2949 C C . ASP A 1 394 ? 80.530 -4.991 -23.084 1.00 73.38 394 ASP A C 1
ATOM 2951 O O . ASP A 1 394 ? 81.561 -4.681 -23.676 1.00 73.38 394 ASP A O 1
ATOM 2955 N N . ALA A 1 395 ? 79.831 -6.086 -23.416 1.00 78.38 395 ALA A N 1
ATOM 2956 C CA . ALA A 1 395 ? 80.258 -7.034 -24.451 1.00 78.38 395 ALA A CA 1
ATOM 2957 C C . ALA A 1 395 ? 80.283 -6.412 -25.862 1.00 78.38 395 ALA A C 1
ATOM 2959 O O . ALA A 1 395 ? 81.225 -6.632 -26.625 1.00 78.38 395 ALA A O 1
ATOM 2960 N N . GLU A 1 396 ? 79.274 -5.609 -26.216 1.00 76.12 396 GLU A N 1
ATOM 2961 C CA . GLU A 1 396 ? 79.251 -4.863 -27.480 1.00 76.12 396 GLU A CA 1
ATOM 2962 C C . GLU A 1 396 ? 80.369 -3.806 -27.540 1.00 76.12 396 GLU A C 1
ATOM 2964 O O . GLU A 1 396 ? 80.983 -3.623 -28.592 1.00 76.12 396 GLU A O 1
ATOM 2969 N N . PHE A 1 397 ? 80.663 -3.115 -26.432 1.00 78.94 397 PHE A N 1
ATOM 2970 C CA . PHE A 1 397 ? 81.758 -2.143 -26.372 1.00 78.94 397 PHE A CA 1
ATOM 2971 C C . PHE A 1 397 ? 83.124 -2.818 -26.506 1.00 78.94 397 PHE A C 1
ATOM 2973 O O . PHE A 1 397 ? 83.989 -2.298 -27.210 1.00 78.94 397 PHE A O 1
ATOM 2980 N N . ASP A 1 398 ? 83.307 -3.995 -25.908 1.00 79.62 398 ASP A N 1
ATOM 2981 C C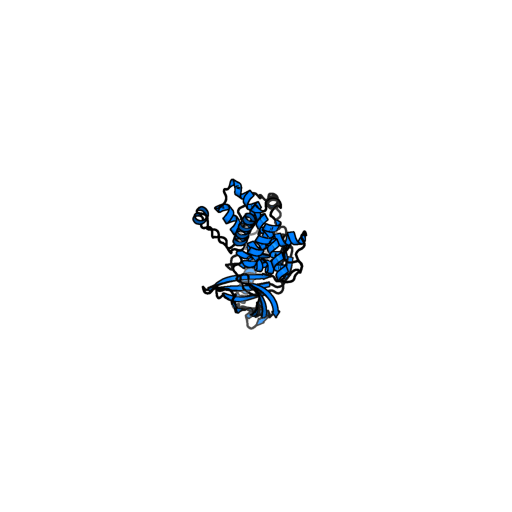A . ASP A 1 398 ? 84.527 -4.785 -26.061 1.00 79.62 398 ASP A CA 1
ATOM 2982 C C . ASP A 1 398 ? 84.707 -5.295 -27.496 1.00 79.62 398 ASP A C 1
ATOM 2984 O O . ASP A 1 398 ? 85.815 -5.220 -28.032 1.00 79.62 398 ASP A O 1
ATOM 2988 N N . GLN A 1 399 ? 83.632 -5.726 -28.168 1.00 81.81 399 GLN A N 1
ATOM 2989 C CA . GLN A 1 399 ? 83.676 -6.046 -29.601 1.00 81.81 399 GLN A CA 1
ATOM 2990 C C . GLN A 1 399 ? 84.056 -4.825 -30.440 1.00 81.81 399 GLN A C 1
ATOM 2992 O O . GLN A 1 399 ? 84.901 -4.921 -31.331 1.00 81.81 399 GLN A O 1
ATOM 2997 N N . LEU A 1 400 ? 83.472 -3.662 -30.141 1.00 79.56 400 LEU A N 1
ATOM 2998 C CA . LEU A 1 400 ? 83.766 -2.426 -30.857 1.00 79.56 400 LEU A CA 1
ATOM 2999 C C . LEU A 1 400 ? 85.220 -1.986 -30.640 1.00 79.56 400 LEU A C 1
ATOM 3001 O O . LEU A 1 400 ? 85.902 -1.595 -31.582 1.00 79.56 400 LEU A O 1
ATOM 3005 N N . LYS A 1 401 ? 85.723 -2.104 -29.408 1.00 77.88 401 LYS A N 1
ATOM 3006 C CA . LYS A 1 401 ? 87.120 -1.855 -29.048 1.00 77.88 401 LYS A CA 1
ATOM 3007 C C . LYS A 1 401 ? 88.061 -2.815 -29.774 1.00 77.88 401 LYS A C 1
ATOM 3009 O O . LYS A 1 401 ? 89.077 -2.367 -30.295 1.00 77.88 401 LYS A O 1
ATOM 3014 N N . ALA A 1 402 ? 87.729 -4.104 -29.835 1.00 79.56 402 ALA A N 1
ATOM 3015 C CA . ALA A 1 402 ? 88.519 -5.098 -30.555 1.00 79.56 402 ALA A CA 1
ATOM 3016 C C . ALA A 1 402 ? 88.567 -4.803 -32.062 1.00 79.56 402 ALA A C 1
ATOM 3018 O O . ALA A 1 402 ? 89.641 -4.855 -32.651 1.00 79.56 402 ALA A O 1
ATOM 3019 N N . ALA A 1 403 ? 87.439 -4.425 -32.669 1.00 79.19 403 ALA A N 1
ATOM 3020 C CA . ALA A 1 403 ? 87.379 -4.042 -34.078 1.00 79.19 403 ALA A CA 1
ATOM 3021 C C . ALA A 1 403 ? 88.159 -2.747 -34.374 1.00 79.19 403 ALA A C 1
ATOM 3023 O O . ALA A 1 403 ? 88.849 -2.665 -35.384 1.00 79.19 403 ALA A O 1
ATOM 3024 N N . LEU A 1 404 ? 88.085 -1.749 -33.487 1.00 74.75 404 LEU A N 1
ATOM 3025 C CA . LEU A 1 404 ? 88.781 -0.465 -33.647 1.00 74.75 404 LEU A CA 1
ATOM 3026 C C . LEU A 1 404 ? 90.293 -0.546 -33.380 1.00 74.75 404 LEU A C 1
ATOM 3028 O O . LEU A 1 404 ? 91.039 0.280 -33.897 1.00 74.75 404 LEU A O 1
ATOM 3032 N N . LEU A 1 405 ? 90.745 -1.503 -32.563 1.00 73.38 405 LEU A N 1
ATOM 3033 C CA . LEU A 1 405 ? 92.162 -1.724 -32.236 1.00 73.38 405 LEU A CA 1
ATOM 3034 C C . LEU A 1 405 ? 92.800 -2.865 -33.042 1.00 73.38 405 LEU A C 1
ATOM 3036 O O . LEU A 1 405 ? 93.984 -3.150 -32.853 1.00 73.38 405 LEU A O 1
ATOM 3040 N N . ALA A 1 406 ? 92.040 -3.530 -33.916 1.00 70.88 406 ALA A N 1
ATOM 3041 C CA . ALA A 1 406 ? 92.582 -4.558 -34.790 1.00 70.88 406 ALA A CA 1
ATOM 3042 C C . ALA A 1 406 ? 93.649 -3.936 -35.715 1.00 70.88 406 ALA A C 1
ATOM 3044 O O . ALA A 1 406 ? 93.380 -2.911 -36.349 1.00 70.88 406 ALA A O 1
ATOM 3045 N N . PRO A 1 407 ? 94.863 -4.514 -35.808 1.00 60.88 407 PRO A N 1
ATOM 3046 C CA . PRO A 1 407 ? 95.867 -4.028 -36.745 1.00 60.88 407 PRO A CA 1
ATOM 3047 C C . PRO A 1 407 ? 95.336 -4.182 -38.178 1.00 60.88 407 PRO A C 1
ATOM 3049 O O . PRO A 1 407 ? 94.633 -5.160 -38.454 1.00 60.88 407 PRO A O 1
ATOM 3052 N N . PRO A 1 408 ? 95.655 -3.255 -39.102 1.00 58.44 408 PRO A N 1
ATOM 3053 C CA . PRO A 1 408 ? 95.227 -3.390 -40.486 1.00 58.44 408 PRO A CA 1
ATOM 3054 C C . PRO A 1 408 ? 95.723 -4.734 -41.026 1.00 58.44 408 PRO A C 1
ATOM 3056 O O . PRO A 1 408 ? 96.882 -5.105 -40.817 1.00 58.44 408 PRO A O 1
ATOM 3059 N N . ALA A 1 409 ? 94.830 -5.485 -41.675 1.00 49.25 409 ALA A N 1
ATOM 3060 C CA . ALA A 1 409 ? 95.196 -6.732 -42.328 1.00 49.25 409 ALA A CA 1
ATOM 3061 C C . ALA A 1 409 ? 96.378 -6.457 -43.270 1.00 49.25 409 ALA A C 1
ATOM 3063 O O . ALA A 1 409 ? 96.309 -5.548 -44.096 1.00 49.25 409 ALA A O 1
ATOM 3064 N N . LYS A 1 410 ? 97.480 -7.203 -43.116 1.00 47.00 410 LYS A N 1
ATOM 3065 C CA . LYS A 1 410 ? 98.605 -7.142 -44.055 1.00 47.00 410 LYS A CA 1
ATOM 3066 C C . LYS A 1 410 ? 98.068 -7.497 -45.441 1.00 47.00 410 LYS A C 1
ATOM 3068 O O . LYS A 1 410 ? 97.659 -8.637 -45.650 1.00 47.00 410 LYS A O 1
ATOM 3073 N N . GLU A 1 411 ? 98.078 -6.546 -46.370 1.00 43.22 411 GLU A N 1
ATOM 3074 C CA . GLU A 1 411 ? 97.977 -6.864 -47.791 1.00 43.22 411 GLU A CA 1
ATOM 3075 C C . GLU A 1 411 ? 99.152 -7.785 -48.140 1.00 43.22 411 GLU A C 1
ATOM 3077 O O . GLU A 1 411 ? 100.318 -7.394 -48.074 1.00 43.22 411 GLU A O 1
ATOM 3082 N N . HIS A 1 412 ? 98.842 -9.043 -48.441 1.00 43.34 412 HIS A N 1
ATOM 3083 C CA . HIS A 1 412 ? 99.751 -9.908 -49.173 1.00 43.34 412 HIS A CA 1
ATOM 3084 C C . HIS A 1 412 ? 99.721 -9.434 -50.630 1.00 43.34 412 HIS A C 1
ATOM 3086 O O . HIS A 1 412 ? 98.710 -9.624 -51.304 1.00 43.34 412 HIS A O 1
ATOM 3092 N N . ALA A 1 413 ? 100.790 -8.762 -51.065 1.00 39.28 413 ALA A N 1
ATOM 3093 C CA . ALA A 1 413 ? 101.080 -8.533 -52.480 1.00 39.28 413 ALA A CA 1
ATOM 3094 C C . ALA A 1 413 ? 101.560 -9.826 -53.147 1.00 39.28 413 ALA A C 1
ATOM 3096 O O . ALA A 1 413 ? 102.301 -10.585 -52.472 1.00 39.28 413 ALA A O 1
#

pLDDT: mean 82.72, std 16.02, range [32.38, 97.31]

Foldseek 3Di:
DDDPLKDKDQPDKFFPWWKFKKWWAFLAAPFDIDIDIGTAQDWDWDDTPDDDFTKIKHWHGKDQWDWDQQLPVQPPPVDPDDDPPDPPPVVVVVVPPDDPDPPDRPRPTDTQGMKTWIWIATPVRQIKIKIWGQAWDQHPNFTWTWIWIDRDPPDDTDTQTQGADPVRDSVLLSLLSNLLNDLVLLLVLLLVLLVVVDDPVCNVCSVVSSVLLSVLSCQQSLVDWDPAAPVCVVVVHDTQSHAVVSVLRCLVRPPDPVCSVVVSVVSVVSNLSSSLSSSQVSCVVVVHDRDDPDPSVVVNSVSSRVSSRVVSVVPDRIDIHTPDIGGDIDRDMDMDRDPCPVVVVVVVVVVVVVVVCVVPPWDKDKDWDWDQDPPGDIDIDMDIDTPDDDPCVVVVVVVVVCVVPPDPPDPDD

Radius of gyration: 39.73 Å; chains: 1; bounding box: 130×44×93 Å

Sequence (413 aa):
AFHRGVAIYQSSFDDGGSKLQLHALPLGSGGTPFDIEGTVGGNTELRADSGSQRLTLEFTGLRVINVENMASRGTAISGSATDVRGVDLAGSLTKHLGSGAKGGADKGLHNVGPSISYKLRDAAGQAREFNNYMLPVDLDGQRVYLAGVRETPTEPFRYLRIPVDAQGGIDGWYRLQRALKDPAQRDQATRRYAAQATPANKPEMAEQLQLTAARTLALFAGAESNPLSAADRAKGVAAAPGGLQALAQFVEGSVPEAERARISDVLLRMLNGSLFELAQIGLANAGLPALVADETTSRFMTQAVLSLSDAAFYPAPVLLQLSNFTQIQASVFQVARAPGKTLVYLGAVLLIIGVFAMLYIRERRLWIWIQPGEAGGTKLQAALSTTRRTLDVDAEFDQLKAALLAPPAKEHA